Protein AF-0000000084088977 (afdb_homodimer)

Sequence (480 aa):
MPTSSNTQLASKPQADPIKLNRLLQLCSANLPVGGFSFSQGLEYAVEMGWLTSPETAASWININLEESIAQTDLAILQRLYQALSNNNFDAFNTWNQHLIACRESHELLLADLAMGKALVRLLRQLNSIDSQAYEPILASTEISFVSAFAICAYLFELDLLSAQSGYCWTYIDNQVAAATKLIPLGQTQAQNLLFELTENTQLIIEKSNCIADDDVGTSLPHLAMASAWHETQYSRLFRSMPTSSNTQLASKPQADPIKLNRLLQLCSANLPVGGFSFSQGLEYAVEMGWLTSPETAASWININLEESIAQTDLAILQRLYQALSNNNFDAFNTWNQHLIACRESHELLLADLAMGKALVRLLRQLNSIDSQAYEPILASTEISFVSAFAICAYLFELDLLSAQSGYCWTYIDNQVAAATKLIPLGQTQAQNLLFELTENTQLIIEKSNCIADDDVGTSLPHLAMASAWHETQYSRLFRS

Secondary structure (DSSP, 8-state):
----------------HHHHHHHHHHT-TT-TT-SHHHHHHHHHHHHTT---SHHHHHHHHHHHIIIIIIIIIIHHHHHHHHHHHTT-HHHHHHHHHHHHHH--SHHHHHHHHHHHHHHHHHHHT-TT---GGGHHHHT-S---HHHHHHHHHHHTT--HHHHHHHHHHHHHHHHHHHHHHHS---HHHHHHHHHHHHTTHHHHHHHHHT--GGGTT-PPPHHHHHHHHHHHHHHHHHH-/----------------HHHHHHHHHHT-TT-TT-SHHHHHHHHHHHHTT---SHHHHHHHHHHHIIIIIIIIIIHHHHHHHHHHHTT-HHHHHHHHHHHHHH--SHHHHHHHHHHHHHHHHHHHT-TT---GGGHHHHT-S---HHHHHHHHHHHTT--HHHHHHHHHHHHHHHHHHHHHHHS---HHHHHHHHHHHHTTHHHHHHHHHT--GGGTT-PPPHHHHHHHHHHHHHHHHHH-

pLDDT: mean 87.2, std 16.65, range [29.66, 98.88]

Nearest PDB structures (foldseek):
  6jc4-assembly2_C  TM=9.245E-01  e=1.801E-10  Klebsiella pneumoniae
  4hi0-assembly1_C  TM=8.810E-01  e=5.487E-09  Helicobacter pylori 26695
  3o1q-assembly1_A  TM=9.080E-01  e=3.028E-08  Helicobacter pylori
  3cxn-assembly2_C  TM=9.094E-01  e=2.530E-08  unclassified
  8hc1-assembly1_D  TM=8.502E-01  e=5.683E-08  Helicobacter pylori 26695

Structure (mmCIF, N/CA/C/O backbone):
data_AF-0000000084088977-model_v1
#
loop_
_entity.id
_entity.type
_entity.pdbx_description
1 polymer 'Urease accessory protein UreF'
#
loop_
_atom_site.group_PDB
_atom_site.id
_atom_site.type_symbol
_atom_site.label_atom_id
_atom_site.label_alt_id
_atom_site.label_comp_id
_atom_site.label_asym_id
_atom_site.label_entity_id
_atom_site.label_seq_id
_atom_site.pdbx_PDB_ins_code
_atom_site.Cartn_x
_atom_site.Cartn_y
_atom_site.Cartn_z
_atom_site.occupancy
_atom_site.B_iso_or_equiv
_atom_site.auth_seq_id
_atom_site.auth_comp_id
_atom_site.auth_asym_id
_atom_site.auth_atom_id
_atom_site.pdbx_PDB_model_num
ATOM 1 N N . MET A 1 1 ? 8.742 -9.867 52.875 1 29.66 1 MET A N 1
ATOM 2 C CA . MET A 1 1 ? 8.969 -8.906 51.781 1 29.66 1 MET A CA 1
ATOM 3 C C . MET A 1 1 ? 8.414 -9.43 50.469 1 29.66 1 MET A C 1
ATOM 5 O O . MET A 1 1 ? 8.82 -10.492 50 1 29.66 1 MET A O 1
ATOM 9 N N . PRO A 1 2 ? 7.086 -9.18 50.094 1 36.81 2 PRO A N 1
ATOM 10 C CA . PRO A 1 2 ? 6.363 -9.75 48.969 1 36.81 2 PRO A CA 1
ATOM 11 C C . PRO A 1 2 ? 7.02 -9.422 47.625 1 36.81 2 PRO A C 1
ATOM 13 O O . PRO A 1 2 ? 7.551 -8.32 47.438 1 36.81 2 PRO A O 1
ATOM 16 N N . THR A 1 3 ? 7.754 -10.344 47 1 36.19 3 THR A N 1
ATOM 17 C CA . THR A 1 3 ? 8.336 -10.336 45.656 1 36.19 3 THR A CA 1
ATOM 18 C C . THR A 1 3 ? 7.301 -9.93 44.625 1 36.19 3 THR A C 1
ATOM 20 O O . THR A 1 3 ? 6.277 -10.594 44.469 1 36.19 3 THR A O 1
ATOM 23 N N . SER A 1 4 ? 7.012 -8.617 44.5 1 38.03 4 SER A N 1
ATOM 24 C CA . SER A 1 4 ? 6.172 -8.062 43.469 1 38.03 4 SER A CA 1
ATOM 25 C C . SER A 1 4 ? 6.566 -8.609 42.094 1 38.03 4 SER A C 1
ATOM 27 O O . SER A 1 4 ? 7.715 -8.461 41.656 1 38.03 4 SER A O 1
ATOM 29 N N . SER A 1 5 ? 6.066 -9.789 41.781 1 36.12 5 SER A N 1
ATOM 30 C CA . SER A 1 5 ? 6.18 -10.344 40.438 1 36.12 5 SER A CA 1
ATOM 31 C C . SER A 1 5 ? 5.934 -9.281 39.375 1 36.12 5 SER A C 1
ATOM 33 O O . SER A 1 5 ? 4.91 -8.594 39.406 1 36.12 5 SER A O 1
ATOM 35 N N . ASN A 1 6 ? 6.93 -8.508 39 1 34.12 6 ASN A N 1
ATOM 36 C CA . ASN A 1 6 ? 6.969 -7.684 37.781 1 34.12 6 ASN A CA 1
ATOM 37 C C . ASN A 1 6 ? 6.352 -8.406 36.594 1 34.12 6 ASN A C 1
ATOM 39 O O . ASN A 1 6 ? 6.973 -9.305 36.031 1 34.12 6 ASN A O 1
ATOM 43 N N . THR A 1 7 ? 5.078 -8.789 36.75 1 33.47 7 THR A N 1
ATOM 44 C CA . THR A 1 7 ? 4.406 -9.242 35.531 1 33.47 7 THR A CA 1
ATOM 45 C C . THR A 1 7 ? 4.828 -8.406 34.312 1 33.47 7 THR A C 1
ATOM 47 O O . THR A 1 7 ? 4.562 -7.203 34.281 1 33.47 7 THR A O 1
ATOM 50 N N . GLN A 1 8 ? 5.949 -8.656 33.844 1 31.78 8 GLN A N 1
ATOM 51 C CA . GLN A 1 8 ? 6.348 -8.156 32.531 1 31.78 8 GLN A CA 1
ATOM 52 C C . GLN A 1 8 ? 5.164 -8.125 31.578 1 31.78 8 GLN A C 1
ATOM 54 O O . GLN A 1 8 ? 4.59 -9.164 31.25 1 31.78 8 GLN A O 1
ATOM 59 N N . LEU A 1 9 ? 4.25 -7.238 31.797 1 34.16 9 LEU A N 1
ATOM 60 C CA . LEU A 1 9 ? 3.242 -7 30.766 1 34.16 9 LEU A CA 1
ATOM 61 C C . LEU A 1 9 ? 3.787 -7.332 29.375 1 34.16 9 LEU A C 1
ATOM 63 O O . LEU A 1 9 ? 4.809 -6.781 28.969 1 34.16 9 LEU A O 1
ATOM 67 N N . ALA A 1 10 ? 3.809 -8.469 28.984 1 36.62 10 ALA A N 1
ATOM 68 C CA . ALA A 1 10 ? 4.02 -8.945 27.625 1 36.62 10 ALA A CA 1
ATOM 69 C C . ALA A 1 10 ? 3.605 -7.891 26.609 1 36.62 10 ALA A C 1
ATOM 71 O O . ALA A 1 10 ? 2.428 -7.535 26.516 1 36.62 10 ALA A O 1
ATOM 72 N N . SER A 1 11 ? 4.391 -6.789 26.25 1 37.16 11 SER A N 1
ATOM 73 C CA . SER A 1 11 ? 4.168 -5.719 25.281 1 37.16 11 SER A CA 1
ATOM 74 C C . SER A 1 11 ? 3.543 -6.254 24 1 37.16 11 SER A C 1
ATOM 76 O O . SER A 1 11 ? 4.008 -7.25 23.438 1 37.16 11 SER A O 1
ATOM 78 N N . LYS A 1 12 ? 2.35 -6.188 23.75 1 45.03 12 LYS A N 1
ATOM 79 C CA . LYS A 1 12 ? 1.628 -6.473 22.5 1 45.03 12 LYS A CA 1
ATOM 80 C C . LYS A 1 12 ? 2.486 -6.156 21.281 1 45.03 12 LYS A C 1
ATOM 82 O O . LYS A 1 12 ? 3.096 -5.09 21.203 1 45.03 12 LYS A O 1
ATOM 87 N N . PRO A 1 13 ? 2.869 -7.258 20.562 1 51.69 13 PRO A N 1
ATOM 88 C CA . PRO A 1 13 ? 3.732 -7.004 19.406 1 51.69 13 PRO A CA 1
ATOM 89 C C . PRO A 1 13 ? 3.32 -5.762 18.625 1 51.69 13 PRO A C 1
ATOM 91 O O . PRO A 1 13 ? 2.139 -5.586 18.312 1 51.69 13 PRO A O 1
ATOM 94 N N . GLN A 1 14 ? 4.043 -4.641 18.75 1 64 14 GLN A N 1
ATOM 95 C CA . GLN A 1 14 ? 3.82 -3.33 18.141 1 64 14 GLN A CA 1
ATOM 96 C C . GLN A 1 14 ? 4.188 -3.332 16.656 1 64 14 GLN A C 1
ATOM 98 O O . GLN A 1 14 ? 5.121 -4.023 16.25 1 64 14 GLN A O 1
ATOM 103 N N . ALA A 1 15 ? 3.27 -2.854 15.766 1 76.31 15 ALA A N 1
ATOM 104 C CA . ALA A 1 15 ? 3.547 -2.627 14.352 1 76.31 15 ALA A CA 1
ATOM 105 C C . ALA A 1 15 ? 4.957 -2.086 14.148 1 76.31 15 ALA A C 1
ATOM 107 O O . ALA A 1 15 ? 5.484 -1.372 15.008 1 76.31 15 ALA A O 1
ATOM 108 N N . ASP A 1 16 ? 5.711 -2.68 13.219 1 92.62 16 ASP A N 1
ATOM 109 C CA . ASP A 1 16 ? 7.027 -2.199 12.805 1 92.62 16 ASP A CA 1
ATOM 110 C C . ASP A 1 16 ? 6.914 -1.299 11.578 1 92.62 16 ASP A C 1
ATOM 112 O O . ASP A 1 16 ? 6.684 -1.781 10.461 1 92.62 16 ASP A O 1
ATOM 116 N N . PRO A 1 17 ? 7.105 0.035 11.773 1 95.56 17 PRO A N 1
ATOM 117 C CA . PRO A 1 17 ? 6.852 0.991 10.695 1 95.56 17 PRO A CA 1
ATOM 118 C C . PRO A 1 17 ? 7.629 0.665 9.422 1 95.56 17 PRO A C 1
ATOM 120 O O . PRO A 1 17 ? 7.098 0.796 8.312 1 95.56 17 PRO A O 1
ATOM 123 N N . ILE A 1 18 ? 8.875 0.225 9.531 1 95.25 18 ILE A N 1
ATOM 124 C CA . ILE A 1 18 ? 9.672 -0.053 8.344 1 95.25 18 ILE A CA 1
ATOM 125 C C . ILE A 1 18 ? 9.094 -1.25 7.594 1 95.25 18 ILE A C 1
ATOM 127 O O . ILE A 1 18 ? 9.062 -1.265 6.363 1 95.25 18 ILE A O 1
ATOM 131 N N . LYS A 1 19 ? 8.641 -2.242 8.289 1 96.56 19 LYS A N 1
ATOM 132 C CA . LYS A 1 19 ? 8.039 -3.412 7.652 1 96.56 19 LYS A CA 1
ATOM 133 C C . LYS A 1 19 ? 6.715 -3.055 6.984 1 96.56 19 LYS A C 1
ATOM 135 O O . LYS A 1 19 ? 6.391 -3.584 5.922 1 96.56 19 LYS A O 1
ATOM 140 N N . LEU A 1 20 ? 5.945 -2.154 7.633 1 97.69 20 LEU A N 1
ATOM 141 C CA . LEU A 1 20 ? 4.715 -1.672 7.012 1 97.69 20 LEU A CA 1
ATOM 142 C C . LEU A 1 20 ? 5.016 -0.938 5.707 1 97.69 20 LEU A C 1
ATOM 144 O O . LEU A 1 20 ? 4.352 -1.168 4.695 1 97.69 20 LEU A O 1
ATOM 148 N N . ASN A 1 21 ? 6.051 -0.123 5.719 1 98.19 21 ASN A N 1
ATOM 149 C CA . ASN A 1 21 ? 6.398 0.64 4.523 1 98.19 21 ASN A CA 1
ATOM 150 C C . ASN A 1 21 ? 6.965 -0.261 3.43 1 98.19 21 ASN A C 1
ATOM 152 O O . ASN A 1 21 ? 6.742 -0.014 2.242 1 98.19 21 ASN A O 1
ATOM 156 N N . ARG A 1 22 ? 7.68 -1.316 3.861 1 98.25 22 ARG A N 1
ATOM 157 C CA . ARG A 1 22 ? 8.156 -2.285 2.883 1 98.25 22 ARG A CA 1
ATOM 158 C C . ARG A 1 22 ? 6.996 -3.01 2.211 1 98.25 22 ARG A C 1
ATOM 160 O O . ARG A 1 22 ? 7.023 -3.248 1.002 1 98.25 22 ARG A O 1
ATOM 167 N N . LEU A 1 23 ? 5.992 -3.336 2.994 1 98.44 23 LEU A N 1
ATOM 168 C CA . LEU A 1 23 ? 4.797 -3.963 2.443 1 98.44 23 LEU A CA 1
ATOM 169 C C . LEU A 1 23 ? 4.082 -3.018 1.484 1 98.44 23 LEU A C 1
ATOM 171 O O . LEU A 1 23 ? 3.688 -3.42 0.386 1 98.44 23 LEU A O 1
ATOM 175 N N . LEU A 1 24 ? 3.92 -1.758 1.914 1 98.56 24 LEU A N 1
ATOM 176 C CA . LEU A 1 24 ? 3.277 -0.744 1.085 1 98.56 24 LEU A CA 1
ATOM 177 C C . LEU A 1 24 ? 4.02 -0.569 -0.235 1 98.56 24 LEU A C 1
ATOM 179 O O . LEU A 1 24 ? 3.398 -0.425 -1.289 1 98.56 24 LEU A O 1
ATOM 183 N N . GLN A 1 25 ? 5.309 -0.636 -0.193 1 98 25 GLN A N 1
ATOM 184 C CA . GLN A 1 25 ? 6.133 -0.45 -1.383 1 98 25 GLN A CA 1
ATOM 185 C C . GLN A 1 25 ? 6.027 -1.651 -2.318 1 98 25 GLN A C 1
ATOM 187 O O . GLN A 1 25 ? 5.832 -1.489 -3.525 1 98 25 GLN A O 1
ATOM 192 N N . LEU A 1 26 ? 6.113 -2.83 -1.768 1 98.12 26 LEU A N 1
ATOM 193 C CA . LEU A 1 26 ? 6.094 -4.062 -2.549 1 98.12 26 LEU A CA 1
ATOM 194 C C . LEU A 1 26 ? 4.742 -4.25 -3.229 1 98.12 26 LEU A C 1
ATOM 196 O O . LEU A 1 26 ? 4.664 -4.816 -4.32 1 98.12 26 LEU A O 1
ATOM 200 N N . CYS A 1 27 ? 3.67 -3.717 -2.625 1 97.94 27 CYS A N 1
ATOM 201 C CA . CYS A 1 27 ? 2.316 -3.953 -3.113 1 97.94 27 CYS A CA 1
ATOM 202 C C . CYS A 1 27 ? 1.757 -2.709 -3.793 1 97.94 27 CYS A C 1
ATOM 204 O O . CYS A 1 27 ? 0.562 -2.643 -4.086 1 97.94 27 CYS A O 1
ATOM 206 N N . SER A 1 28 ? 2.629 -1.743 -4.023 1 96.62 28 SER A N 1
ATOM 207 C CA . SER A 1 28 ? 2.186 -0.486 -4.617 1 96.62 28 SER A CA 1
ATOM 208 C C . SER A 1 28 ? 1.738 -0.684 -6.062 1 96.62 28 SER A C 1
ATOM 210 O O . SER A 1 28 ? 2.361 -1.438 -6.812 1 96.62 28 SER A O 1
ATOM 212 N N . ALA A 1 29 ? 0.702 0.073 -6.434 1 92.31 29 ALA A N 1
ATOM 213 C CA . ALA A 1 29 ? 0.268 0.076 -7.828 1 92.31 29 ALA A CA 1
ATOM 214 C C . ALA A 1 29 ? 1.342 0.669 -8.734 1 92.31 29 ALA A C 1
ATOM 216 O O . ALA A 1 29 ? 1.332 0.445 -9.945 1 92.31 29 ALA A O 1
ATOM 217 N N . ASN A 1 30 ? 2.312 1.365 -8.156 1 91.56 30 ASN A N 1
ATOM 218 C CA . ASN A 1 30 ? 3.367 2.023 -8.922 1 91.56 30 ASN A CA 1
ATOM 219 C C . ASN A 1 30 ? 4.621 1.158 -9.008 1 91.56 30 ASN A C 1
ATOM 221 O O . ASN A 1 30 ? 5.641 1.585 -9.547 1 91.56 30 ASN A O 1
ATOM 225 N N . LEU A 1 31 ? 4.559 -0.047 -8.383 1 94.88 31 LEU A N 1
ATOM 226 C CA . LEU A 1 31 ? 5.684 -0.959 -8.57 1 94.88 31 LEU A CA 1
ATOM 227 C C . LEU A 1 31 ? 5.926 -1.219 -10.055 1 94.88 31 LEU A C 1
ATOM 229 O O . LEU A 1 31 ? 4.996 -1.536 -10.797 1 94.88 31 LEU A O 1
ATOM 233 N N . PRO A 1 32 ? 7.148 -1.009 -10.523 1 94.31 32 PRO A N 1
ATOM 234 C CA . PRO A 1 32 ? 7.402 -1.019 -11.969 1 94.31 32 PRO A CA 1
ATOM 235 C C . PRO A 1 32 ? 7.496 -2.432 -12.539 1 94.31 32 PRO A C 1
ATOM 237 O O . PRO A 1 32 ? 8.477 -2.768 -13.203 1 94.31 32 PRO A O 1
ATOM 240 N N . VAL A 1 33 ? 6.508 -3.227 -12.367 1 94.19 33 VAL A N 1
ATOM 241 C CA . VAL A 1 33 ? 6.488 -4.594 -12.875 1 94.19 33 VAL A CA 1
ATOM 242 C C . VAL A 1 33 ? 5.297 -4.781 -13.82 1 94.19 33 VAL A C 1
ATOM 244 O O . VAL A 1 33 ? 5.215 -5.785 -14.531 1 94.19 33 VAL A O 1
ATOM 247 N N . GLY A 1 34 ? 4.438 -3.838 -13.797 1 82.5 34 GLY A N 1
ATOM 248 C CA . GLY A 1 34 ? 3.203 -3.971 -14.555 1 82.5 34 GLY A CA 1
ATOM 249 C C . GLY A 1 34 ? 2.154 -4.801 -13.836 1 82.5 34 GLY A C 1
ATOM 250 O O . GLY A 1 34 ? 2.141 -4.867 -12.602 1 82.5 34 GLY A O 1
ATOM 251 N N . GLY A 1 35 ? 1.069 -5.195 -14.359 1 78.25 35 GLY A N 1
ATOM 252 C CA . GLY A 1 35 ? -0.021 -5.996 -13.82 1 78.25 35 GLY A CA 1
ATOM 253 C C . GLY A 1 35 ? -0.689 -6.871 -14.859 1 78.25 35 GLY A C 1
ATOM 254 O O . GLY A 1 35 ? -1.849 -7.258 -14.703 1 78.25 35 GLY A O 1
ATOM 255 N N . PHE A 1 36 ? 0.147 -7.234 -15.828 1 72.62 36 PHE A N 1
ATOM 256 C CA . PHE A 1 36 ? -0.4 -7.871 -17.016 1 72.62 36 PHE A CA 1
ATOM 257 C C . PHE A 1 36 ? -0.875 -9.289 -16.703 1 72.62 36 PHE A C 1
ATOM 259 O O . PHE A 1 36 ? -1.858 -9.758 -17.281 1 72.62 36 PHE A O 1
ATOM 266 N N . SER A 1 37 ? -0.237 -9.914 -15.844 1 74.94 37 SER A N 1
ATOM 267 C CA . SER A 1 37 ? -0.579 -11.305 -15.547 1 74.94 37 SER A CA 1
ATOM 268 C C . SER A 1 37 ? -1.907 -11.391 -14.797 1 74.94 37 SER A C 1
ATOM 270 O O . SER A 1 37 ? -2.527 -12.461 -14.758 1 74.94 37 SER A O 1
ATOM 272 N N . PHE A 1 38 ? -2.379 -10.289 -14.312 1 72.56 38 PHE A N 1
ATOM 273 C CA . PHE A 1 38 ? -3.57 -10.32 -13.469 1 72.56 38 PHE A CA 1
ATOM 274 C C . PHE A 1 38 ? -4.816 -10.016 -14.289 1 72.56 38 PHE A C 1
ATOM 276 O O . PHE A 1 38 ? -5.93 -10.359 -13.891 1 72.56 38 PHE A O 1
ATOM 283 N N . SER A 1 39 ? -4.719 -9.531 -15.453 1 74.44 39 SER A N 1
ATOM 284 C CA . SER A 1 39 ? -5.898 -8.953 -16.078 1 74.44 39 SER A CA 1
ATOM 285 C C . SER A 1 39 ? -6.426 -9.844 -17.203 1 74.44 39 SER A C 1
ATOM 287 O O . SER A 1 39 ? -7.547 -9.656 -17.672 1 74.44 39 SER A O 1
ATOM 289 N N . GLN A 1 40 ? -5.793 -10.875 -17.531 1 67.75 40 GLN A N 1
ATOM 290 C CA . GLN A 1 40 ? -6.156 -11.617 -18.734 1 67.75 40 GLN A CA 1
ATOM 291 C C . GLN A 1 40 ? -7.484 -12.352 -18.547 1 67.75 40 GLN A C 1
ATOM 293 O O . GLN A 1 40 ? -8.359 -12.289 -19.422 1 67.75 40 GLN A O 1
ATOM 298 N N . GLY A 1 41 ? -7.641 -12.984 -17.484 1 72.25 41 GLY A N 1
ATOM 299 C CA . GLY A 1 41 ? -8.898 -13.672 -17.25 1 72.25 41 GLY A CA 1
ATOM 300 C C . GLY A 1 41 ? -10.086 -12.734 -17.172 1 72.25 41 GLY A C 1
ATOM 301 O O . GLY A 1 41 ? -11.164 -13.055 -17.688 1 72.25 41 GLY A O 1
ATOM 302 N N . LEU A 1 42 ? -9.859 -11.562 -16.75 1 79.75 42 LEU A N 1
ATOM 303 C CA . LEU A 1 42 ? -10.938 -10.586 -16.594 1 79.75 42 LEU A CA 1
ATOM 304 C C . LEU A 1 42 ? -11.352 -10.031 -17.953 1 79.75 42 LEU A C 1
ATOM 306 O O . LEU A 1 42 ? -12.547 -9.852 -18.219 1 79.75 42 LEU A O 1
ATOM 310 N N . GLU A 1 43 ? -10.367 -9.859 -18.828 1 81.62 43 GLU A N 1
ATOM 311 C CA . GLU A 1 43 ? -10.648 -9.359 -20.172 1 81.62 43 GLU A CA 1
ATOM 312 C C . GLU A 1 43 ? -11.531 -10.336 -20.953 1 81.62 43 GLU A C 1
ATOM 314 O O . GLU A 1 43 ? -12.484 -9.922 -21.609 1 81.62 43 GLU A O 1
ATOM 319 N N . TYR A 1 44 ? -11.195 -11.547 -20.797 1 79 44 TYR A N 1
ATOM 320 C CA . TYR A 1 44 ? -11.992 -12.578 -21.469 1 79 44 TYR A CA 1
ATOM 321 C C . TYR A 1 44 ? -13.414 -12.586 -20.938 1 79 44 TYR A C 1
ATOM 323 O O . TYR A 1 44 ? -14.375 -12.648 -21.703 1 79 44 TYR A O 1
ATOM 331 N N . ALA A 1 45 ? -13.57 -12.539 -19.594 1 82.62 45 ALA A N 1
ATOM 332 C CA . ALA A 1 45 ? -14.883 -12.555 -18.969 1 82.62 45 ALA A CA 1
ATOM 333 C C . ALA A 1 45 ? -15.719 -11.359 -19.406 1 82.62 45 ALA A C 1
ATOM 335 O O . ALA A 1 45 ? -16.922 -11.477 -19.609 1 82.62 45 ALA A O 1
ATOM 336 N N . VAL A 1 46 ? -15.117 -10.234 -19.578 1 84.12 46 VAL A N 1
ATOM 337 C CA . VAL A 1 46 ? -15.805 -9.031 -20.047 1 84.12 46 VAL A CA 1
ATOM 338 C C . VAL A 1 46 ? -16.219 -9.195 -21.5 1 84.12 46 VAL A C 1
ATOM 340 O O . VAL A 1 46 ? -17.344 -8.852 -21.875 1 84.12 46 VAL A O 1
ATOM 343 N N . GLU A 1 47 ? -15.336 -9.766 -22.312 1 83.88 47 GLU A N 1
ATOM 344 C CA . GLU A 1 47 ? -15.617 -10 -23.719 1 83.88 47 GLU A CA 1
ATOM 345 C C . GLU A 1 47 ? -16.812 -10.938 -23.906 1 83.88 47 GLU A C 1
ATOM 347 O O . GLU A 1 47 ? -17.594 -10.773 -24.828 1 83.88 47 GLU A O 1
ATOM 352 N N . MET A 1 48 ? -16.938 -11.844 -23.031 1 84.12 48 MET A N 1
ATOM 353 C CA . MET A 1 48 ? -18.031 -12.82 -23.094 1 84.12 48 MET A CA 1
ATOM 354 C C . MET A 1 48 ? -19.312 -12.234 -22.531 1 84.12 48 MET A C 1
ATOM 356 O O . MET A 1 48 ? -20.359 -12.875 -22.578 1 84.12 48 MET A O 1
ATOM 360 N N . GLY A 1 49 ? -19.172 -11.016 -21.938 1 84.38 49 GLY A N 1
ATOM 361 C CA . GLY A 1 49 ? -20.344 -10.328 -21.422 1 84.38 49 GLY A CA 1
ATOM 362 C C . GLY A 1 49 ? -20.75 -10.797 -20.047 1 84.38 49 GLY A C 1
ATOM 363 O O . GLY A 1 49 ? -21.859 -10.516 -19.578 1 84.38 49 GLY A O 1
ATOM 364 N N . TRP A 1 50 ? -19.844 -11.438 -19.375 1 83 50 TRP A N 1
ATOM 365 C CA . TRP A 1 50 ? -20.156 -12.008 -18.062 1 83 50 TRP A CA 1
ATOM 366 C C . TRP A 1 50 ? -19.969 -10.969 -16.969 1 83 50 TRP A C 1
ATOM 368 O O . TRP A 1 50 ? -20.641 -11.031 -15.93 1 83 50 TRP A O 1
ATOM 378 N N . LEU A 1 51 ? -19.078 -10.117 -17.156 1 87.06 51 LEU A N 1
ATOM 379 C CA . LEU A 1 51 ? -18.781 -9.062 -16.188 1 87.06 51 LEU A CA 1
ATOM 380 C C . LEU A 1 51 ? -19.375 -7.734 -16.641 1 87.06 51 LEU A C 1
ATOM 382 O O . LEU A 1 51 ? -18.828 -7.086 -17.547 1 87.06 51 LEU A O 1
ATOM 386 N N . THR A 1 52 ? -20.5 -7.328 -15.93 1 87.5 52 THR A N 1
ATOM 387 C CA . THR A 1 52 ? -21.203 -6.145 -16.422 1 87.5 52 THR A CA 1
ATOM 388 C C . THR A 1 52 ? -21.5 -5.172 -15.281 1 87.5 52 THR A C 1
ATOM 390 O O . THR A 1 52 ? -22.016 -4.082 -15.508 1 87.5 52 THR A O 1
ATOM 393 N N . SER A 1 53 ? -21.203 -5.598 -14.102 1 90.62 53 SER A N 1
ATOM 394 C CA . SER A 1 53 ? -21.531 -4.797 -12.922 1 90.62 53 SER A CA 1
ATOM 395 C C . SER A 1 53 ? -20.547 -5.047 -11.789 1 90.62 53 SER A C 1
ATOM 397 O O . SER A 1 53 ? -19.766 -6 -11.836 1 90.62 53 SER A O 1
ATOM 399 N N . PRO A 1 54 ? -20.547 -4.129 -10.742 1 92.06 54 PRO A N 1
ATOM 400 C CA . PRO A 1 54 ? -19.703 -4.395 -9.578 1 92.06 54 PRO A CA 1
ATOM 401 C C . PRO A 1 54 ? -19.969 -5.762 -8.953 1 92.06 54 PRO A C 1
ATOM 403 O O . PRO A 1 54 ? -19.031 -6.43 -8.5 1 92.06 54 PRO A O 1
ATOM 406 N N . GLU A 1 55 ? -21.219 -6.168 -8.992 1 92.38 55 GLU A N 1
ATOM 407 C CA . GLU A 1 55 ? -21.594 -7.43 -8.375 1 92.38 55 GLU A CA 1
ATOM 408 C C . GLU A 1 55 ? -21 -8.617 -9.133 1 92.38 55 GLU A C 1
ATOM 410 O O . GLU A 1 55 ? -20.484 -9.547 -8.516 1 92.38 55 GLU A O 1
ATOM 415 N N . THR A 1 56 ? -21.047 -8.555 -10.484 1 90.88 56 THR A N 1
ATOM 416 C CA . THR A 1 56 ? -20.5 -9.656 -11.266 1 90.88 56 THR A CA 1
ATOM 417 C C . THR A 1 56 ? -18.984 -9.656 -11.219 1 90.88 56 THR A C 1
ATOM 419 O O . THR A 1 56 ? -18.344 -10.711 -11.227 1 90.88 56 THR A O 1
ATOM 422 N N . ALA A 1 57 ? -18.391 -8.461 -11.109 1 91.44 57 ALA A N 1
ATOM 423 C CA . ALA A 1 57 ? -16.953 -8.367 -10.961 1 91.44 57 ALA A CA 1
ATOM 424 C C . ALA A 1 57 ? -16.484 -8.961 -9.633 1 91.44 57 ALA A C 1
ATOM 426 O O . ALA A 1 57 ? -15.531 -9.742 -9.586 1 91.44 57 ALA A O 1
ATOM 427 N N . ALA A 1 58 ? -17.234 -8.609 -8.586 1 93.94 58 ALA A N 1
ATOM 428 C CA . ALA A 1 58 ? -16.906 -9.141 -7.266 1 93.94 58 ALA A CA 1
ATOM 429 C C . ALA A 1 58 ? -16.984 -10.664 -7.246 1 93.94 58 ALA A C 1
ATOM 431 O O . ALA A 1 58 ? -16.109 -11.336 -6.707 1 93.94 58 ALA A O 1
ATOM 432 N N . SER A 1 59 ? -18.016 -11.172 -7.82 1 91.94 59 SER A N 1
ATOM 433 C CA . SER A 1 59 ? -18.234 -12.617 -7.863 1 91.94 59 SER A CA 1
ATOM 434 C C . SER A 1 59 ? -17.109 -13.32 -8.625 1 91.94 59 SER A C 1
ATOM 436 O O . SER A 1 59 ? -16.594 -14.344 -8.172 1 91.94 59 SER A O 1
ATOM 438 N N . TRP A 1 60 ? -16.75 -12.75 -9.742 1 89.31 60 TRP A N 1
ATOM 439 C CA . TRP A 1 60 ? -15.695 -13.312 -10.578 1 89.31 60 TRP A CA 1
ATOM 440 C C . TRP A 1 60 ? -14.359 -13.297 -9.844 1 89.31 60 TRP A C 1
ATOM 442 O O . TRP A 1 60 ? -13.656 -14.305 -9.812 1 89.31 60 TRP A O 1
ATOM 452 N N . ILE A 1 61 ? -14.016 -12.203 -9.258 1 91.88 61 ILE A N 1
ATOM 453 C CA . ILE A 1 61 ? -12.719 -12.047 -8.602 1 91.88 61 ILE A CA 1
ATOM 454 C C . ILE A 1 61 ? -12.656 -12.953 -7.371 1 91.88 61 ILE A C 1
ATOM 456 O O . ILE A 1 61 ? -11.625 -13.57 -7.098 1 91.88 61 ILE A O 1
ATOM 460 N N . ASN A 1 62 ? -13.789 -13.086 -6.727 1 92.31 62 ASN A N 1
ATOM 461 C CA . ASN A 1 62 ? -13.844 -13.938 -5.543 1 92.31 62 ASN A CA 1
ATOM 462 C C . ASN A 1 62 ? -13.625 -15.398 -5.898 1 92.31 62 ASN A C 1
ATOM 464 O O . ASN A 1 62 ? -12.93 -16.125 -5.176 1 92.31 62 ASN A O 1
ATOM 468 N N . ILE A 1 63 ? -14.203 -15.82 -6.93 1 88.56 63 ILE A N 1
ATOM 469 C CA . ILE A 1 63 ? -14.055 -17.219 -7.316 1 88.56 63 ILE A CA 1
ATOM 470 C C . ILE A 1 63 ? -12.609 -17.484 -7.742 1 88.56 63 ILE A C 1
ATOM 472 O O . ILE A 1 63 ? -12.062 -18.547 -7.469 1 88.56 63 ILE A O 1
ATOM 476 N N . ASN A 1 64 ? -12.031 -16.547 -8.422 1 89.25 64 ASN A N 1
ATOM 477 C CA . ASN A 1 64 ? -10.633 -16.688 -8.805 1 89.25 64 ASN A CA 1
ATOM 478 C C . ASN A 1 64 ? -9.719 -16.719 -7.578 1 89.25 64 ASN A C 1
ATOM 480 O O . ASN A 1 64 ? -8.758 -17.484 -7.535 1 89.25 64 ASN A O 1
ATOM 484 N N . LEU A 1 65 ? -10.008 -15.867 -6.594 1 92.31 65 LEU A N 1
ATOM 485 C CA . LEU A 1 65 ? -9.25 -15.852 -5.348 1 92.31 65 LEU A CA 1
ATOM 486 C C . LEU A 1 65 ? -9.32 -17.203 -4.656 1 92.31 65 LEU A C 1
ATOM 488 O O . LEU A 1 65 ? -8.297 -17.75 -4.227 1 92.31 65 LEU A O 1
ATOM 492 N N . GLU A 1 66 ? -10.453 -17.797 -4.652 1 90.62 66 GLU A N 1
ATOM 493 C CA . GLU A 1 66 ? -10.688 -19.016 -3.904 1 90.62 66 GLU A CA 1
ATOM 494 C C . GLU A 1 66 ? -10.172 -20.234 -4.664 1 90.62 66 GLU A C 1
ATOM 496 O O . GLU A 1 66 ? -9.57 -21.141 -4.074 1 90.62 66 GLU A O 1
ATOM 501 N N . GLU A 1 67 ? -10.367 -20.203 -5.969 1 87.69 67 GLU A N 1
ATOM 502 C CA . GLU A 1 67 ? -10.172 -21.438 -6.723 1 87.69 67 GLU A CA 1
ATOM 503 C C . GLU A 1 67 ? -8.82 -21.438 -7.434 1 87.69 67 GLU A C 1
ATOM 505 O O . GLU A 1 67 ? -8.328 -22.5 -7.84 1 87.69 67 GLU A O 1
ATOM 510 N N . SER A 1 68 ? -8.289 -20.328 -7.656 1 88.94 68 SER A N 1
ATOM 511 C CA . SER A 1 68 ? -7.012 -20.266 -8.367 1 88.94 68 SER A CA 1
ATOM 512 C C . SER A 1 68 ? -5.906 -19.719 -7.469 1 88.94 68 SER A C 1
ATOM 514 O O . SER A 1 68 ? -4.98 -20.438 -7.098 1 88.94 68 SER A O 1
ATOM 516 N N . ILE A 1 69 ? -6.09 -18.547 -6.941 1 92.75 69 ILE A N 1
ATOM 517 C CA . ILE A 1 69 ? -5.039 -17.875 -6.18 1 92.75 69 ILE A CA 1
ATOM 518 C C . ILE A 1 69 ? -4.746 -18.656 -4.902 1 92.75 69 ILE A C 1
ATOM 520 O O . ILE A 1 69 ? -3.584 -18.922 -4.582 1 92.75 69 ILE A O 1
ATOM 524 N N . ALA A 1 70 ? -5.797 -19.062 -4.18 1 94.56 70 ALA A N 1
ATOM 525 C CA . ALA A 1 70 ? -5.617 -19.812 -2.938 1 94.56 70 ALA A CA 1
ATOM 526 C C . ALA A 1 70 ? -4.969 -21.172 -3.203 1 94.56 70 ALA A C 1
ATOM 528 O O . ALA A 1 70 ? -4.043 -21.578 -2.494 1 94.56 70 ALA A O 1
ATOM 529 N N . GLN A 1 71 ? -5.344 -21.859 -4.27 1 93.56 71 GLN A N 1
ATOM 530 C CA . GLN A 1 71 ? -4.988 -23.25 -4.527 1 93.56 71 GLN A CA 1
ATOM 531 C C . GLN A 1 71 ? -3.59 -23.359 -5.133 1 93.56 71 GLN A C 1
ATOM 533 O O . GLN A 1 71 ? -2.959 -24.406 -5.07 1 93.56 71 GLN A O 1
ATOM 538 N N . THR A 1 72 ? -3.168 -22.266 -5.734 1 94.56 72 THR A N 1
ATOM 539 C CA . THR A 1 72 ? -1.896 -22.359 -6.445 1 94.56 72 THR A CA 1
ATOM 540 C C . THR A 1 72 ? -0.918 -21.297 -5.93 1 94.56 72 THR A C 1
ATOM 542 O O . THR A 1 72 ? 0.007 -21.625 -5.18 1 94.56 72 THR A O 1
ATOM 545 N N . ASP A 1 73 ? -1.196 -20 -6.172 1 96.31 73 ASP A N 1
ATOM 546 C CA . ASP A 1 73 ? -0.229 -18.938 -5.918 1 96.31 73 ASP A CA 1
ATOM 547 C C . ASP A 1 73 ? 0.076 -18.812 -4.426 1 96.31 73 ASP A C 1
ATOM 549 O O . ASP A 1 73 ? 1.24 -18.844 -4.02 1 96.31 73 ASP A O 1
ATOM 553 N N . LEU A 1 74 ? -0.944 -18.734 -3.623 1 97.69 74 LEU A N 1
ATOM 554 C CA . LEU A 1 74 ? -0.745 -18.547 -2.189 1 97.69 74 LEU A CA 1
ATOM 555 C C . LEU A 1 74 ? -0.212 -19.812 -1.542 1 97.69 74 LEU A C 1
ATOM 557 O O . LEU A 1 74 ? 0.632 -19.75 -0.646 1 97.69 74 LEU A O 1
ATOM 561 N N . ALA A 1 75 ? -0.741 -20.953 -1.938 1 97.75 75 ALA A N 1
ATOM 562 C CA . ALA A 1 75 ? -0.255 -22.219 -1.402 1 97.75 75 ALA A CA 1
ATOM 563 C C . ALA A 1 75 ? 1.236 -22.406 -1.676 1 97.75 75 ALA A C 1
ATOM 565 O O . ALA A 1 75 ? 1.992 -22.812 -0.791 1 97.75 75 ALA A O 1
ATOM 566 N N . ILE A 1 76 ? 1.645 -22.047 -2.869 1 98.38 76 ILE A N 1
ATOM 567 C CA . ILE A 1 76 ? 3.047 -22.203 -3.236 1 98.38 76 ILE A CA 1
ATOM 568 C C . ILE A 1 76 ? 3.881 -21.109 -2.58 1 98.38 76 ILE A C 1
ATOM 570 O O . ILE A 1 76 ? 5.02 -21.344 -2.17 1 98.38 76 ILE A O 1
ATOM 574 N N . LEU A 1 77 ? 3.32 -19.891 -2.424 1 98.75 77 LEU A N 1
ATOM 575 C CA . LEU A 1 77 ? 4.02 -18.812 -1.732 1 98.75 77 LEU A CA 1
ATOM 576 C C . LEU A 1 77 ? 4.465 -19.25 -0.343 1 98.75 77 LEU A C 1
ATOM 578 O O . LEU A 1 77 ? 5.582 -18.953 0.079 1 98.75 77 LEU A O 1
ATOM 582 N N . GLN A 1 78 ? 3.621 -19.969 0.361 1 98.62 78 GLN A N 1
ATOM 583 C CA . GLN A 1 78 ? 3.979 -20.516 1.669 1 98.62 78 GLN A CA 1
ATOM 584 C C . GLN A 1 78 ? 5.184 -21.438 1.57 1 98.62 78 GLN A C 1
ATOM 586 O O . GLN A 1 78 ? 6.086 -21.391 2.41 1 98.62 78 GLN A O 1
ATOM 591 N N . ARG A 1 79 ? 5.234 -22.25 0.626 1 98.69 79 ARG A N 1
ATOM 592 C CA . ARG A 1 79 ? 6.301 -23.234 0.441 1 98.69 79 ARG A CA 1
ATOM 593 C C . ARG A 1 79 ? 7.594 -22.562 0.003 1 98.69 79 ARG A C 1
ATOM 595 O O . ARG A 1 79 ? 8.688 -22.969 0.404 1 98.69 79 ARG A O 1
ATOM 602 N N . LEU A 1 80 ? 7.422 -21.547 -0.854 1 98.81 80 LEU A N 1
ATOM 603 C CA . LEU A 1 80 ? 8.586 -20.766 -1.238 1 98.81 80 LEU A CA 1
ATOM 604 C C . LEU A 1 80 ? 9.234 -20.109 -0.018 1 98.81 80 LEU A C 1
ATOM 606 O O . LEU A 1 80 ? 10.453 -20.125 0.121 1 98.81 80 LEU A O 1
ATOM 610 N N . TYR A 1 81 ? 8.422 -19.562 0.878 1 98.56 81 TYR A N 1
ATOM 611 C CA . TYR A 1 81 ? 8.922 -18.953 2.104 1 98.56 81 TYR A CA 1
ATOM 612 C C . TYR A 1 81 ? 9.641 -19.969 2.973 1 98.56 81 TYR A C 1
ATOM 614 O O . TYR A 1 81 ? 10.695 -19.688 3.541 1 98.56 81 TYR A O 1
ATOM 622 N N . GLN A 1 82 ? 9.039 -21.141 3.076 1 98.19 82 GLN A N 1
ATOM 623 C CA . GLN A 1 82 ? 9.672 -22.219 3.83 1 98.19 82 GLN A CA 1
ATOM 624 C C . GLN A 1 82 ? 11.031 -22.578 3.234 1 98.19 82 GLN A C 1
ATOM 626 O O . GLN A 1 82 ? 12 -22.766 3.967 1 98.19 82 GLN A O 1
ATOM 631 N N . ALA A 1 83 ? 11.062 -22.672 1.961 1 98.69 83 ALA A N 1
ATOM 632 C CA . ALA A 1 83 ? 12.32 -22.984 1.276 1 98.69 83 ALA A CA 1
ATOM 633 C C . ALA A 1 83 ? 13.367 -21.922 1.552 1 98.69 83 ALA A C 1
ATOM 635 O O . ALA A 1 83 ? 14.531 -22.234 1.817 1 98.69 83 ALA A O 1
ATOM 636 N N . LEU A 1 84 ? 12.992 -20.672 1.487 1 98.5 84 LEU A N 1
ATOM 637 C CA . LEU A 1 84 ? 13.906 -19.562 1.743 1 98.5 84 LEU A CA 1
ATOM 638 C C . LEU A 1 84 ? 14.398 -19.578 3.188 1 98.5 84 LEU A C 1
ATOM 640 O O . LEU A 1 84 ? 15.586 -19.406 3.447 1 98.5 84 LEU A O 1
ATOM 644 N N . SER A 1 85 ? 13.508 -19.828 4.129 1 97.75 85 SER A N 1
ATOM 645 C CA . SER A 1 85 ? 13.836 -19.844 5.551 1 97.75 85 SER A CA 1
ATOM 646 C C . SER A 1 85 ? 14.82 -20.953 5.879 1 97.75 85 SER A C 1
ATOM 648 O O . SER A 1 85 ? 15.633 -20.828 6.797 1 97.75 85 SER A O 1
ATOM 650 N N . ASN A 1 86 ? 14.781 -22.016 5.09 1 97.81 86 ASN A N 1
ATOM 651 C CA . ASN A 1 86 ? 15.641 -23.172 5.312 1 97.81 86 ASN A CA 1
ATOM 652 C C . ASN A 1 86 ? 16.828 -23.172 4.363 1 97.81 86 ASN A C 1
ATOM 654 O O . ASN A 1 86 ? 17.562 -24.156 4.281 1 97.81 86 ASN A O 1
ATOM 658 N N . ASN A 1 87 ? 17 -22.125 3.6 1 97 87 ASN A N 1
ATOM 659 C CA . ASN A 1 87 ? 18.047 -22.016 2.604 1 97 87 ASN A CA 1
ATOM 660 C C . ASN A 1 87 ? 18.078 -23.203 1.661 1 97 87 ASN A C 1
ATOM 662 O O . ASN A 1 87 ? 19.141 -23.734 1.335 1 97 87 ASN A O 1
ATOM 666 N N . ASN A 1 88 ? 16.891 -23.719 1.392 1 98.31 88 ASN A N 1
ATOM 667 C CA . ASN A 1 88 ? 16.734 -24.844 0.471 1 98.31 88 ASN A CA 1
ATOM 668 C C . ASN A 1 88 ? 16.375 -24.375 -0.935 1 98.31 88 ASN A C 1
ATOM 670 O O . ASN A 1 88 ? 15.219 -24.438 -1.346 1 98.31 88 ASN A O 1
ATOM 674 N N . PHE A 1 89 ? 17.344 -24.016 -1.731 1 97.81 89 PHE A N 1
ATOM 675 C CA . PHE A 1 89 ? 17.156 -23.422 -3.047 1 97.81 89 PHE A CA 1
ATOM 676 C C . PHE A 1 89 ? 16.609 -24.438 -4.039 1 97.81 89 PHE A C 1
ATOM 678 O O . PHE A 1 89 ? 15.867 -24.078 -4.961 1 97.81 89 PHE A O 1
ATOM 685 N N . ASP A 1 90 ? 16.906 -25.719 -3.814 1 97.88 90 ASP A N 1
ATOM 686 C CA . ASP A 1 90 ? 16.344 -26.75 -4.672 1 97.88 90 ASP A CA 1
ATOM 687 C C . ASP A 1 90 ? 14.82 -26.828 -4.523 1 97.88 90 ASP A C 1
ATOM 689 O O . ASP A 1 90 ? 14.102 -26.922 -5.52 1 97.88 90 ASP A O 1
ATOM 693 N N . ALA A 1 91 ? 14.406 -26.766 -3.256 1 98.25 91 ALA A N 1
ATOM 694 C CA . ALA A 1 91 ? 12.969 -26.766 -3.006 1 98.25 91 ALA A CA 1
ATOM 695 C C . ALA A 1 91 ? 12.312 -25.516 -3.607 1 98.25 91 ALA A C 1
ATOM 697 O O . ALA A 1 91 ? 11.227 -25.609 -4.184 1 98.25 91 ALA A O 1
ATOM 698 N N . PHE A 1 92 ? 12.969 -24.375 -3.475 1 98.5 92 PHE A N 1
ATOM 699 C CA . PHE A 1 92 ? 12.461 -23.141 -4.066 1 98.5 92 PHE A CA 1
ATOM 700 C C . PHE A 1 92 ? 12.273 -23.297 -5.57 1 98.5 92 PHE A C 1
ATOM 702 O O . PHE A 1 92 ? 11.219 -22.984 -6.105 1 98.5 92 PHE A O 1
ATOM 709 N N . ASN A 1 93 ? 13.266 -23.875 -6.219 1 98 93 ASN A N 1
ATOM 710 C CA . ASN A 1 93 ? 13.219 -24.062 -7.664 1 98 93 ASN A CA 1
ATOM 711 C C . ASN A 1 93 ? 12.117 -25.031 -8.07 1 98 93 ASN A C 1
ATOM 713 O O . ASN A 1 93 ? 11.461 -24.844 -9.102 1 98 93 ASN A O 1
ATOM 717 N N . THR A 1 94 ? 11.961 -26.047 -7.312 1 97.69 94 THR A N 1
ATOM 718 C CA . THR A 1 94 ? 10.906 -27.016 -7.59 1 97.69 94 THR A CA 1
ATOM 719 C C . THR A 1 94 ? 9.531 -26.359 -7.562 1 97.69 94 THR A C 1
ATOM 721 O O . THR A 1 94 ? 8.727 -26.562 -8.469 1 97.69 94 THR A O 1
ATOM 724 N N . TRP A 1 95 ? 9.273 -25.531 -6.578 1 97.94 95 TRP A N 1
ATOM 725 C CA . TRP A 1 95 ? 7.984 -24.875 -6.457 1 97.94 95 TRP A CA 1
ATOM 726 C C . TRP A 1 95 ? 7.828 -23.797 -7.523 1 97.94 95 TRP A C 1
ATOM 728 O O . TRP A 1 95 ? 6.727 -23.562 -8.031 1 97.94 95 TRP A O 1
ATOM 738 N N . ASN A 1 96 ? 8.914 -23.094 -7.871 1 98.12 96 ASN A N 1
ATOM 739 C CA . ASN A 1 96 ? 8.883 -22.156 -8.984 1 98.12 96 ASN A CA 1
ATOM 740 C C . ASN A 1 96 ? 8.477 -22.844 -10.289 1 98.12 96 ASN A C 1
ATOM 742 O O . ASN A 1 96 ? 7.621 -22.344 -11.016 1 98.12 96 ASN A O 1
ATOM 746 N N . GLN A 1 97 ? 9.062 -23.984 -10.5 1 97.06 97 GLN A N 1
ATOM 747 C CA . GLN A 1 97 ? 8.734 -24.734 -11.711 1 97.06 97 GLN A CA 1
ATOM 748 C C . GLN A 1 97 ? 7.285 -25.203 -11.68 1 97.06 97 GLN A C 1
ATOM 750 O O . GLN A 1 97 ? 6.617 -25.25 -12.711 1 97.06 97 GLN A O 1
ATOM 755 N N . HIS A 1 98 ? 6.836 -25.562 -10.508 1 96.44 98 HIS A N 1
ATOM 756 C CA . HIS A 1 98 ? 5.441 -25.969 -10.367 1 96.44 98 HIS A CA 1
ATOM 757 C C . HIS A 1 98 ? 4.492 -24.828 -10.695 1 96.44 98 HIS A C 1
ATOM 759 O O . HIS A 1 98 ? 3.482 -25.031 -11.375 1 96.44 98 HIS A O 1
ATOM 765 N N . LEU A 1 99 ? 4.789 -23.578 -10.25 1 95.56 99 LEU A N 1
ATOM 766 C CA . LEU A 1 99 ? 4.012 -22.391 -10.57 1 95.56 99 LEU A CA 1
ATOM 767 C C . LEU A 1 99 ? 3.92 -22.188 -12.078 1 95.56 99 LEU A C 1
ATOM 769 O O . LEU A 1 99 ? 2.834 -21.969 -12.617 1 95.56 99 LEU A O 1
ATOM 773 N N . ILE A 1 100 ? 5.027 -22.297 -12.68 1 94.88 100 ILE A N 1
ATOM 774 C CA . ILE A 1 100 ? 5.141 -22.078 -14.117 1 94.88 100 ILE A CA 1
ATOM 775 C C . ILE A 1 100 ? 4.293 -23.094 -14.859 1 94.88 100 ILE A C 1
ATOM 777 O O . ILE A 1 100 ? 3.557 -22.75 -15.789 1 94.88 100 ILE A O 1
ATOM 781 N N . ALA A 1 101 ? 4.312 -24.312 -14.406 1 93.25 101 ALA A N 1
ATOM 782 C CA . ALA A 1 101 ? 3.572 -25.422 -15.023 1 93.25 101 ALA A CA 1
ATOM 783 C C . ALA A 1 101 ? 2.068 -25.234 -14.852 1 93.25 101 ALA A C 1
ATOM 785 O O . ALA A 1 101 ? 1.275 -25.75 -15.641 1 93.25 101 ALA A O 1
ATOM 786 N N . CYS A 1 102 ? 1.685 -24.469 -13.836 1 91.25 102 CYS A N 1
ATOM 787 C CA . CYS A 1 102 ? 0.273 -24.297 -13.516 1 91.25 102 CYS A CA 1
ATOM 788 C C . CYS A 1 102 ? -0.352 -23.203 -14.367 1 91.25 102 CYS A C 1
ATOM 790 O O . CYS A 1 102 ? -1.573 -23.047 -14.383 1 91.25 102 CYS A O 1
ATOM 792 N N . ARG A 1 103 ? 0.459 -22.422 -15.055 1 89.38 103 ARG A N 1
ATOM 793 C CA . ARG A 1 103 ? -0.112 -21.375 -15.906 1 89.38 103 ARG A CA 1
ATOM 794 C C . ARG A 1 103 ? -0.787 -21.984 -17.125 1 89.38 103 ARG A C 1
ATOM 796 O O . ARG A 1 103 ? -0.138 -22.656 -17.938 1 89.38 103 ARG A O 1
ATOM 803 N N . GLU A 1 104 ? -1.998 -21.688 -17.328 1 82.69 104 GLU A N 1
ATOM 804 C CA . GLU A 1 104 ? -2.896 -22.453 -18.188 1 82.69 104 GLU A CA 1
ATOM 805 C C . GLU A 1 104 ? -2.73 -22.047 -19.656 1 82.69 104 GLU A C 1
ATOM 807 O O . GLU A 1 104 ? -3.154 -22.766 -20.562 1 82.69 104 GLU A O 1
ATOM 812 N N . SER A 1 105 ? -2.301 -20.859 -19.938 1 82.69 105 SER A N 1
ATOM 813 C CA . SER A 1 105 ? -2.111 -20.406 -21.312 1 82.69 105 SER A CA 1
ATOM 814 C C . SER A 1 105 ? -0.718 -19.828 -21.516 1 82.69 105 SER A C 1
ATOM 816 O O . SER A 1 105 ? -0.069 -19.406 -20.547 1 82.69 105 SER A O 1
ATOM 818 N N . HIS A 1 106 ? -0.353 -19.859 -22.734 1 86.69 106 HIS A N 1
ATOM 819 C CA . HIS A 1 106 ? 0.938 -19.281 -23.094 1 86.69 106 HIS A CA 1
ATOM 820 C C . HIS A 1 106 ? 0.99 -17.797 -22.781 1 86.69 106 HIS A C 1
ATOM 822 O O . HIS A 1 106 ? 2.025 -17.281 -22.344 1 86.69 106 HIS A O 1
ATOM 828 N N . GLU A 1 107 ? -0.102 -17.156 -22.953 1 85.62 107 GLU A N 1
ATOM 829 C CA . GLU A 1 107 ? -0.186 -15.734 -22.672 1 85.62 107 GLU A CA 1
ATOM 830 C C . GLU A 1 107 ? -0.012 -15.453 -21.188 1 85.62 107 GLU A C 1
ATOM 832 O O . GLU A 1 107 ? 0.713 -14.531 -20.797 1 85.62 107 GLU A O 1
ATOM 837 N N . LEU A 1 108 ? -0.637 -16.234 -20.359 1 86.62 108 LEU A N 1
ATOM 838 C CA . LEU A 1 108 ? -0.52 -16.078 -18.906 1 86.62 108 LEU A CA 1
ATOM 839 C C . LEU A 1 108 ? 0.897 -16.391 -18.453 1 86.62 108 LEU A C 1
ATOM 841 O O . LEU A 1 108 ? 1.431 -15.719 -17.562 1 86.62 108 LEU A O 1
ATOM 845 N N . LEU A 1 109 ? 1.446 -17.438 -19.062 1 91.31 109 LEU A N 1
ATOM 846 C CA . LEU A 1 109 ? 2.818 -17.828 -18.734 1 91.31 109 LEU A CA 1
ATOM 847 C C . LEU A 1 109 ? 3.787 -16.688 -19.062 1 91.31 109 LEU A C 1
ATOM 849 O O . LEU A 1 109 ? 4.59 -16.297 -18.219 1 91.31 109 LEU A O 1
ATOM 853 N N . LEU A 1 110 ? 3.652 -16.156 -20.25 1 92.12 110 LEU A N 1
ATOM 854 C CA . LEU A 1 110 ? 4.547 -15.078 -20.688 1 92.12 110 LEU A CA 1
ATOM 855 C C . LEU A 1 110 ? 4.395 -13.852 -19.812 1 92.12 110 LEU A C 1
ATOM 857 O O . LEU A 1 110 ? 5.387 -13.219 -19.438 1 92.12 110 LEU A O 1
ATOM 861 N N . ALA A 1 111 ? 3.182 -13.508 -19.469 1 91.56 111 ALA A N 1
ATOM 862 C CA . ALA A 1 111 ? 2.916 -12.359 -18.609 1 91.56 111 ALA A CA 1
ATOM 863 C C . ALA A 1 111 ? 3.498 -12.57 -17.219 1 91.56 111 ALA A C 1
ATOM 865 O O . ALA A 1 111 ? 4.094 -11.656 -16.641 1 91.56 111 ALA A O 1
ATOM 866 N N . ASP A 1 112 ? 3.324 -13.734 -16.688 1 93.94 112 ASP A N 1
ATOM 867 C CA . ASP A 1 112 ? 3.832 -14.086 -15.359 1 93.94 112 ASP A CA 1
ATOM 868 C C . ASP A 1 112 ? 5.355 -14.008 -15.312 1 93.94 112 ASP A C 1
ATOM 870 O O . ASP A 1 112 ? 5.93 -13.398 -14.406 1 93.94 112 ASP A O 1
ATOM 874 N N . LEU A 1 113 ? 5.992 -14.578 -16.328 1 96.38 113 LEU A N 1
ATOM 875 C CA . LEU A 1 113 ? 7.449 -14.586 -16.391 1 96.38 113 LEU A CA 1
ATOM 876 C C . LEU A 1 113 ? 7.992 -13.18 -16.609 1 96.38 113 LEU A C 1
ATOM 878 O O . LEU A 1 113 ? 9.031 -12.82 -16.062 1 96.38 113 LEU A O 1
ATOM 882 N N . ALA A 1 114 ? 7.281 -12.383 -17.438 1 95.5 114 ALA A N 1
ATOM 883 C CA . ALA A 1 114 ? 7.699 -11 -17.672 1 95.5 114 ALA A CA 1
ATOM 884 C C . ALA A 1 114 ? 7.672 -10.195 -16.375 1 95.5 114 ALA A C 1
ATOM 886 O O . ALA A 1 114 ? 8.609 -9.453 -16.078 1 95.5 114 ALA A O 1
ATOM 887 N N . MET A 1 115 ? 6.664 -10.359 -15.594 1 96.25 115 MET A N 1
ATOM 888 C CA . MET A 1 115 ? 6.539 -9.648 -14.328 1 96.25 115 MET A CA 1
ATOM 889 C C . MET A 1 115 ? 7.578 -10.141 -13.328 1 96.25 115 MET A C 1
ATOM 891 O O . MET A 1 115 ? 8.164 -9.344 -12.586 1 96.25 115 MET A O 1
ATOM 895 N N . GLY A 1 116 ? 7.766 -11.469 -13.289 1 97.44 116 GLY A N 1
ATOM 896 C CA . GLY A 1 116 ? 8.797 -12.016 -12.422 1 97.44 116 GLY A CA 1
ATOM 897 C C . GLY A 1 116 ? 10.18 -11.469 -12.727 1 97.44 116 GLY A C 1
ATOM 898 O O . GLY A 1 116 ? 10.898 -11.039 -11.82 1 97.44 116 GLY A O 1
ATOM 899 N N . LYS A 1 117 ? 10.492 -11.438 -14.016 1 96.38 117 LYS A N 1
ATOM 900 C CA . LYS A 1 117 ? 11.789 -10.93 -14.461 1 96.38 117 LYS A CA 1
ATOM 901 C C . LYS A 1 117 ? 11.945 -9.453 -14.117 1 96.38 117 LYS A C 1
ATOM 903 O O . LYS A 1 117 ? 13.023 -9.023 -13.695 1 96.38 117 LYS A O 1
ATOM 908 N N . ALA A 1 118 ? 10.906 -8.672 -14.305 1 96.56 118 ALA A N 1
ATOM 909 C CA . ALA A 1 118 ? 10.938 -7.25 -13.984 1 96.56 118 ALA A CA 1
ATOM 910 C C . ALA A 1 118 ? 11.18 -7.031 -12.492 1 96.56 118 ALA A C 1
ATOM 912 O O . ALA A 1 118 ? 11.953 -6.152 -12.102 1 96.56 118 ALA A O 1
ATOM 913 N N . LEU A 1 119 ? 10.555 -7.805 -11.633 1 97.38 119 LEU A N 1
ATOM 914 C CA . LEU A 1 119 ? 10.711 -7.656 -10.195 1 97.38 119 LEU A CA 1
ATOM 915 C C . LEU A 1 119 ? 12.117 -8.055 -9.75 1 97.38 119 LEU A C 1
ATOM 917 O O . LEU A 1 119 ? 12.711 -7.406 -8.891 1 97.38 119 LEU A O 1
ATOM 921 N N . VAL A 1 120 ? 12.672 -9.102 -10.344 1 97.31 120 VAL A N 1
ATOM 922 C CA . VAL A 1 120 ? 14.031 -9.531 -10.039 1 97.31 120 VAL A CA 1
ATOM 923 C C . VAL A 1 120 ? 15.023 -8.445 -10.461 1 97.31 120 VAL A C 1
ATOM 925 O O . VAL A 1 120 ? 15.977 -8.148 -9.742 1 97.31 120 VAL A O 1
ATOM 928 N N . ARG A 1 121 ? 14.773 -7.883 -11.641 1 96.19 121 ARG A N 1
ATOM 929 C CA . ARG A 1 121 ? 15.625 -6.793 -12.102 1 96.19 121 ARG A CA 1
ATOM 930 C C . ARG A 1 121 ? 15.609 -5.629 -11.117 1 96.19 121 ARG A C 1
ATOM 932 O O . ARG A 1 121 ? 16.656 -5.078 -10.781 1 96.19 121 ARG A O 1
ATOM 939 N N . LEU A 1 122 ? 14.477 -5.27 -10.68 1 96.69 122 LEU A N 1
ATOM 940 C CA . LEU A 1 122 ? 14.352 -4.211 -9.688 1 96.69 122 LEU A CA 1
ATOM 941 C C . LEU A 1 122 ? 15.094 -4.582 -8.406 1 96.69 122 LEU A C 1
ATOM 943 O O . LEU A 1 122 ? 15.859 -3.777 -7.871 1 96.69 122 LEU A O 1
ATOM 947 N N . LEU A 1 123 ? 14.891 -5.793 -7.934 1 97.19 123 LEU A N 1
ATOM 948 C CA . LEU A 1 123 ? 15.508 -6.266 -6.699 1 97.19 123 LEU A CA 1
ATOM 949 C C . LEU A 1 123 ? 17.031 -6.141 -6.766 1 97.19 123 LEU A C 1
ATOM 951 O O . LEU A 1 123 ? 17.656 -5.672 -5.816 1 97.19 123 LEU A O 1
ATOM 955 N N . ARG A 1 124 ? 17.547 -6.461 -7.867 1 96.19 124 ARG A N 1
ATOM 956 C CA . ARG A 1 124 ? 19 -6.438 -8.055 1 96.19 124 ARG A CA 1
ATOM 957 C C . ARG A 1 124 ? 19.531 -5.008 -8.031 1 96.19 124 ARG A C 1
ATOM 959 O O . ARG A 1 124 ? 20.703 -4.781 -7.754 1 96.19 124 ARG A O 1
ATOM 966 N N . GLN A 1 125 ? 18.672 -4.098 -8.266 1 95.75 125 GLN A N 1
ATOM 967 C CA . GLN A 1 125 ? 19.094 -2.707 -8.391 1 95.75 125 GLN A CA 1
ATOM 968 C C . GLN A 1 125 ? 18.781 -1.92 -7.117 1 95.75 125 GLN A C 1
ATOM 970 O O . GLN A 1 125 ? 19.047 -0.717 -7.047 1 95.75 125 GLN A O 1
ATOM 975 N N . LEU A 1 126 ? 18.234 -2.553 -6.105 1 95.81 126 LEU A N 1
ATOM 976 C CA . LEU A 1 126 ? 17.984 -1.885 -4.832 1 95.81 126 LEU A CA 1
ATOM 977 C C . LEU A 1 126 ? 19.266 -1.778 -4.008 1 95.81 126 LEU A C 1
ATOM 979 O O . LEU A 1 126 ? 19.906 -2.791 -3.713 1 95.81 126 LEU A O 1
ATOM 983 N N . ASN A 1 127 ? 19.578 -0.592 -3.58 1 94.5 127 ASN A N 1
ATOM 984 C CA . ASN A 1 127 ? 20.812 -0.335 -2.846 1 94.5 127 ASN A CA 1
ATOM 985 C C . ASN A 1 127 ? 20.734 -0.883 -1.423 1 94.5 127 ASN A C 1
ATOM 987 O O . ASN A 1 127 ? 21.766 -1.286 -0.858 1 94.5 127 ASN A O 1
ATOM 991 N N . SER A 1 128 ? 19.609 -0.928 -0.872 1 93.56 128 SER A N 1
ATOM 992 C CA . SER A 1 128 ? 19.438 -1.226 0.546 1 93.56 128 SER A CA 1
ATOM 993 C C . SER A 1 128 ? 19.234 -2.719 0.779 1 93.56 128 SER A C 1
ATOM 995 O O . SER A 1 128 ? 19.109 -3.164 1.922 1 93.56 128 SER A O 1
ATOM 997 N N . ILE A 1 129 ? 19.141 -3.506 -0.289 1 95.19 129 ILE A N 1
ATOM 998 C CA . ILE A 1 129 ? 18.875 -4.934 -0.175 1 95.19 129 ILE A CA 1
ATOM 999 C C . ILE A 1 129 ? 20.016 -5.734 -0.783 1 95.19 129 ILE A C 1
ATOM 1001 O O . ILE A 1 129 ? 20.391 -5.523 -1.941 1 95.19 129 ILE A O 1
ATOM 1005 N N . ASP A 1 130 ? 20.578 -6.594 -0.05 1 95.06 130 ASP A N 1
ATOM 1006 C CA . ASP A 1 130 ? 21.609 -7.5 -0.559 1 95.06 130 ASP A CA 1
ATOM 1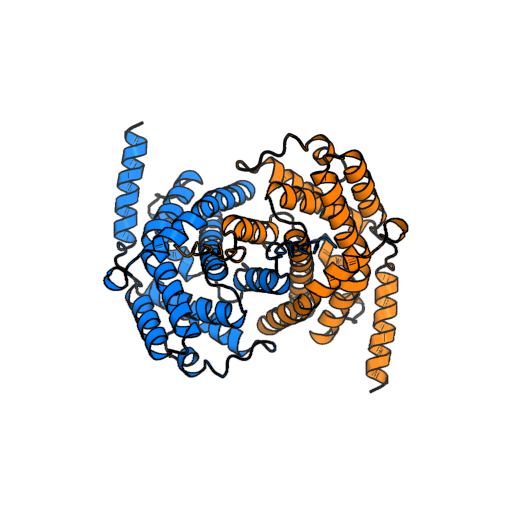007 C C . ASP A 1 130 ? 20.984 -8.82 -1.021 1 95.06 130 ASP A C 1
ATOM 1009 O O . ASP A 1 130 ? 20.688 -9.688 -0.201 1 95.06 130 ASP A O 1
ATOM 1013 N N . SER A 1 131 ? 20.875 -8.977 -2.295 1 95.88 131 SER A N 1
ATOM 1014 C CA . SER A 1 131 ? 20.234 -10.164 -2.857 1 95.88 131 SER A CA 1
ATOM 1015 C C . SER A 1 131 ? 21.266 -11.148 -3.389 1 95.88 131 SER A C 1
ATOM 1017 O O . SER A 1 131 ? 20.922 -12.156 -4.004 1 95.88 131 SER A O 1
ATOM 1019 N N . GLN A 1 132 ? 22.562 -10.984 -3.16 1 94.94 132 GLN A N 1
ATOM 1020 C CA . GLN A 1 132 ? 23.641 -11.766 -3.752 1 94.94 132 GLN A CA 1
ATOM 1021 C C . GLN A 1 132 ? 23.547 -13.227 -3.314 1 94.94 132 GLN A C 1
ATOM 1023 O O . GLN A 1 132 ? 23.781 -14.133 -4.117 1 94.94 132 GLN A O 1
ATOM 1028 N N . ALA A 1 133 ? 23.25 -13.461 -2.078 1 95.12 133 ALA A N 1
ATOM 1029 C CA . ALA A 1 133 ? 23.188 -14.812 -1.536 1 95.12 133 ALA A CA 1
ATOM 1030 C C . ALA A 1 133 ? 22.094 -15.633 -2.211 1 95.12 133 ALA A C 1
ATOM 1032 O O . ALA A 1 133 ? 22.078 -16.859 -2.125 1 95.12 133 ALA A O 1
ATOM 1033 N N . TYR A 1 134 ? 21.219 -14.969 -2.893 1 96.75 134 TYR A N 1
ATOM 1034 C CA . TYR A 1 134 ? 20.062 -15.648 -3.48 1 96.75 134 TYR A CA 1
ATOM 1035 C C . TYR A 1 134 ? 20.188 -15.719 -4.996 1 96.75 134 TYR A C 1
ATOM 1037 O O . TYR A 1 134 ? 19.234 -16.062 -5.691 1 96.75 134 TYR A O 1
ATOM 1045 N N . GLU A 1 135 ? 21.359 -15.422 -5.523 1 94.75 135 GLU A N 1
ATOM 1046 C CA . GLU A 1 135 ? 21.609 -15.422 -6.961 1 94.75 135 GLU A CA 1
ATOM 1047 C C . GLU A 1 135 ? 21.344 -16.797 -7.57 1 94.75 135 GLU A C 1
ATOM 1049 O O . GLU A 1 135 ? 20.875 -16.891 -8.711 1 94.75 135 GLU A O 1
ATOM 1054 N N . PRO A 1 136 ? 21.578 -17.891 -6.902 1 94 136 PRO A N 1
ATOM 1055 C CA . PRO A 1 136 ? 21.281 -19.203 -7.469 1 94 136 PRO A CA 1
ATOM 1056 C C . PRO A 1 136 ? 19.812 -19.359 -7.875 1 94 136 PRO A C 1
ATOM 1058 O O . PRO A 1 136 ? 19.516 -20.125 -8.797 1 94 136 PRO A O 1
ATOM 1061 N N . ILE A 1 137 ? 18.922 -18.656 -7.188 1 94.44 137 ILE A N 1
ATOM 1062 C CA . ILE A 1 137 ? 17.516 -18.781 -7.559 1 94.44 137 ILE A CA 1
ATOM 1063 C C . ILE A 1 137 ? 17.094 -17.578 -8.414 1 94.44 137 ILE A C 1
ATOM 1065 O O . ILE A 1 137 ? 16.219 -17.703 -9.266 1 94.44 137 ILE A O 1
ATOM 1069 N N . LEU A 1 138 ? 17.766 -16.469 -8.336 1 94.44 138 LEU A N 1
ATOM 1070 C CA . LEU A 1 138 ? 17.438 -15.266 -9.086 1 94.44 138 LEU A CA 1
ATOM 1071 C C . LEU A 1 138 ? 17.938 -15.359 -10.523 1 94.44 138 LEU A C 1
ATOM 1073 O O . LEU A 1 138 ? 17.391 -14.711 -11.414 1 94.44 138 LEU A O 1
ATOM 1077 N N . ALA A 1 139 ? 18.938 -16.203 -10.742 1 90.06 139 ALA A N 1
ATOM 1078 C CA . ALA A 1 139 ? 19.562 -16.312 -12.055 1 90.06 139 ALA A CA 1
ATOM 1079 C C . ALA A 1 139 ? 18.766 -17.281 -12.953 1 90.06 139 ALA A C 1
ATOM 1081 O O . ALA A 1 139 ? 19.078 -17.422 -14.133 1 90.06 139 ALA A O 1
ATOM 1082 N N . SER A 1 140 ? 17.797 -17.891 -12.367 1 86.88 140 SER A N 1
ATOM 1083 C CA . SER A 1 140 ? 16.969 -18.781 -13.172 1 86.88 140 SER A CA 1
ATOM 1084 C C . SER A 1 140 ? 16.422 -18.078 -14.398 1 86.88 140 SER A C 1
ATOM 1086 O O . SER A 1 140 ? 16.047 -16.891 -14.328 1 86.88 140 SER A O 1
ATOM 1088 N N . THR A 1 141 ? 16.344 -18.734 -15.508 1 86.25 141 THR A N 1
ATOM 1089 C CA . THR A 1 141 ? 15.875 -18.172 -16.766 1 86.25 141 THR A CA 1
ATOM 1090 C C . THR A 1 141 ? 14.383 -17.859 -16.703 1 86.25 141 THR A C 1
ATOM 1092 O O . THR A 1 141 ? 13.906 -16.938 -17.375 1 86.25 141 THR A O 1
ATOM 1095 N N . GLU A 1 142 ? 13.719 -18.656 -15.938 1 96.44 142 GLU A N 1
ATOM 1096 C CA . GLU A 1 142 ? 12.281 -18.453 -15.781 1 96.44 142 GLU A CA 1
ATOM 1097 C C . GLU A 1 142 ? 11.898 -18.359 -14.305 1 96.44 142 GLU A C 1
ATOM 1099 O O . GLU A 1 142 ? 12.133 -19.281 -13.531 1 96.44 142 GLU A O 1
ATOM 1104 N N . ILE A 1 143 ? 11.398 -17.234 -13.914 1 97.75 143 ILE A N 1
ATOM 1105 C CA . ILE A 1 143 ? 10.93 -17.047 -12.547 1 97.75 143 ILE A CA 1
ATOM 1106 C C . ILE A 1 143 ? 9.523 -16.453 -12.562 1 97.75 143 ILE A C 1
ATOM 1108 O O . ILE A 1 143 ? 9.281 -15.43 -13.227 1 97.75 143 ILE A O 1
ATOM 1112 N N . SER A 1 144 ? 8.609 -17.141 -11.898 1 97.38 144 SER A N 1
ATOM 1113 C CA . SER A 1 144 ? 7.238 -16.641 -11.797 1 97.38 144 SER A CA 1
ATOM 1114 C C . SER A 1 144 ? 7.168 -15.383 -10.938 1 97.38 144 SER A C 1
ATOM 1116 O O . SER A 1 144 ? 8.008 -15.18 -10.062 1 97.38 144 SER A O 1
ATOM 1118 N N . PHE A 1 145 ? 6.219 -14.586 -11.172 1 97.5 145 PHE A N 1
ATOM 1119 C CA . PHE A 1 145 ? 6.016 -13.391 -10.359 1 97.5 145 PHE A CA 1
ATOM 1120 C C . PHE A 1 145 ? 5.832 -13.75 -8.891 1 97.5 145 PHE A C 1
ATOM 1122 O O . PHE A 1 145 ? 6.336 -13.055 -8.008 1 97.5 145 PHE A O 1
ATOM 1129 N N . VAL A 1 146 ? 5.125 -14.836 -8.586 1 98 146 VAL A N 1
ATOM 1130 C CA . VAL A 1 146 ? 4.898 -15.273 -7.211 1 98 146 VAL A CA 1
ATOM 1131 C C . VAL A 1 146 ? 6.234 -15.57 -6.535 1 98 146 VAL A C 1
ATOM 1133 O O . VAL A 1 146 ? 6.453 -15.172 -5.387 1 98 146 VAL A O 1
ATOM 1136 N N . SER A 1 147 ? 7.09 -16.25 -7.246 1 98.69 147 SER A N 1
ATOM 1137 C CA . SER A 1 147 ? 8.406 -16.594 -6.715 1 98.69 147 SER A CA 1
ATOM 1138 C C . SER A 1 147 ? 9.242 -15.336 -6.484 1 98.69 147 SER A C 1
ATOM 1140 O O . SER A 1 147 ? 9.891 -15.203 -5.441 1 98.69 147 SER A O 1
ATOM 1142 N N . ALA A 1 148 ? 9.242 -14.438 -7.473 1 98.31 148 ALA A N 1
ATOM 1143 C CA . ALA A 1 148 ? 9.969 -13.172 -7.316 1 98.31 148 ALA A CA 1
ATOM 1144 C C . ALA A 1 148 ? 9.406 -12.359 -6.152 1 98.31 148 ALA A C 1
ATOM 1146 O O . ALA A 1 148 ? 10.164 -11.781 -5.375 1 98.31 148 ALA A O 1
ATOM 1147 N N . PHE A 1 149 ? 8.086 -12.328 -6.047 1 98.56 149 PHE A N 1
ATOM 1148 C CA . PHE A 1 149 ? 7.41 -11.648 -4.949 1 98.56 149 PHE A CA 1
ATOM 1149 C C . PHE A 1 149 ? 7.828 -12.234 -3.607 1 98.56 149 PHE A C 1
ATOM 1151 O O . PHE A 1 149 ? 8.102 -11.492 -2.66 1 98.56 149 PHE A O 1
ATOM 1158 N N . ALA A 1 150 ? 7.906 -13.539 -3.531 1 98.88 150 ALA A N 1
ATOM 1159 C CA . ALA A 1 150 ? 8.289 -14.234 -2.303 1 98.88 150 ALA A CA 1
ATOM 1160 C C . ALA A 1 150 ? 9.695 -13.844 -1.868 1 98.88 150 ALA A C 1
ATOM 1162 O O . ALA A 1 150 ? 9.938 -13.555 -0.692 1 98.88 150 ALA A O 1
ATOM 1163 N N . ILE A 1 151 ? 10.625 -13.828 -2.805 1 98.44 151 ILE A N 1
ATOM 1164 C CA . ILE A 1 151 ? 12 -13.5 -2.467 1 98.44 151 ILE A CA 1
ATOM 1165 C C . ILE A 1 151 ? 12.086 -12.047 -2 1 98.44 151 ILE A C 1
ATOM 1167 O O . ILE A 1 151 ? 12.773 -11.742 -1.023 1 98.44 151 ILE A O 1
ATOM 1171 N N . CYS A 1 152 ? 11.391 -11.133 -2.676 1 98.5 152 CYS A N 1
ATOM 1172 C CA . CYS A 1 152 ? 11.383 -9.734 -2.279 1 98.5 152 CYS A CA 1
ATOM 1173 C C . CYS A 1 152 ? 10.82 -9.57 -0.873 1 98.5 152 CYS A C 1
ATOM 1175 O O . CYS A 1 152 ? 11.445 -8.93 -0.02 1 98.5 152 CYS A O 1
ATOM 1177 N N . ALA A 1 153 ? 9.688 -10.172 -0.662 1 98.69 153 ALA A N 1
ATOM 1178 C CA . ALA A 1 153 ? 9.055 -10.07 0.65 1 98.69 153 ALA A CA 1
ATOM 1179 C C . ALA A 1 153 ? 9.961 -10.625 1.743 1 98.69 153 ALA A C 1
ATOM 1181 O O . ALA A 1 153 ? 10.062 -10.047 2.826 1 98.69 153 ALA A O 1
ATOM 1182 N N . TYR A 1 154 ? 10.602 -11.742 1.469 1 98.56 154 TYR A N 1
ATOM 1183 C CA . TYR A 1 154 ? 11.516 -12.375 2.416 1 98.56 154 TYR A CA 1
ATOM 1184 C C . TYR A 1 154 ? 12.695 -11.469 2.729 1 98.56 154 TYR A C 1
ATOM 1186 O O . TYR A 1 154 ? 13.047 -11.273 3.895 1 98.56 154 TYR A O 1
ATOM 1194 N N . LEU A 1 155 ? 13.281 -10.883 1.706 1 98.06 155 LEU A N 1
ATOM 1195 C CA . LEU A 1 155 ? 14.445 -10.023 1.879 1 98.06 155 LEU A CA 1
ATOM 1196 C C . LEU A 1 155 ? 14.055 -8.703 2.537 1 98.06 155 LEU A C 1
ATOM 1198 O O . LEU A 1 155 ? 14.875 -8.062 3.193 1 98.06 155 LEU A O 1
ATOM 1202 N N . PHE A 1 156 ? 12.781 -8.281 2.348 1 97.56 156 PHE A N 1
ATOM 1203 C CA . PHE A 1 156 ? 12.25 -7.102 3.018 1 97.56 156 PHE A CA 1
ATOM 1204 C C . PHE A 1 156 ? 11.922 -7.406 4.473 1 97.56 156 PHE A C 1
ATOM 1206 O O . PHE A 1 156 ? 11.453 -6.531 5.207 1 97.56 156 PHE A O 1
ATOM 1213 N N . GLU A 1 157 ? 12.086 -8.633 4.871 1 97.12 157 GLU A N 1
ATOM 1214 C CA . GLU A 1 157 ? 11.906 -9.133 6.234 1 97.12 157 GLU A CA 1
ATOM 1215 C C . GLU A 1 157 ? 10.438 -9.094 6.645 1 97.12 157 GLU A C 1
ATOM 1217 O O . GLU A 1 157 ? 10.125 -8.82 7.805 1 97.12 157 GLU A O 1
ATOM 1222 N N . LEU A 1 158 ? 9.594 -9.312 5.723 1 97.5 158 LEU A N 1
ATOM 1223 C CA . LEU A 1 158 ? 8.18 -9.484 6.027 1 97.5 158 LEU A CA 1
ATOM 1224 C C . LEU A 1 158 ? 7.891 -10.906 6.492 1 97.5 158 LEU A C 1
ATOM 1226 O O . LEU A 1 158 ? 8.523 -11.859 6.031 1 97.5 158 LEU A O 1
ATOM 1230 N N . ASP A 1 159 ? 6.941 -11.055 7.438 1 97.25 159 ASP A N 1
ATOM 1231 C CA . ASP A 1 159 ? 6.539 -12.406 7.812 1 97.25 159 ASP A CA 1
ATOM 1232 C C . ASP A 1 159 ? 5.641 -13.031 6.746 1 97.25 159 ASP A C 1
ATOM 1234 O O . ASP A 1 159 ? 5.168 -12.336 5.844 1 97.25 159 ASP A O 1
ATOM 1238 N N . LEU A 1 160 ? 5.457 -14.305 6.793 1 97.94 160 LEU A N 1
ATOM 1239 C CA . LEU A 1 160 ? 4.711 -15.047 5.785 1 97.94 160 LEU A CA 1
ATOM 1240 C C . LEU A 1 160 ? 3.301 -14.492 5.629 1 97.94 160 LEU A C 1
ATOM 1242 O O . LEU A 1 160 ? 2.836 -14.273 4.508 1 97.94 160 LEU A O 1
ATOM 1246 N N . LEU A 1 161 ? 2.627 -14.234 6.691 1 97.56 161 LEU A N 1
ATOM 1247 C CA . LEU A 1 161 ? 1.245 -13.773 6.641 1 97.56 161 LEU A CA 1
ATOM 1248 C C . LEU A 1 161 ? 1.156 -12.406 5.961 1 97.56 161 LEU A C 1
ATOM 1250 O O . LEU A 1 161 ? 0.252 -12.172 5.16 1 97.56 161 LEU A O 1
ATOM 1254 N N . SER A 1 162 ? 2.107 -11.492 6.289 1 97.81 162 SER A N 1
ATOM 1255 C CA . SER A 1 162 ? 2.16 -10.188 5.629 1 97.81 162 SER A CA 1
ATOM 1256 C C . SER A 1 162 ? 2.389 -10.336 4.129 1 97.81 162 SER A C 1
ATOM 1258 O O . SER A 1 162 ? 1.771 -9.633 3.33 1 97.81 162 SER A O 1
ATOM 1260 N N . ALA A 1 163 ? 3.246 -11.266 3.781 1 98.5 163 ALA A N 1
ATOM 1261 C CA . ALA A 1 163 ? 3.529 -11.516 2.369 1 98.5 163 ALA A CA 1
ATOM 1262 C C . ALA A 1 163 ? 2.299 -12.062 1.649 1 98.5 163 ALA A C 1
ATOM 1264 O O . ALA A 1 163 ? 1.957 -11.602 0.557 1 98.5 163 ALA A O 1
ATOM 1265 N N . GLN A 1 164 ? 1.606 -12.977 2.285 1 98.62 164 GLN A N 1
ATOM 1266 C CA . GLN A 1 164 ? 0.412 -13.57 1.689 1 98.62 164 GLN A CA 1
ATOM 1267 C C . GLN A 1 164 ? -0.708 -12.539 1.565 1 98.62 164 GLN A C 1
ATOM 1269 O O . GLN A 1 164 ? -1.375 -12.461 0.532 1 98.62 164 GLN A O 1
ATOM 1274 N N . SER A 1 165 ? -0.881 -11.758 2.594 1 98.31 165 SER A N 1
ATOM 1275 C CA . SER A 1 165 ? -1.885 -10.695 2.57 1 98.31 165 SER A CA 1
ATOM 1276 C C . SER A 1 165 ? -1.577 -9.664 1.488 1 98.31 165 SER A C 1
ATOM 1278 O O . SER A 1 165 ? -2.479 -9.219 0.777 1 98.31 165 SER A O 1
ATOM 1280 N N . GLY A 1 166 ? -0.309 -9.305 1.404 1 98.44 166 GLY A N 1
ATOM 1281 C CA . GLY A 1 166 ? 0.118 -8.375 0.375 1 98.44 166 GLY A CA 1
ATOM 1282 C C . GLY A 1 166 ? -0.092 -8.898 -1.032 1 98.44 166 GLY A C 1
ATOM 1283 O O . GLY A 1 166 ? -0.509 -8.156 -1.924 1 98.44 166 GLY A O 1
ATOM 1284 N N . TYR A 1 167 ? 0.193 -10.156 -1.229 1 98.31 167 TYR A N 1
ATOM 1285 C CA . TYR A 1 167 ? -0.017 -10.742 -2.547 1 98.31 167 TYR A CA 1
ATOM 1286 C C . TYR A 1 167 ? -1.495 -10.742 -2.916 1 98.31 167 TYR A C 1
ATOM 1288 O O . TYR A 1 167 ? -1.858 -10.43 -4.051 1 98.31 167 TYR A O 1
ATOM 1296 N N . CYS A 1 168 ? -2.352 -11.094 -1.937 1 97.5 168 CYS A N 1
ATOM 1297 C CA . CYS A 1 168 ? -3.791 -11.016 -2.16 1 97.5 168 CYS A CA 1
ATOM 1298 C C . CYS A 1 168 ? -4.203 -9.602 -2.568 1 97.5 168 CYS A C 1
ATOM 1300 O O . CYS A 1 168 ? -4.953 -9.43 -3.531 1 97.5 168 CYS A O 1
ATOM 1302 N N . TRP A 1 169 ? -3.684 -8.656 -1.864 1 97.69 169 TRP A N 1
ATOM 1303 C CA . TRP A 1 169 ? -3.973 -7.266 -2.193 1 97.69 169 TRP A CA 1
ATOM 1304 C C . TRP A 1 169 ? -3.531 -6.941 -3.615 1 97.69 169 TRP A C 1
ATOM 1306 O O . TRP A 1 169 ? -4.281 -6.332 -4.383 1 97.69 169 TRP A O 1
ATOM 1316 N N . THR A 1 170 ? -2.309 -7.32 -3.938 1 97.06 170 THR A N 1
ATOM 1317 C CA . THR A 1 170 ? -1.76 -7.031 -5.258 1 97.06 170 THR A CA 1
ATOM 1318 C C . THR A 1 170 ? -2.656 -7.598 -6.352 1 97.06 170 THR A C 1
ATOM 1320 O O . THR A 1 170 ? -2.949 -6.914 -7.336 1 97.06 170 THR A O 1
ATOM 1323 N N . TYR A 1 171 ? -3.092 -8.812 -6.152 1 95.62 171 TYR A N 1
ATOM 1324 C CA . TYR A 1 171 ? -4.008 -9.43 -7.105 1 95.62 171 TYR A CA 1
ATOM 1325 C C . TYR A 1 171 ? -5.32 -8.664 -7.18 1 95.62 171 TYR A C 1
ATOM 1327 O O . TYR A 1 171 ? -5.773 -8.297 -8.266 1 95.62 171 TYR A O 1
ATOM 1335 N N . ILE A 1 172 ? -5.953 -8.359 -6.027 1 96.12 172 ILE A N 1
ATOM 1336 C CA . ILE A 1 172 ? -7.258 -7.719 -5.941 1 96.12 172 ILE A CA 1
ATOM 1337 C C . ILE A 1 172 ? -7.184 -6.32 -6.555 1 96.12 172 ILE A C 1
ATOM 1339 O O . ILE A 1 172 ? -8.031 -5.945 -7.367 1 96.12 172 ILE A O 1
ATOM 1343 N N . ASP A 1 173 ? -6.203 -5.59 -6.152 1 96.25 173 ASP A N 1
ATOM 1344 C CA . ASP A 1 173 ? -6.031 -4.223 -6.637 1 96.25 173 ASP A CA 1
ATOM 1345 C C . ASP A 1 173 ? -5.91 -4.191 -8.156 1 96.25 173 ASP A C 1
ATOM 1347 O O . ASP A 1 173 ? -6.52 -3.346 -8.82 1 96.25 173 ASP A O 1
A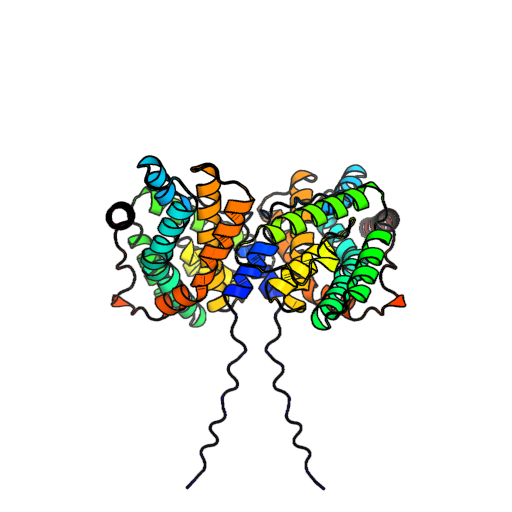TOM 1351 N N . ASN A 1 174 ? -5.168 -5.133 -8.719 1 94.38 174 ASN A N 1
ATOM 1352 C CA . ASN A 1 174 ? -4.996 -5.199 -10.164 1 94.38 174 ASN A CA 1
ATOM 1353 C C . ASN A 1 174 ? -6.297 -5.586 -10.867 1 94.38 174 ASN A C 1
ATOM 1355 O O . ASN A 1 174 ? -6.633 -5.031 -11.914 1 94.38 174 ASN A O 1
ATOM 1359 N N . GLN A 1 175 ? -7.008 -6.535 -10.289 1 93.38 175 GLN A N 1
ATOM 1360 C CA . GLN A 1 175 ? -8.281 -6.953 -10.867 1 93.38 175 GLN A CA 1
ATOM 1361 C C . GLN A 1 175 ? -9.289 -5.805 -10.859 1 93.38 175 GLN A C 1
ATOM 1363 O O . GLN A 1 175 ? -9.992 -5.582 -11.852 1 93.38 175 GLN A O 1
ATOM 1368 N N . VAL A 1 176 ? -9.359 -5.078 -9.766 1 94.56 176 VAL A N 1
ATOM 1369 C CA . VAL A 1 176 ? -10.305 -3.979 -9.633 1 94.56 176 VAL A CA 1
ATOM 1370 C C . VAL A 1 176 ? -9.922 -2.852 -10.594 1 94.56 176 VAL A C 1
ATOM 1372 O O . VAL A 1 176 ? -10.789 -2.246 -11.227 1 94.56 176 VAL A O 1
ATOM 1375 N N . ALA A 1 177 ? -8.633 -2.568 -10.695 1 93.06 177 ALA A N 1
ATOM 1376 C CA . ALA A 1 177 ? -8.172 -1.571 -11.656 1 93.06 177 ALA A CA 1
ATOM 1377 C C . ALA A 1 177 ? -8.578 -1.949 -13.078 1 93.06 177 ALA A C 1
ATOM 1379 O O . ALA A 1 177 ? -9.055 -1.106 -13.836 1 93.06 177 ALA A O 1
ATOM 1380 N N . ALA A 1 178 ? -8.422 -3.213 -13.422 1 90.56 178 ALA A N 1
ATOM 1381 C CA . ALA A 1 178 ? -8.812 -3.688 -14.75 1 90.56 178 ALA A CA 1
ATOM 1382 C C . ALA A 1 178 ? -10.32 -3.578 -14.953 1 90.56 178 ALA A C 1
ATOM 1384 O O . ALA A 1 178 ? -10.781 -3.154 -16.016 1 90.56 178 ALA A O 1
ATOM 1385 N N . ALA A 1 179 ? -11.047 -3.969 -13.938 1 90.81 179 ALA A N 1
ATOM 1386 C CA . ALA A 1 179 ? -12.508 -3.895 -14.008 1 90.81 179 ALA A CA 1
ATOM 1387 C C . ALA A 1 179 ? -12.977 -2.455 -14.203 1 90.81 179 ALA A C 1
ATOM 1389 O O . ALA A 1 179 ? -13.938 -2.203 -14.93 1 90.81 179 ALA A O 1
ATOM 1390 N N . THR A 1 180 ? -12.328 -1.508 -13.555 1 92.62 180 THR A N 1
ATOM 1391 C CA . THR A 1 180 ? -12.688 -0.098 -13.672 1 92.62 180 THR A CA 1
ATOM 1392 C C . THR A 1 180 ? -12.531 0.383 -15.109 1 92.62 180 THR A C 1
ATOM 1394 O O . THR A 1 180 ? -13.289 1.241 -15.562 1 92.62 180 THR A O 1
ATOM 1397 N N . LYS A 1 181 ? -11.656 -0.193 -15.844 1 90.31 181 LYS A N 1
ATOM 1398 C CA . LYS A 1 181 ? -11.414 0.19 -17.234 1 90.31 181 LYS A CA 1
ATOM 1399 C C . LYS A 1 181 ? -12.359 -0.551 -18.172 1 90.31 181 LYS A C 1
ATOM 1401 O O . LYS A 1 181 ? -12.859 0.03 -19.141 1 90.31 181 LYS A O 1
ATOM 1406 N N . LEU A 1 182 ? -12.703 -1.767 -17.859 1 88.94 182 LEU A N 1
ATOM 1407 C CA . LEU A 1 182 ? -13.398 -2.645 -18.781 1 88.94 182 LEU A CA 1
ATOM 1408 C C . LEU A 1 182 ? -14.906 -2.547 -18.594 1 88.94 182 LEU A C 1
ATOM 1410 O O . LEU A 1 182 ? -15.672 -2.742 -19.547 1 88.94 182 LEU A O 1
ATOM 1414 N N . ILE A 1 183 ? -15.562 -2.383 -17.391 1 87.25 183 ILE A N 1
ATOM 1415 C CA . ILE A 1 183 ? -16.984 -2.297 -17.031 1 87.25 183 ILE A CA 1
ATOM 1416 C C . ILE A 1 183 ? -17.312 -0.869 -16.625 1 87.25 183 ILE A C 1
ATOM 1418 O O . ILE A 1 183 ? -18.469 -0.562 -16.328 1 87.25 183 ILE A O 1
ATOM 1422 N N . PRO A 1 184 ? -16.578 0.05 -16.953 1 85.81 184 PRO A N 1
ATOM 1423 C CA . PRO A 1 184 ? -16.375 1.41 -16.453 1 85.81 184 PRO A CA 1
ATOM 1424 C C . PRO A 1 184 ? -17 1.628 -15.078 1 85.81 184 PRO A C 1
ATOM 1426 O O . PRO A 1 184 ? -18.078 2.205 -14.977 1 85.81 184 PRO A O 1
ATOM 1429 N N . LEU A 1 185 ? -16.453 1.233 -14.031 1 91.5 185 LEU A N 1
ATOM 1430 C CA . LEU A 1 185 ? -16.828 1.481 -12.648 1 91.5 185 LEU A CA 1
ATOM 1431 C C . LEU A 1 185 ? -16.406 2.881 -12.211 1 91.5 185 LEU A C 1
ATOM 1433 O O . LEU A 1 185 ? -15.336 3.357 -12.594 1 91.5 185 LEU A O 1
ATOM 1437 N N . GLY A 1 186 ? -17.312 3.486 -11.391 1 93.31 186 GLY A N 1
ATOM 1438 C CA . GLY A 1 186 ? -16.922 4.734 -10.758 1 93.31 186 GLY A CA 1
ATOM 1439 C C . GLY A 1 186 ? -15.883 4.543 -9.664 1 93.31 186 GLY A C 1
ATOM 1440 O O . GLY A 1 186 ? -15.656 3.42 -9.203 1 93.31 186 GLY A O 1
ATOM 1441 N N . GLN A 1 187 ? -15.289 5.582 -9.25 1 92.62 187 GLN A N 1
ATOM 1442 C CA . GLN A 1 187 ? -14.227 5.555 -8.258 1 92.62 187 GLN A CA 1
ATOM 1443 C C . GLN A 1 187 ? -14.734 5 -6.926 1 92.62 187 GLN A C 1
ATOM 1445 O O . GLN A 1 187 ? -14.047 4.203 -6.281 1 92.62 187 GLN A O 1
ATOM 1450 N N . THR A 1 188 ? -15.867 5.414 -6.551 1 94.62 188 THR A N 1
ATOM 1451 C CA . THR A 1 188 ? -16.438 4.934 -5.301 1 94.62 188 THR A CA 1
ATOM 1452 C C . THR A 1 188 ? -16.766 3.445 -5.387 1 94.62 188 THR A C 1
ATOM 1454 O O . THR A 1 188 ? -16.547 2.699 -4.434 1 94.62 188 THR A O 1
ATOM 1457 N N . GLN A 1 189 ? -17.25 3.039 -6.492 1 95.88 189 GLN A N 1
ATOM 1458 C CA . GLN A 1 189 ? -17.547 1.627 -6.711 1 95.88 189 GLN A CA 1
ATOM 1459 C C . GLN A 1 189 ? -16.281 0.779 -6.621 1 95.88 189 GLN A C 1
ATOM 1461 O O . GLN A 1 189 ? -16.297 -0.298 -6.023 1 95.88 189 GLN A O 1
ATOM 1466 N N . ALA A 1 190 ? -15.227 1.266 -7.18 1 96.25 190 ALA A N 1
ATOM 1467 C CA . ALA A 1 190 ? -13.945 0.565 -7.137 1 96.25 190 ALA A CA 1
ATOM 1468 C C . ALA A 1 190 ? -13.461 0.402 -5.699 1 96.25 190 ALA A C 1
ATOM 1470 O O . ALA A 1 190 ? -13.008 -0.677 -5.309 1 96.25 190 ALA A O 1
ATOM 1471 N N . GLN A 1 191 ? -13.594 1.476 -4.902 1 97.06 191 GLN A N 1
ATOM 1472 C CA . GLN A 1 191 ? -13.172 1.426 -3.508 1 97.06 191 GLN A CA 1
ATOM 1473 C C . GLN A 1 191 ? -14.016 0.438 -2.711 1 97.06 191 GLN A C 1
ATOM 1475 O O . GLN A 1 191 ? -13.484 -0.327 -1.9 1 97.06 191 GLN A O 1
ATOM 1480 N N . ASN A 1 192 ? -15.297 0.45 -2.928 1 97.75 192 ASN A N 1
ATOM 1481 C CA . ASN A 1 192 ? -16.188 -0.49 -2.244 1 97.75 192 ASN A CA 1
ATOM 1482 C C . ASN A 1 192 ? -15.875 -1.933 -2.635 1 97.75 192 ASN A C 1
ATOM 1484 O O . ASN A 1 192 ? -15.961 -2.838 -1.804 1 97.75 192 ASN A O 1
ATOM 1488 N N . LEU A 1 193 ? -15.555 -2.1 -3.906 1 96.75 193 LEU A N 1
ATOM 1489 C CA . LEU A 1 193 ? -15.156 -3.426 -4.367 1 96.75 193 LEU A CA 1
ATOM 1490 C C . LEU A 1 193 ? -13.891 -3.896 -3.656 1 96.75 193 LEU A C 1
ATOM 1492 O O . LEU A 1 193 ? -13.805 -5.055 -3.24 1 96.75 193 LEU A O 1
ATOM 1496 N N . LEU A 1 194 ? -12.906 -3.01 -3.506 1 97.62 194 LEU A N 1
ATOM 1497 C CA . LEU A 1 194 ? -11.68 -3.334 -2.777 1 97.62 194 LEU A CA 1
ATOM 1498 C C . LEU A 1 194 ? -12 -3.738 -1.341 1 97.62 194 LEU A C 1
ATOM 1500 O O . LEU A 1 194 ? -11.484 -4.746 -0.849 1 97.62 194 LEU A O 1
ATOM 1504 N N . PHE A 1 195 ? -12.844 -2.994 -0.681 1 97.19 195 PHE A N 1
ATOM 1505 C CA . PHE A 1 195 ? -13.242 -3.293 0.688 1 97.19 195 PHE A CA 1
ATOM 1506 C C . PHE A 1 195 ? -13.891 -4.672 0.775 1 97.19 195 PHE A C 1
ATOM 1508 O O . PHE A 1 195 ? -13.531 -5.477 1.634 1 97.19 195 PHE A O 1
ATOM 1515 N N . GLU A 1 196 ? -14.75 -4.938 -0.128 1 97 196 GLU A N 1
ATOM 1516 C CA . GLU A 1 196 ? -15.508 -6.188 -0.121 1 97 196 GLU A CA 1
ATOM 1517 C C . GLU A 1 196 ? -14.586 -7.383 -0.363 1 97 196 GLU A C 1
ATOM 1519 O O . GLU A 1 196 ? -14.633 -8.359 0.384 1 97 196 GLU A O 1
ATOM 1524 N N . LEU A 1 197 ? -13.797 -7.301 -1.331 1 96.94 197 LEU A N 1
ATOM 1525 C CA . LEU A 1 197 ? -12.977 -8.422 -1.764 1 96.94 197 LEU A CA 1
ATOM 1526 C C . LEU A 1 197 ? -11.906 -8.742 -0.727 1 96.94 197 LEU A C 1
ATOM 1528 O O . LEU A 1 197 ? -11.508 -9.906 -0.571 1 96.94 197 LEU A O 1
ATOM 1532 N N . THR A 1 198 ? -11.414 -7.73 -0.009 1 97.38 198 THR A N 1
ATOM 1533 C CA . THR A 1 198 ? -10.336 -7.957 0.946 1 97.38 198 THR A CA 1
ATOM 1534 C C . THR A 1 198 ? -10.875 -8.516 2.256 1 97.38 198 THR A C 1
ATOM 1536 O O . THR A 1 198 ? -10.117 -9.023 3.084 1 97.38 198 THR A O 1
ATOM 1539 N N . GLU A 1 199 ? -12.18 -8.5 2.473 1 95.06 199 GLU A N 1
ATOM 1540 C CA . GLU A 1 199 ? -12.797 -9.023 3.688 1 95.06 199 GLU A CA 1
ATOM 1541 C C . GLU A 1 199 ? -12.531 -10.516 3.844 1 95.06 199 GLU A C 1
ATOM 1543 O O . GLU A 1 199 ? -12.461 -11.023 4.965 1 95.06 199 GLU A O 1
ATOM 1548 N N . ASN A 1 200 ? -12.266 -11.219 2.779 1 92.31 200 ASN A N 1
ATOM 1549 C CA . ASN A 1 200 ? -12.102 -12.664 2.838 1 92.31 200 ASN A CA 1
ATOM 1550 C C . ASN A 1 200 ? -10.633 -13.07 2.754 1 92.31 200 ASN A C 1
ATOM 1552 O O . ASN A 1 200 ? -10.32 -14.258 2.68 1 92.31 200 ASN A O 1
ATOM 1556 N N . THR A 1 201 ? -9.781 -12.125 2.793 1 96.88 201 THR A N 1
ATOM 1557 C CA . THR A 1 201 ? -8.359 -12.398 2.592 1 96.88 201 THR A CA 1
ATOM 1558 C C . THR A 1 201 ? -7.844 -13.375 3.645 1 96.88 201 THR A C 1
ATOM 1560 O O . THR A 1 201 ? -7.133 -14.328 3.316 1 96.88 201 THR A O 1
ATOM 1563 N N . GLN A 1 202 ? -8.25 -13.188 4.898 1 96.12 202 GLN A N 1
ATOM 1564 C CA . GLN A 1 202 ? -7.793 -14.07 5.965 1 96.12 202 GLN A CA 1
ATOM 1565 C C . GLN A 1 202 ? -8.227 -15.516 5.707 1 96.12 202 GLN A C 1
ATOM 1567 O O . GLN A 1 202 ? -7.422 -16.438 5.844 1 96.12 202 GLN A O 1
ATOM 1572 N N . LEU A 1 203 ? -9.461 -15.695 5.371 1 96.31 203 LEU A N 1
ATOM 1573 C CA . LEU A 1 203 ? -9.992 -17.031 5.109 1 96.31 203 LEU A CA 1
ATOM 1574 C C . LEU A 1 203 ? -9.289 -17.672 3.92 1 96.31 203 LEU A C 1
ATOM 1576 O O . LEU A 1 203 ? -8.992 -18.859 3.941 1 96.31 203 LEU A O 1
ATOM 1580 N N . ILE A 1 204 ? -9.039 -16.906 2.883 1 96.69 204 ILE A N 1
ATOM 1581 C CA . ILE A 1 204 ? -8.375 -17.375 1.675 1 96.69 204 ILE A CA 1
ATOM 1582 C C . ILE A 1 204 ? -6.965 -17.859 2.014 1 96.69 204 ILE A C 1
ATOM 1584 O O . ILE A 1 204 ? -6.535 -18.906 1.545 1 96.69 204 ILE A O 1
ATOM 1588 N N . ILE A 1 205 ? -6.27 -17.078 2.828 1 98 205 ILE A N 1
ATOM 1589 C CA . ILE A 1 205 ? -4.914 -17.422 3.236 1 98 205 ILE A CA 1
ATOM 1590 C C . ILE A 1 205 ? -4.934 -18.703 4.07 1 98 205 ILE A C 1
ATOM 1592 O O . ILE A 1 205 ? -4.125 -19.609 3.854 1 98 205 ILE A O 1
ATOM 1596 N N . GLU A 1 206 ? -5.875 -18.812 5.012 1 97.25 206 GLU A N 1
ATOM 1597 C CA . GLU A 1 206 ? -5.992 -20 5.859 1 97.25 206 GLU A CA 1
ATOM 1598 C C . GLU A 1 206 ? -6.262 -21.25 5.023 1 97.25 206 GLU A C 1
ATOM 1600 O O . GLU A 1 206 ? -5.656 -22.297 5.25 1 97.25 206 GLU A O 1
ATOM 1605 N N . LYS A 1 207 ? -7.109 -21.125 4.094 1 95.38 207 LYS A N 1
ATOM 1606 C CA . LYS A 1 207 ? -7.402 -22.219 3.182 1 95.38 207 LYS A CA 1
ATOM 1607 C C . LYS A 1 207 ? -6.152 -22.641 2.41 1 95.38 207 LYS A C 1
ATOM 1609 O O . LYS A 1 207 ? -5.871 -23.844 2.277 1 95.38 207 LYS A O 1
ATOM 1614 N N . SER A 1 208 ? -5.492 -21.672 1.86 1 97.12 208 SER A N 1
ATOM 1615 C CA . SER A 1 208 ? -4.301 -21.953 1.062 1 97.12 208 SER A CA 1
ATOM 1616 C C . SER A 1 208 ? -3.242 -22.672 1.883 1 97.12 208 SER A C 1
ATOM 1618 O O . SER A 1 208 ? -2.545 -23.547 1.368 1 97.12 208 SER A O 1
ATOM 1620 N N . ASN A 1 209 ? -3.104 -22.297 3.176 1 97.31 209 ASN A N 1
ATOM 1621 C CA . ASN A 1 209 ? -2.062 -22.844 4.043 1 97.31 209 ASN A CA 1
ATOM 1622 C C . ASN A 1 209 ? -2.367 -24.281 4.453 1 97.31 209 ASN A C 1
ATOM 1624 O O . ASN A 1 209 ? -1.488 -24.984 4.945 1 97.31 209 ASN A O 1
ATOM 1628 N N . CYS A 1 210 ? -3.574 -24.719 4.184 1 96.62 210 CYS A N 1
ATOM 1629 C CA . CYS A 1 210 ? -3.988 -26.047 4.586 1 96.62 210 CYS A CA 1
ATOM 1630 C C . CYS A 1 210 ? -3.9 -27.031 3.418 1 96.62 210 CYS A C 1
ATOM 1632 O O . CYS A 1 210 ? -4.117 -28.234 3.586 1 96.62 210 CYS A O 1
ATOM 1634 N N . ILE A 1 211 ? -3.547 -26.594 2.322 1 95.88 211 ILE A N 1
ATOM 1635 C CA . ILE A 1 211 ? -3.477 -27.453 1.14 1 95.88 211 ILE A CA 1
ATOM 1636 C C . ILE A 1 211 ? -2.227 -28.312 1.206 1 95.88 211 ILE A C 1
ATOM 1638 O O . ILE A 1 211 ? -1.125 -27.828 1.448 1 95.88 211 ILE A O 1
ATOM 1642 N N . ALA A 1 212 ? -2.393 -29.578 0.962 1 95.44 212 ALA A N 1
ATOM 1643 C CA . ALA A 1 212 ? -1.271 -30.516 0.957 1 95.44 212 ALA A CA 1
ATOM 1644 C C . ALA A 1 212 ? -0.444 -30.375 -0.317 1 95.44 212 ALA A C 1
ATOM 1646 O O . ALA A 1 212 ? -0.968 -29.984 -1.365 1 95.44 212 ALA A O 1
ATOM 1647 N N . ASP A 1 213 ? 0.808 -30.734 -0.237 1 93.69 213 ASP A N 1
ATOM 1648 C CA . ASP A 1 213 ? 1.731 -30.562 -1.356 1 93.69 213 ASP A CA 1
ATOM 1649 C C . ASP A 1 213 ? 1.19 -31.234 -2.615 1 93.69 213 ASP A C 1
ATOM 1651 O O . ASP A 1 213 ? 1.239 -30.672 -3.705 1 93.69 213 ASP A O 1
ATOM 1655 N N . ASP A 1 214 ? 0.584 -32.406 -2.451 1 92.44 214 ASP A N 1
ATOM 1656 C CA . ASP A 1 214 ? 0.13 -33.188 -3.586 1 92.44 214 ASP A CA 1
ATOM 1657 C C . ASP A 1 214 ? -1.114 -32.594 -4.223 1 92.44 214 ASP A C 1
ATOM 1659 O O . ASP A 1 214 ? -1.483 -32.938 -5.344 1 92.44 214 ASP A O 1
ATOM 1663 N N . ASP A 1 215 ? -1.673 -31.609 -3.547 1 92.12 215 ASP A N 1
ATOM 1664 C CA . ASP A 1 215 ? -2.93 -31.047 -4.023 1 92.12 215 ASP A CA 1
ATOM 1665 C C . ASP A 1 215 ? -2.721 -29.641 -4.586 1 92.12 215 ASP A C 1
ATOM 1667 O O . ASP A 1 215 ? -3.66 -29.016 -5.094 1 92.12 215 ASP A O 1
ATOM 1671 N N . VAL A 1 216 ? -1.53 -29.156 -4.527 1 91.69 216 VAL A N 1
ATOM 1672 C CA . VAL A 1 216 ? -1.249 -27.812 -4.996 1 91.69 216 VAL A CA 1
ATOM 1673 C C . VAL A 1 216 ? -1.358 -27.75 -6.516 1 91.69 216 VAL A C 1
ATOM 1675 O O . VAL A 1 216 ? -0.83 -28.625 -7.215 1 91.69 216 VAL A O 1
ATOM 1678 N N . GLY A 1 217 ? -2.061 -26.781 -7.047 1 83 217 GLY A N 1
ATOM 1679 C CA . GLY A 1 217 ? -2.162 -26.562 -8.477 1 83 217 GLY A CA 1
ATOM 1680 C C . GLY A 1 217 ? -3.369 -27.25 -9.102 1 83 217 GLY A C 1
ATOM 1681 O O . GLY A 1 217 ? -3.525 -27.25 -10.32 1 83 217 GLY A O 1
ATOM 1682 N N . THR A 1 218 ? -4.141 -27.938 -8.328 1 71.25 218 THR A N 1
ATOM 1683 C CA . THR A 1 218 ? -5.312 -28.641 -8.844 1 71.25 218 THR A CA 1
ATOM 1684 C C . THR A 1 218 ? -6.441 -27.656 -9.133 1 71.25 218 THR A C 1
ATOM 1686 O O . THR A 1 218 ? -7.621 -27.984 -8.969 1 71.25 218 THR A O 1
ATOM 1689 N N . SER A 1 219 ? -6.039 -26.438 -9.609 1 67 219 SER A N 1
ATOM 1690 C CA . SER A 1 219 ? -7.059 -25.453 -9.922 1 67 219 SER A CA 1
ATOM 1691 C C . SER A 1 219 ? -7.711 -25.734 -11.273 1 67 219 SER A C 1
ATOM 1693 O O . SER A 1 219 ? -7.137 -26.438 -12.109 1 67 219 SER A O 1
ATOM 1695 N N . LEU A 1 220 ? -9.047 -25.422 -11.406 1 62.59 220 LEU A N 1
ATOM 1696 C CA . LEU A 1 220 ? -9.719 -25.531 -12.695 1 62.59 220 LEU A CA 1
ATOM 1697 C C . LEU A 1 220 ? -9.148 -24.547 -13.703 1 62.59 220 LEU A C 1
ATOM 1699 O O . LEU A 1 220 ? -8.797 -23.422 -13.336 1 62.59 220 LEU A O 1
ATOM 1703 N N . PRO A 1 221 ? -9.016 -25.062 -14.898 1 63.97 221 PRO A N 1
ATOM 1704 C CA . PRO A 1 221 ? -8.695 -24.094 -15.938 1 63.97 221 PRO A CA 1
ATOM 1705 C C . PRO A 1 221 ? -9.656 -22.906 -15.953 1 63.97 221 PRO A C 1
ATOM 1707 O O . PRO A 1 221 ? -10.852 -23.062 -15.688 1 63.97 221 PRO A O 1
ATOM 1710 N N . HIS A 1 222 ? -9.133 -21.75 -16.047 1 63.25 222 HIS A N 1
ATOM 1711 C CA . HIS A 1 222 ? -9.898 -20.516 -15.969 1 63.25 222 HIS A CA 1
ATOM 1712 C C . HIS A 1 222 ? -11.164 -20.594 -16.812 1 63.25 222 HIS A C 1
ATOM 1714 O O . HIS A 1 222 ? -12.234 -20.156 -16.375 1 63.25 222 HIS A O 1
ATOM 1720 N N . LEU A 1 223 ? -10.922 -21.188 -17.969 1 59.41 223 LEU A N 1
ATOM 1721 C CA . LEU A 1 223 ? -12.086 -21.281 -18.844 1 59.41 223 LEU A CA 1
ATOM 1722 C C . LEU A 1 223 ? -13.172 -22.141 -18.219 1 59.41 223 LEU A C 1
ATOM 1724 O O . LEU A 1 223 ? -14.359 -21.828 -18.312 1 59.41 223 LEU A O 1
ATOM 1728 N N . ALA A 1 224 ? -12.672 -23.203 -17.703 1 65.12 224 ALA A N 1
ATOM 1729 C CA . ALA A 1 224 ? -13.641 -24.078 -17.062 1 65.12 224 ALA A CA 1
ATOM 1730 C C . ALA A 1 224 ? -14.273 -23.422 -15.844 1 65.12 224 ALA A C 1
ATOM 1732 O O . ALA A 1 224 ? -15.484 -23.547 -15.617 1 65.12 224 ALA A O 1
ATOM 1733 N N . MET A 1 225 ? -13.555 -22.672 -15.188 1 69.19 225 MET A N 1
ATOM 1734 C CA . MET A 1 225 ? -14.055 -21.938 -14.031 1 69.19 225 MET A CA 1
ATOM 1735 C C . MET A 1 225 ? -15.047 -20.859 -14.461 1 69.19 225 MET A C 1
ATOM 1737 O O . MET A 1 225 ? -16.094 -20.688 -13.828 1 69.19 225 MET A O 1
ATOM 1741 N N . ALA A 1 226 ? -14.672 -20.219 -15.469 1 67.94 226 ALA A N 1
ATOM 1742 C CA . ALA A 1 226 ? -15.539 -19.172 -16 1 67.94 226 ALA A CA 1
ATOM 1743 C C . ALA A 1 226 ? -16.891 -19.75 -16.422 1 67.94 226 ALA A C 1
ATOM 1745 O O . ALA A 1 226 ? -17.938 -19.156 -16.141 1 67.94 226 ALA A O 1
ATOM 1746 N N . SER A 1 227 ? -16.75 -20.859 -17.078 1 65 227 SER A N 1
ATOM 1747 C CA . SER A 1 227 ? -17.984 -21.5 -17.531 1 65 227 SER A CA 1
ATOM 1748 C C . SER A 1 227 ? -18.828 -21.969 -16.344 1 65 227 SER A C 1
ATOM 1750 O O . SER A 1 227 ? -20.047 -21.766 -16.328 1 65 227 SER A O 1
ATOM 1752 N N . ALA A 1 228 ? -18.156 -22.469 -15.414 1 68.19 228 ALA A N 1
ATOM 1753 C CA . ALA A 1 228 ? -18.844 -22.953 -14.219 1 68.19 228 ALA A CA 1
ATOM 1754 C C . ALA A 1 228 ? -19.469 -21.781 -13.445 1 68.19 228 ALA A C 1
ATOM 1756 O O . ALA A 1 228 ? -20.609 -21.875 -12.977 1 68.19 228 ALA A O 1
ATOM 1757 N N . TRP A 1 229 ? -18.828 -20.797 -13.305 1 69.12 229 TRP A N 1
ATOM 1758 C CA . TRP A 1 229 ? -19.297 -19.594 -12.633 1 69.12 229 TRP A CA 1
ATOM 1759 C C . TRP A 1 229 ? -20.516 -19.016 -13.344 1 69.12 229 TRP A C 1
ATOM 1761 O O . TRP A 1 229 ? -21.516 -18.672 -12.703 1 69.12 229 TRP A O 1
ATOM 1771 N N . HIS A 1 230 ? -20.422 -18.922 -14.609 1 70.31 230 HIS A N 1
ATOM 17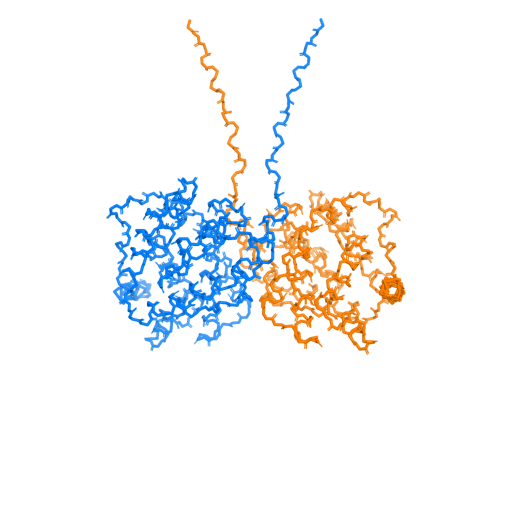72 C CA . HIS A 1 230 ? -21.516 -18.375 -15.406 1 70.31 230 HIS A CA 1
ATOM 1773 C C . HIS A 1 230 ? -22.797 -19.188 -15.234 1 70.31 230 HIS A C 1
ATOM 1775 O O . HIS A 1 230 ? -23.875 -18.609 -15.07 1 70.31 230 HIS A O 1
ATOM 1781 N N . GLU A 1 231 ? -22.594 -20.422 -15.266 1 69.31 231 GLU A N 1
ATOM 1782 C CA . GLU A 1 231 ? -23.734 -21.312 -15.109 1 69.31 231 GLU A CA 1
ATOM 1783 C C . GLU A 1 231 ? -24.375 -21.141 -13.734 1 69.31 231 GLU A C 1
ATOM 1785 O O . GLU A 1 231 ? -25.609 -21.172 -13.617 1 69.31 231 GLU A O 1
ATOM 1790 N N . THR A 1 232 ? -23.484 -20.891 -12.812 1 67.19 232 THR A N 1
ATOM 1791 C CA . THR A 1 232 ? -23.969 -20.734 -11.453 1 67.19 232 THR A CA 1
ATOM 1792 C C . THR A 1 232 ? -24.641 -19.375 -11.266 1 67.19 232 THR A C 1
ATOM 1794 O O . THR A 1 232 ? -25.672 -19.266 -10.602 1 67.19 232 THR A O 1
ATOM 1797 N N . GLN A 1 233 ? -24.016 -18.391 -11.742 1 65.38 233 GLN A N 1
ATOM 1798 C CA . GLN A 1 233 ? -24.594 -17.047 -11.633 1 65.38 233 GLN A CA 1
ATOM 1799 C C . GLN A 1 233 ? -25.906 -16.969 -12.383 1 65.38 233 GLN A C 1
ATOM 1801 O O . GLN A 1 233 ? -26.859 -16.328 -11.914 1 65.38 233 GLN A O 1
ATOM 1806 N N . TYR A 1 234 ? -25.875 -17.562 -13.562 1 56.31 234 TYR A N 1
ATOM 1807 C CA . TYR A 1 234 ? -27.109 -17.625 -14.344 1 56.31 234 TYR A CA 1
ATOM 1808 C C . TYR A 1 234 ? -28.203 -18.375 -13.586 1 56.31 234 TYR A C 1
ATOM 1810 O O . TYR A 1 234 ? -29.359 -17.969 -13.586 1 56.31 234 TYR A O 1
ATOM 1818 N N . SER A 1 235 ? -27.734 -19.375 -12.984 1 55.47 235 SER A N 1
ATOM 1819 C CA . SER A 1 235 ? -28.719 -20.125 -12.227 1 55.47 235 SER A CA 1
ATOM 1820 C C . SER A 1 235 ? -29.266 -19.312 -11.055 1 55.47 235 SER A C 1
ATOM 1822 O O . SER A 1 235 ? -30.438 -19.422 -10.703 1 55.47 235 SER A O 1
ATOM 1824 N N . ARG A 1 236 ? -28.422 -18.562 -10.508 1 54.38 236 ARG A N 1
ATOM 1825 C CA . ARG A 1 236 ? -28.875 -17.719 -9.406 1 54.38 236 ARG A CA 1
ATOM 1826 C C . ARG A 1 236 ? -29.781 -16.609 -9.914 1 54.38 236 ARG A C 1
ATOM 1828 O O . ARG A 1 236 ? -30.734 -16.219 -9.234 1 54.38 236 ARG A O 1
ATOM 1835 N N . LEU A 1 237 ? -29.438 -16.016 -10.961 1 48.47 237 LEU A N 1
ATOM 1836 C CA . LEU A 1 237 ? -30.266 -14.969 -11.555 1 48.47 237 LEU A CA 1
ATOM 1837 C C . LEU A 1 237 ? -31.594 -15.547 -12.047 1 48.47 237 LEU A C 1
ATOM 1839 O O . LEU A 1 237 ? -32.625 -14.898 -11.945 1 48.47 237 LEU A O 1
ATOM 1843 N N . PHE A 1 238 ? -31.641 -16.719 -12.602 1 46.72 238 PHE A N 1
ATOM 1844 C CA . PHE A 1 238 ? -32.875 -17.297 -13.102 1 46.72 238 PHE A CA 1
ATOM 1845 C C . PHE A 1 238 ? -33.625 -18.031 -11.992 1 46.72 238 PHE A C 1
ATOM 1847 O O . PHE A 1 238 ? -34.75 -18.469 -12.18 1 46.72 238 PHE A O 1
ATOM 1854 N N . ARG A 1 239 ? -32.906 -18.266 -10.992 1 42.84 239 ARG A N 1
ATOM 1855 C CA . ARG A 1 239 ? -33.688 -18.828 -9.883 1 42.84 239 ARG A CA 1
ATOM 1856 C C . ARG A 1 239 ? -34.375 -17.719 -9.078 1 42.84 239 ARG A C 1
ATOM 1858 O O . ARG A 1 239 ? -35.156 -18 -8.172 1 42.84 239 ARG A O 1
ATOM 1865 N N . SER A 1 240 ? -33.938 -16.516 -9.125 1 37.72 240 SER A N 1
ATOM 1866 C CA . SER A 1 240 ? -34.781 -15.539 -8.461 1 37.72 240 SER A CA 1
ATOM 1867 C C . SER A 1 240 ? -36 -15.195 -9.305 1 37.72 240 SER A C 1
ATOM 1869 O O . SER A 1 240 ? -35.938 -15.242 -10.531 1 37.72 240 SER A O 1
ATOM 1871 N N . MET B 1 1 ? 2.402 -35.188 41.312 1 29.73 1 MET B N 1
ATOM 1872 C CA . MET B 1 1 ? 1.805 -34.906 40 1 29.73 1 MET B CA 1
ATOM 1873 C C . MET B 1 1 ? 2.215 -33.531 39.469 1 29.73 1 MET B C 1
ATOM 1875 O O . MET B 1 1 ? 1.919 -32.531 40.125 1 29.73 1 MET B O 1
ATOM 1879 N N . PRO B 1 2 ? 3.393 -33.375 38.812 1 36.75 2 PRO B N 1
ATOM 1880 C CA . PRO B 1 2 ? 3.99 -32.094 38.375 1 36.75 2 PRO B CA 1
ATOM 1881 C C . PRO B 1 2 ? 3.08 -31.297 37.469 1 36.75 2 PRO B C 1
ATOM 1883 O O . PRO B 1 2 ? 2.355 -31.875 36.656 1 36.75 2 PRO B O 1
ATOM 1886 N N . THR B 1 3 ? 2.375 -30.266 37.969 1 36.56 3 THR B N 1
ATOM 1887 C CA . THR B 1 3 ? 1.575 -29.281 37.25 1 36.56 3 THR B CA 1
ATOM 1888 C C . THR B 1 3 ? 2.357 -28.688 36.094 1 36.56 3 THR B C 1
ATOM 1890 O O . THR B 1 3 ? 3.434 -28.109 36.281 1 36.56 3 THR B O 1
ATOM 1893 N N . SER B 1 4 ? 2.408 -29.422 34.969 1 38.09 4 SER B N 1
ATOM 1894 C CA . SER B 1 4 ? 2.957 -28.906 33.719 1 38.09 4 SER B CA 1
ATOM 1895 C C . SER B 1 4 ? 2.449 -27.516 33.406 1 38.09 4 SER B C 1
ATOM 1897 O O . SER B 1 4 ? 1.24 -27.281 33.344 1 38.09 4 SER B O 1
ATOM 1899 N N . SER B 1 5 ? 3.086 -26.516 34 1 36.62 5 SER B N 1
ATOM 1900 C CA . SER B 1 5 ? 2.857 -25.125 33.656 1 36.62 5 SER B CA 1
ATOM 1901 C C . SER B 1 5 ? 2.74 -24.938 32.125 1 36.62 5 SER B C 1
ATOM 1903 O O . SER B 1 5 ? 3.635 -25.344 31.391 1 36.62 5 SER B O 1
ATOM 1905 N N . ASN B 1 6 ? 1.581 -25.203 31.562 1 34.12 6 ASN B N 1
ATOM 1906 C CA . ASN B 1 6 ? 1.204 -24.766 30.219 1 34.12 6 ASN B CA 1
ATOM 1907 C C . ASN B 1 6 ? 1.688 -23.359 29.938 1 34.12 6 ASN B C 1
ATOM 1909 O O . ASN B 1 6 ? 1.09 -22.375 30.406 1 34.12 6 ASN B O 1
ATOM 1913 N N . THR B 1 7 ? 3.002 -23.156 30.078 1 33.78 7 THR B N 1
ATOM 1914 C CA . THR B 1 7 ? 3.488 -21.875 29.578 1 33.78 7 THR B CA 1
ATOM 1915 C C . THR B 1 7 ? 2.777 -21.516 28.281 1 33.78 7 THR B C 1
ATOM 1917 O O . THR B 1 7 ? 2.904 -22.219 27.266 1 33.78 7 THR B O 1
ATOM 1920 N N . GLN B 1 8 ? 1.629 -21.062 28.406 1 31.95 8 GLN B N 1
ATOM 1921 C CA . GLN B 1 8 ? 0.957 -20.391 27.281 1 31.95 8 GLN B CA 1
ATOM 1922 C C . GLN B 1 8 ? 1.947 -19.594 26.438 1 31.95 8 GLN B C 1
ATOM 1924 O O . GLN B 1 8 ? 2.559 -18.641 26.922 1 31.95 8 GLN B O 1
ATOM 1929 N N . LEU B 1 9 ? 2.766 -20.281 25.734 1 34.22 9 LEU B N 1
ATOM 1930 C CA . LEU B 1 9 ? 3.537 -19.562 24.719 1 34.22 9 LEU B CA 1
ATOM 1931 C C . LEU B 1 9 ? 2.785 -18.328 24.219 1 34.22 9 LEU B C 1
ATOM 1933 O O . LEU B 1 9 ? 1.654 -18.438 23.75 1 34.22 9 LEU B O 1
ATOM 1937 N N . ALA B 1 10 ? 2.807 -17.312 24.875 1 36.75 10 ALA B N 1
ATOM 1938 C CA . ALA B 1 10 ? 2.393 -15.984 24.438 1 36.75 10 ALA B CA 1
ATOM 1939 C C . ALA B 1 10 ? 2.52 -15.844 22.922 1 36.75 10 ALA B C 1
ATOM 1941 O O . ALA B 1 10 ? 3.625 -15.891 22.375 1 36.75 10 ALA B O 1
ATOM 1942 N N . SER B 1 11 ? 1.583 -16.344 22 1 37.16 11 SER B N 1
ATOM 1943 C CA . SER B 1 11 ? 1.532 -16.266 20.547 1 37.16 11 SER B CA 1
ATOM 1944 C C . SER B 1 11 ? 1.955 -14.883 20.062 1 37.16 11 SER B C 1
ATOM 1946 O O . SER B 1 11 ? 1.488 -13.867 20.578 1 37.16 11 SER B O 1
ATOM 1948 N N . LYS B 1 12 ? 3.068 -14.641 19.625 1 45.16 12 LYS B N 1
ATOM 1949 C CA . LYS B 1 12 ? 3.572 -13.445 18.953 1 45.16 12 LYS B CA 1
ATOM 1950 C C . LYS B 1 12 ? 2.477 -12.773 18.141 1 45.16 12 LYS B C 1
ATOM 1952 O O . LYS B 1 12 ? 1.76 -13.438 17.391 1 45.16 12 LYS B O 1
ATOM 1957 N N . PRO B 1 13 ? 2.078 -11.555 18.625 1 51.69 13 PRO B N 1
ATOM 1958 C CA . PRO B 1 13 ? 0.997 -10.891 17.891 1 51.69 13 PRO B CA 1
ATOM 1959 C C . PRO B 1 13 ? 1.131 -11.047 16.375 1 51.69 13 PRO B C 1
ATOM 1961 O O . PRO B 1 13 ? 2.213 -10.828 15.82 1 51.69 13 PRO B O 1
ATOM 1964 N N . GLN B 1 14 ? 0.325 -11.898 15.734 1 63.91 14 GLN B N 1
ATOM 1965 C CA . GLN B 1 14 ? 0.302 -12.258 14.312 1 63.91 14 GLN B CA 1
ATOM 1966 C C . GLN B 1 14 ? -0.335 -11.148 13.477 1 63.91 14 GLN B C 1
ATOM 1968 O O . GLN B 1 14 ? -1.259 -10.477 13.938 1 63.91 14 GLN B O 1
ATOM 1973 N N . ALA B 1 15 ? 0.354 -10.695 12.398 1 76.44 15 ALA B N 1
ATOM 1974 C CA . ALA B 1 15 ? -0.208 -9.773 11.406 1 76.44 15 ALA B CA 1
ATOM 1975 C C . ALA B 1 15 ? -1.678 -10.086 11.141 1 76.44 15 ALA B C 1
ATOM 1977 O O . ALA B 1 15 ? -2.1 -11.242 11.234 1 76.44 15 ALA B O 1
ATOM 1978 N N . ASP B 1 16 ? -2.541 -9.062 11.172 1 92.69 16 ASP B N 1
ATOM 1979 C CA . ASP B 1 16 ? -3.949 -9.164 10.797 1 92.69 16 ASP B CA 1
ATOM 1980 C C . ASP B 1 16 ? -4.16 -8.781 9.336 1 92.69 16 ASP B C 1
ATOM 1982 O O . ASP B 1 16 ? -4.102 -7.605 8.977 1 92.69 16 ASP B O 1
ATOM 1986 N N . PRO B 1 17 ? -4.434 -9.812 8.469 1 95.62 17 PRO B N 1
ATOM 1987 C CA . PRO B 1 17 ? -4.48 -9.57 7.027 1 95.62 17 PRO B CA 1
ATOM 1988 C C . PRO B 1 17 ? -5.457 -8.461 6.645 1 95.62 17 PRO B C 1
ATOM 1990 O O . PRO B 1 17 ? -5.164 -7.648 5.762 1 95.62 17 PRO B O 1
ATOM 1993 N N . ILE B 1 18 ? -6.602 -8.367 7.285 1 95.31 18 ILE B N 1
ATOM 1994 C CA . ILE B 1 18 ? -7.59 -7.352 6.926 1 95.31 18 ILE B CA 1
ATOM 1995 C C . ILE B 1 18 ? -7.051 -5.965 7.273 1 95.31 18 ILE B C 1
ATOM 1997 O O . ILE B 1 18 ? -7.254 -5.008 6.52 1 95.31 18 ILE B O 1
ATOM 2001 N N . LYS B 1 19 ? -6.391 -5.82 8.375 1 96.56 19 LYS B N 1
ATOM 2002 C CA . LYS B 1 19 ? -5.82 -4.535 8.766 1 96.56 19 LYS B CA 1
ATOM 2003 C C . LYS B 1 19 ? -4.688 -4.129 7.832 1 96.56 19 LYS B C 1
ATOM 2005 O O . LYS B 1 19 ? -4.523 -2.945 7.523 1 96.56 19 LYS B O 1
ATOM 2010 N N . LEU B 1 20 ? -3.893 -5.137 7.387 1 97.69 20 LEU B N 1
ATOM 2011 C CA . LEU B 1 20 ? -2.854 -4.855 6.402 1 97.69 20 LEU B CA 1
ATOM 2012 C C . LEU B 1 20 ? -3.461 -4.352 5.098 1 97.69 20 LEU B C 1
ATOM 2014 O O . LEU B 1 20 ? -2.982 -3.371 4.527 1 97.69 20 LEU B O 1
ATOM 2018 N N . ASN B 1 21 ? -4.547 -4.969 4.68 1 98.25 21 ASN B N 1
ATOM 2019 C CA . ASN B 1 21 ? -5.188 -4.57 3.432 1 98.25 21 ASN B CA 1
ATOM 2020 C C . ASN B 1 21 ? -5.863 -3.209 3.557 1 98.25 21 ASN B C 1
ATOM 2022 O O . ASN B 1 21 ? -5.902 -2.438 2.596 1 98.25 21 ASN B O 1
ATOM 2026 N N . ARG B 1 22 ? -6.391 -2.924 4.766 1 98.25 22 ARG B N 1
ATOM 2027 C CA . ARG B 1 22 ? -6.957 -1.602 5.004 1 98.25 22 ARG B CA 1
ATOM 2028 C C . ARG B 1 22 ? -5.883 -0.521 4.926 1 98.25 22 ARG B C 1
ATOM 2030 O O . ARG B 1 22 ? -6.117 0.556 4.375 1 98.25 22 ARG B O 1
ATOM 2037 N N . LEU B 1 23 ? -4.723 -0.832 5.461 1 98.44 23 LEU B N 1
ATOM 2038 C CA . LEU B 1 23 ? -3.6 0.099 5.375 1 98.44 23 LEU B CA 1
ATOM 2039 C C . LEU B 1 23 ? -3.168 0.297 3.926 1 98.44 23 LEU B C 1
ATOM 2041 O O . LEU B 1 23 ? -2.955 1.43 3.486 1 98.44 23 LEU B O 1
ATOM 2045 N N . LEU B 1 24 ? -3.047 -0.821 3.191 1 98.56 24 LEU B N 1
ATOM 2046 C CA . LEU B 1 24 ? -2.67 -0.771 1.783 1 98.56 24 LEU B CA 1
ATOM 2047 C C . LEU B 1 24 ? -3.664 0.063 0.983 1 98.56 24 LEU B C 1
ATOM 2049 O O . LEU B 1 24 ? -3.268 0.836 0.108 1 98.56 24 LEU B O 1
ATOM 2053 N N . GLN B 1 25 ? -4.906 -0.04 1.302 1 98 25 GLN B N 1
ATOM 2054 C CA . GLN B 1 25 ? -5.953 0.68 0.588 1 98 25 GLN B CA 1
ATOM 2055 C C . GLN B 1 25 ? -5.918 2.17 0.916 1 98 25 GLN B C 1
ATOM 2057 O O . GLN B 1 25 ? -5.977 3.01 0.015 1 98 25 GLN B O 1
ATOM 2062 N N . LEU B 1 26 ? -5.801 2.49 2.176 1 98.12 26 LEU B N 1
ATOM 2063 C CA . LEU B 1 26 ? -5.812 3.875 2.639 1 98.12 26 LEU B CA 1
ATOM 2064 C C . LEU B 1 26 ? -4.605 4.637 2.105 1 98.12 26 LEU B C 1
ATOM 2066 O O . LEU B 1 26 ? -4.688 5.84 1.854 1 98.12 26 LEU B O 1
ATOM 2070 N N . CYS B 1 27 ? -3.494 3.934 1.868 1 97.94 27 CYS B N 1
ATOM 2071 C CA . CYS B 1 27 ? -2.242 4.582 1.491 1 97.94 27 CYS B CA 1
ATOM 2072 C C . CYS B 1 27 ? -1.938 4.359 0.015 1 97.94 27 CYS B C 1
ATOM 2074 O O . CYS B 1 27 ? -0.833 4.652 -0.445 1 97.94 27 CYS B O 1
ATOM 2076 N N . SER B 1 28 ? -2.918 3.846 -0.706 1 96.69 28 SER B N 1
ATOM 2077 C CA . SER B 1 28 ? -2.711 3.543 -2.117 1 96.69 28 SER B CA 1
ATOM 2078 C C . SER B 1 28 ? -2.531 4.816 -2.938 1 96.69 28 SER B C 1
ATOM 2080 O O . SER B 1 28 ? -3.217 5.812 -2.703 1 96.69 28 SER B O 1
ATOM 2082 N N . ALA B 1 29 ? -1.66 4.715 -3.939 1 92.38 29 ALA B N 1
ATOM 2083 C CA . ALA B 1 29 ? -1.501 5.824 -4.879 1 92.38 29 ALA B CA 1
ATOM 2084 C C . ALA B 1 29 ? -2.775 6.043 -5.688 1 92.38 29 ALA B C 1
ATOM 2086 O O . ALA B 1 29 ? -2.979 7.117 -6.258 1 92.38 29 ALA B O 1
ATOM 2087 N N . ASN B 1 30 ? -3.676 5.066 -5.688 1 91.75 30 ASN B N 1
ATOM 2088 C CA . ASN B 1 30 ? -4.91 5.137 -6.457 1 91.75 30 ASN B CA 1
ATOM 2089 C C . ASN B 1 30 ? -6.078 5.633 -5.609 1 91.75 30 ASN B C 1
ATOM 2091 O O . ASN B 1 30 ? -7.215 5.688 -6.078 1 91.75 30 ASN B O 1
ATOM 2095 N N . LEU B 1 31 ? -5.793 5.926 -4.312 1 95.06 31 LEU B N 1
ATOM 2096 C CA . LEU B 1 31 ? -6.848 6.543 -3.516 1 95.06 31 LEU B CA 1
ATOM 2097 C C . LEU B 1 31 ? -7.348 7.82 -4.18 1 95.06 31 LEU B C 1
ATOM 2099 O O . LEU B 1 31 ? -6.551 8.68 -4.562 1 95.06 31 LEU B O 1
ATOM 2103 N N . PRO B 1 32 ? -8.648 7.949 -4.398 1 94.38 32 PRO B N 1
ATOM 2104 C CA . PRO B 1 32 ? -9.172 9.039 -5.227 1 94.38 32 PRO B CA 1
ATOM 2105 C C . PRO B 1 32 ? -9.25 10.367 -4.477 1 94.38 32 PRO B C 1
ATOM 2107 O O . PRO B 1 32 ? -10.305 11 -4.441 1 94.38 32 PRO B O 1
ATOM 2110 N N . VAL B 1 33 ? -8.172 10.82 -3.943 1 94.25 33 VAL B N 1
ATOM 2111 C CA . VAL B 1 33 ? -8.125 12.086 -3.211 1 94.25 33 VAL B CA 1
ATOM 2112 C C . VAL B 1 33 ? -7.125 13.031 -3.867 1 94.25 33 VAL B C 1
ATOM 2114 O O . VAL B 1 33 ? -7.09 14.219 -3.553 1 94.25 33 VAL B O 1
ATOM 2117 N N . GLY B 1 34 ? -6.367 12.492 -4.746 1 82.5 34 GLY B N 1
ATOM 2118 C CA . GLY B 1 34 ? -5.289 13.266 -5.344 1 82.5 34 GLY B CA 1
ATOM 2119 C C . GLY B 1 34 ? -4.055 13.352 -4.465 1 82.5 34 GLY B C 1
ATOM 2120 O O . GLY B 1 34 ? -3.805 12.453 -3.656 1 82.5 34 GLY B O 1
ATOM 2121 N N . GLY B 1 35 ? -3.066 14.094 -4.684 1 78.31 35 GLY B N 1
ATOM 2122 C CA . GLY B 1 35 ? -1.826 14.289 -3.953 1 78.31 35 GLY B CA 1
ATOM 2123 C C . GLY B 1 35 ? -1.291 15.703 -4.055 1 78.31 35 GLY B C 1
ATOM 2124 O O . GLY B 1 35 ? -0.094 15.938 -3.875 1 78.31 35 GLY B O 1
ATOM 2125 N N . PHE B 1 36 ? -2.244 16.609 -4.215 1 72.69 36 PHE B N 1
ATOM 2126 C CA . PHE B 1 36 ? -1.875 17.969 -4.566 1 72.69 36 PHE B CA 1
ATOM 2127 C C . PHE B 1 36 ? -1.227 18.688 -3.385 1 72.69 36 PHE B C 1
ATOM 2129 O O . PHE B 1 36 ? -0.333 19.516 -3.566 1 72.69 36 PHE B O 1
ATOM 2136 N N . SER B 1 37 ? -1.63 18.359 -2.246 1 75 37 SER B N 1
ATOM 2137 C CA . SER B 1 37 ? -1.115 19.047 -1.064 1 75 37 SER B CA 1
ATOM 2138 C C . SER B 1 37 ? 0.333 18.672 -0.787 1 75 37 SER B C 1
ATOM 2140 O O . SER B 1 37 ? 1.043 19.375 -0.066 1 75 37 SER B O 1
ATOM 2142 N N . PHE B 1 38 ? 0.788 17.625 -1.422 1 72.69 38 PHE B N 1
ATOM 2143 C CA . PHE B 1 38 ? 2.115 17.109 -1.11 1 72.69 38 PHE B CA 1
ATOM 2144 C C . PHE B 1 38 ? 3.15 17.656 -2.086 1 72.69 38 PHE B C 1
ATOM 2146 O O . PHE B 1 38 ? 4.344 17.688 -1.78 1 72.69 38 PHE B O 1
ATOM 2153 N N . SER B 1 39 ? 2.783 18.219 -3.146 1 74.81 39 SER B N 1
ATOM 2154 C CA . SER B 1 39 ? 3.764 18.438 -4.207 1 74.81 39 SER B CA 1
ATOM 2155 C C . SER B 1 39 ? 4.148 19.906 -4.312 1 74.81 39 SER B C 1
ATOM 2157 O O . SER B 1 39 ? 5.137 20.25 -4.961 1 74.81 39 SER B O 1
ATOM 2159 N N . GLN B 1 40 ? 3.561 20.766 -3.609 1 68.25 40 GLN B N 1
ATOM 2160 C CA . GLN B 1 40 ? 3.754 22.203 -3.854 1 68.25 40 GLN B CA 1
ATOM 2161 C C . GLN B 1 40 ? 5.156 22.641 -3.438 1 68.25 40 GLN B C 1
ATOM 2163 O O . GLN B 1 40 ? 5.836 23.344 -4.188 1 68.25 40 GLN B O 1
ATOM 2168 N N . GLY B 1 41 ? 5.574 22.25 -2.334 1 72.5 41 GLY B N 1
ATOM 2169 C CA . GLY B 1 41 ? 6.914 22.609 -1.901 1 72.5 41 GLY B CA 1
ATOM 2170 C C . GLY B 1 41 ? 8 22.062 -2.809 1 72.5 41 GLY B C 1
ATOM 2171 O O . GLY B 1 41 ? 8.984 22.75 -3.088 1 72.5 41 GLY B O 1
ATOM 2172 N N . LEU B 1 42 ? 7.746 20.969 -3.379 1 80.06 42 LEU B N 1
ATOM 2173 C CA . LEU B 1 42 ? 8.734 20.328 -4.242 1 80.06 42 LEU B CA 1
ATOM 2174 C C . LEU B 1 42 ? 8.82 21.047 -5.586 1 80.06 42 LEU B C 1
ATOM 2176 O O . LEU B 1 42 ? 9.922 21.234 -6.117 1 80.06 42 LEU B O 1
ATOM 2180 N N . GLU B 1 43 ? 7.676 21.516 -6.07 1 81.94 43 GLU B N 1
ATOM 2181 C CA . GLU B 1 43 ? 7.645 22.25 -7.332 1 81.94 43 GLU B CA 1
ATOM 2182 C C . GLU B 1 43 ? 8.445 23.547 -7.238 1 81.94 43 GLU B C 1
ATOM 2184 O O . GLU B 1 43 ? 9.211 23.875 -8.148 1 81.94 43 GLU B O 1
ATOM 2189 N N . TYR B 1 44 ? 8.258 24.188 -6.152 1 79.31 44 TYR B N 1
ATOM 2190 C CA . TYR B 1 44 ? 9 25.438 -5.93 1 79.31 44 TYR B CA 1
ATOM 2191 C C . TYR B 1 44 ? 10.5 25.156 -5.871 1 79.31 44 TYR B C 1
ATOM 2193 O O . TYR B 1 44 ? 11.289 25.875 -6.488 1 79.31 44 TYR B O 1
ATOM 2201 N N . ALA B 1 45 ? 10.891 24.109 -5.113 1 82.81 45 ALA B N 1
ATOM 2202 C CA . ALA B 1 45 ? 12.305 23.766 -4.965 1 82.81 45 ALA B CA 1
ATOM 2203 C C . ALA B 1 45 ? 12.922 23.406 -6.309 1 82.81 45 ALA B C 1
ATOM 2205 O O . ALA B 1 45 ? 14.078 23.75 -6.582 1 82.81 45 ALA B O 1
ATOM 2206 N N . VAL B 1 46 ? 12.203 22.781 -7.164 1 84.38 46 VAL B N 1
ATOM 2207 C CA . VAL B 1 46 ? 12.672 22.422 -8.5 1 84.38 46 VAL B CA 1
ATOM 2208 C C . VAL B 1 46 ? 12.812 23.688 -9.352 1 84.38 46 VAL B C 1
ATOM 2210 O O . VAL B 1 46 ? 13.805 23.844 -10.062 1 84.38 46 VAL B O 1
ATOM 2213 N N . GLU B 1 47 ? 11.852 24.578 -9.258 1 84 47 GLU B N 1
ATOM 2214 C CA . GLU B 1 47 ? 11.875 25.828 -10.008 1 84 47 GLU B CA 1
ATOM 2215 C C . GLU B 1 47 ? 13.094 26.672 -9.625 1 84 47 GLU B C 1
ATOM 2217 O O . GLU B 1 47 ? 13.672 27.359 -10.477 1 84 47 GLU B O 1
ATOM 2222 N N . MET B 1 48 ? 13.469 26.594 -8.406 1 84.25 48 MET B N 1
ATOM 2223 C CA . MET B 1 48 ? 14.602 27.359 -7.902 1 84.25 48 MET B CA 1
ATOM 2224 C C . MET B 1 48 ? 15.922 26.688 -8.266 1 84.25 48 MET B C 1
ATOM 2226 O O . MET B 1 48 ? 17 27.219 -7.992 1 84.25 48 MET B O 1
ATOM 2230 N N . GLY B 1 49 ? 15.789 25.438 -8.812 1 84.69 49 GLY B N 1
ATOM 2231 C CA . GLY B 1 49 ? 16.984 24.719 -9.242 1 84.69 49 GLY B CA 1
ATOM 2232 C C . GLY B 1 49 ? 17.672 23.984 -8.109 1 84.69 49 GLY B C 1
ATOM 2233 O O . GLY B 1 49 ? 18.812 23.547 -8.258 1 84.69 49 GLY B O 1
ATOM 2234 N N . TRP B 1 50 ? 16.984 23.797 -7.035 1 83.25 50 TRP B N 1
ATOM 2235 C CA . TRP B 1 50 ? 17.578 23.188 -5.855 1 83.25 50 TRP B CA 1
ATOM 2236 C C . TRP B 1 50 ? 17.531 21.672 -5.938 1 83.25 50 TRP B C 1
ATOM 2238 O O . TRP B 1 50 ? 18.375 20.984 -5.383 1 83.25 50 TRP B O 1
ATOM 2248 N N . LEU B 1 51 ? 16.531 21.188 -6.52 1 87.25 51 LEU B N 1
ATOM 2249 C CA . LEU B 1 51 ? 16.344 19.75 -6.668 1 87.25 51 LEU B CA 1
ATOM 2250 C C . LEU B 1 51 ? 16.703 19.297 -8.078 1 87.25 51 LEU B C 1
ATOM 2252 O O . LEU B 1 51 ? 15.938 19.516 -9.023 1 87.25 51 LEU B O 1
ATOM 2256 N N . THR B 1 52 ? 17.906 18.609 -8.18 1 87.62 52 THR B N 1
ATOM 2257 C CA . THR B 1 52 ? 18.391 18.297 -9.516 1 87.62 52 THR B CA 1
ATOM 2258 C C . THR B 1 52 ? 18.812 16.828 -9.609 1 87.62 52 THR B C 1
ATOM 2260 O O . THR B 1 52 ? 19.172 16.344 -10.688 1 87.62 52 THR B O 1
ATOM 2263 N N . SER B 1 53 ? 18.781 16.172 -8.508 1 90.69 53 SER B N 1
ATOM 2264 C CA . SER B 1 53 ? 19.266 14.797 -8.461 1 90.69 53 SER B CA 1
ATOM 2265 C C . SER B 1 53 ? 18.531 14 -7.383 1 90.69 53 SER B C 1
ATOM 2267 O O . SER B 1 53 ? 17.844 14.578 -6.531 1 90.69 53 SER B O 1
ATOM 2269 N N . PRO B 1 54 ? 18.656 12.609 -7.438 1 92.12 54 PRO B N 1
ATOM 2270 C CA . PRO B 1 54 ? 18.078 11.805 -6.359 1 92.12 54 PRO B CA 1
ATOM 2271 C C . PRO B 1 54 ? 18.578 12.219 -4.977 1 92.12 54 PRO B C 1
ATOM 2273 O O . PRO B 1 54 ? 17.812 12.211 -4.008 1 92.12 54 PRO B O 1
ATOM 2276 N N . GLU B 1 55 ? 19.812 12.633 -4.93 1 92.44 55 GLU B N 1
ATOM 2277 C CA . GLU B 1 55 ? 20.438 13.008 -3.66 1 92.44 55 GLU B CA 1
ATOM 2278 C C . GLU B 1 55 ? 19.812 14.281 -3.1 1 92.44 55 GLU B C 1
ATOM 2280 O O . GLU B 1 55 ? 19.5 14.359 -1.908 1 92.44 55 GLU B O 1
ATOM 2285 N N . THR B 1 56 ? 19.594 15.289 -3.99 1 90.94 56 THR B N 1
ATOM 2286 C CA . THR B 1 56 ? 19 16.531 -3.527 1 90.94 56 THR B CA 1
ATOM 2287 C C . THR B 1 56 ? 17.531 16.359 -3.209 1 90.94 56 THR B C 1
ATOM 2289 O O . THR B 1 56 ? 17 16.984 -2.285 1 90.94 56 THR B O 1
ATOM 2292 N N . ALA B 1 57 ? 16.875 15.453 -3.939 1 91.5 57 ALA B N 1
ATOM 2293 C CA . ALA B 1 57 ? 15.469 15.148 -3.645 1 91.5 57 ALA B CA 1
ATOM 2294 C C . ALA B 1 57 ? 15.336 14.469 -2.283 1 91.5 57 ALA B C 1
ATOM 2296 O O . ALA B 1 57 ? 14.484 14.852 -1.479 1 91.5 57 ALA B O 1
ATOM 2297 N N . ALA B 1 58 ? 16.219 13.516 -2.049 1 93.94 58 ALA B N 1
ATOM 2298 C CA . ALA B 1 58 ? 16.203 12.812 -0.77 1 93.94 58 ALA B CA 1
ATOM 2299 C C . ALA B 1 58 ? 16.438 13.781 0.391 1 93.94 58 ALA B C 1
ATOM 2301 O O . ALA B 1 58 ? 15.734 13.711 1.407 1 93.94 58 ALA B O 1
ATOM 2302 N N . SER B 1 59 ? 17.375 14.641 0.235 1 91.94 59 SER B N 1
ATOM 2303 C CA . SER B 1 59 ? 17.703 15.617 1.272 1 91.94 59 SER B CA 1
ATOM 2304 C C . SER B 1 59 ? 16.531 16.547 1.557 1 91.94 59 SER B C 1
ATOM 2306 O O . SER B 1 59 ? 16.203 16.797 2.717 1 91.94 59 SER B O 1
ATOM 2308 N N . TRP B 1 60 ? 15.914 17 0.498 1 89.38 60 TRP B N 1
ATOM 2309 C CA . TRP B 1 60 ? 14.766 17.891 0.618 1 89.38 60 TRP B CA 1
ATOM 2310 C C . TRP B 1 60 ? 13.602 17.203 1.316 1 89.38 60 TRP B C 1
ATOM 2312 O O . TRP B 1 60 ? 13.016 17.75 2.25 1 89.38 60 TRP B O 1
ATOM 2322 N N . ILE B 1 61 ? 13.281 16.016 0.907 1 91.88 61 ILE B N 1
ATOM 2323 C CA . ILE B 1 61 ? 12.133 15.297 1.443 1 91.88 61 ILE B CA 1
ATOM 2324 C C . ILE B 1 61 ? 12.391 14.93 2.902 1 91.88 61 ILE B C 1
ATOM 2326 O O . ILE B 1 61 ? 11.492 15.016 3.74 1 91.88 61 ILE B O 1
ATOM 2330 N N . ASN B 1 62 ? 13.625 14.625 3.176 1 92.31 62 ASN B N 1
ATOM 2331 C CA . ASN B 1 62 ? 13.984 14.266 4.543 1 92.31 62 ASN B CA 1
ATOM 2332 C C . ASN B 1 62 ? 13.828 15.453 5.492 1 92.31 62 ASN B C 1
ATOM 2334 O O . ASN B 1 62 ? 13.352 15.289 6.617 1 92.31 62 ASN B O 1
ATOM 2338 N N . ILE B 1 63 ? 14.234 16.562 5.066 1 88.5 63 ILE B N 1
ATOM 2339 C CA . ILE B 1 63 ? 14.133 17.734 5.93 1 88.5 63 ILE B CA 1
ATOM 2340 C C . ILE B 1 63 ? 12.664 18.094 6.145 1 88.5 63 ILE B C 1
ATOM 2342 O O . ILE B 1 63 ? 12.281 18.516 7.238 1 88.5 63 ILE B O 1
ATOM 2346 N N . ASN B 1 64 ? 11.891 17.953 5.117 1 89.06 64 ASN B N 1
ATOM 2347 C CA . ASN B 1 64 ? 10.461 18.203 5.266 1 89.06 64 ASN B CA 1
ATOM 2348 C C . ASN B 1 64 ? 9.812 17.203 6.215 1 89.06 64 ASN B C 1
ATOM 2350 O O . ASN B 1 64 ? 8.945 17.578 7.016 1 89.06 64 ASN B O 1
ATOM 2354 N N . LEU B 1 65 ? 10.211 15.945 6.117 1 92.31 65 LEU B N 1
ATOM 2355 C CA . LEU B 1 65 ? 9.703 14.914 7.016 1 92.31 65 LEU B CA 1
ATOM 2356 C C . LEU B 1 65 ? 10.031 15.25 8.469 1 92.31 65 LEU B C 1
ATOM 2358 O O . LEU B 1 65 ? 9.164 15.164 9.336 1 92.31 65 LEU B O 1
ATOM 2362 N N . GLU B 1 66 ? 11.188 15.719 8.695 1 90.56 66 GLU B N 1
ATOM 2363 C CA . GLU B 1 66 ? 11.672 15.945 10.055 1 90.56 66 GLU B CA 1
ATOM 2364 C C . GLU B 1 66 ? 11.125 17.25 10.617 1 90.56 66 GLU B C 1
ATOM 2366 O O . GLU B 1 66 ? 10.734 17.312 11.781 1 90.56 66 GLU B O 1
ATOM 2371 N N . GLU B 1 67 ? 11.062 18.25 9.758 1 87.69 67 GLU B N 1
ATOM 2372 C CA . GLU B 1 67 ? 10.836 19.609 10.281 1 87.69 67 GLU B CA 1
ATOM 2373 C C . GLU B 1 67 ? 9.383 20.031 10.102 1 87.69 67 GLU B C 1
ATOM 2375 O O . GLU B 1 67 ? 8.922 20.969 10.758 1 87.69 67 GLU B O 1
ATOM 2380 N N . SER B 1 68 ? 8.719 19.438 9.211 1 88.94 68 SER B N 1
ATOM 2381 C CA . SER B 1 68 ? 7.332 19.828 8.984 1 88.94 68 SER B CA 1
ATOM 2382 C C . SER B 1 68 ? 6.375 18.688 9.32 1 88.94 68 SER B C 1
ATOM 2384 O O . SER B 1 68 ? 5.609 18.781 10.281 1 88.94 68 SER B O 1
ATOM 2386 N N . ILE B 1 69 ? 6.551 17.562 8.719 1 92.75 69 ILE B N 1
ATOM 2387 C CA . ILE B 1 69 ? 5.617 16.453 8.867 1 92.75 69 ILE B CA 1
ATOM 2388 C C . ILE B 1 69 ? 5.645 15.945 10.312 1 92.75 69 ILE B C 1
ATOM 2390 O O . ILE B 1 69 ? 4.594 15.75 10.93 1 92.75 69 ILE B O 1
ATOM 2394 N N . ALA B 1 70 ? 6.852 15.742 10.859 1 94.5 70 ALA B N 1
ATOM 2395 C CA . ALA B 1 70 ? 6.98 15.258 12.227 1 94.5 70 ALA B CA 1
ATOM 2396 C C . ALA B 1 70 ? 6.418 16.266 13.227 1 94.5 70 ALA B C 1
ATOM 2398 O O . ALA B 1 70 ? 5.684 15.891 14.148 1 94.5 70 ALA B O 1
ATOM 2399 N N . GLN B 1 71 ? 6.641 17.562 13.031 1 93.56 71 GLN B N 1
ATOM 2400 C CA . GLN B 1 71 ? 6.367 18.609 14.008 1 93.56 71 GLN B CA 1
ATOM 2401 C C . GLN B 1 71 ? 4.895 19.016 13.984 1 93.56 71 GLN B C 1
ATOM 2403 O O . GLN B 1 71 ? 4.387 19.578 14.953 1 93.56 71 GLN B O 1
ATOM 2408 N N . THR B 1 72 ? 4.27 18.734 12.859 1 94.56 72 THR B N 1
ATOM 2409 C CA . THR B 1 72 ? 2.9 19.219 12.734 1 94.56 72 THR B CA 1
ATOM 2410 C C . THR B 1 72 ? 1.947 18.062 12.43 1 94.56 72 THR B C 1
ATOM 2412 O O . THR B 1 72 ? 1.215 17.609 13.312 1 94.56 72 THR B O 1
ATOM 2415 N N . ASP B 1 73 ? 2.057 17.453 11.242 1 96.25 73 ASP B N 1
ATOM 2416 C CA . ASP B 1 73 ? 1.062 16.484 10.766 1 96.25 73 ASP B CA 1
ATOM 2417 C C . ASP B 1 73 ? 1.036 15.242 11.648 1 96.25 73 ASP B C 1
ATOM 2419 O O . ASP B 1 73 ? -0.023 14.844 12.141 1 96.25 73 ASP B O 1
ATOM 2423 N N . LEU B 1 74 ? 2.176 14.664 11.875 1 97.62 74 LEU B N 1
ATOM 2424 C CA . LEU B 1 74 ? 2.236 13.43 12.648 1 97.62 74 LEU B CA 1
ATOM 2425 C C . LEU B 1 74 ? 1.955 13.695 14.117 1 97.62 74 LEU B C 1
ATOM 2427 O O . LEU B 1 74 ? 1.294 12.891 14.781 1 97.62 74 LEU B O 1
ATOM 2431 N N . ALA B 1 75 ? 2.51 14.773 14.648 1 97.75 75 ALA B N 1
ATOM 2432 C CA . ALA B 1 75 ? 2.252 15.125 16.047 1 97.75 75 ALA B CA 1
ATOM 2433 C C . ALA B 1 75 ? 0.758 15.312 16.297 1 97.75 75 ALA B C 1
ATOM 2435 O O . ALA B 1 75 ? 0.225 14.828 17.297 1 97.75 75 ALA B O 1
ATOM 2436 N N . ILE B 1 76 ? 0.098 15.961 15.367 1 98.31 76 ILE B N 1
ATOM 2437 C CA . ILE B 1 76 ? -1.328 16.219 15.531 1 98.31 76 ILE B CA 1
ATOM 2438 C C . ILE B 1 76 ? -2.117 14.945 15.258 1 98.31 76 ILE B C 1
ATOM 2440 O O . ILE B 1 76 ? -3.135 14.68 15.898 1 98.31 76 ILE B O 1
ATOM 2444 N N . LEU B 1 77 ? -1.661 14.094 14.312 1 98.75 77 LEU B N 1
ATOM 2445 C CA . LEU B 1 77 ? -2.309 12.812 14.047 1 98.75 77 LEU B CA 1
ATOM 2446 C C . LEU B 1 77 ? -2.438 11.992 15.32 1 98.75 77 LEU B C 1
ATOM 2448 O O . LEU B 1 77 ? -3.479 11.383 15.562 1 98.75 77 LEU B O 1
ATOM 2452 N N . GLN B 1 78 ? -1.403 11.984 16.141 1 98.62 78 GLN B N 1
ATOM 2453 C CA . GLN B 1 78 ? -1.452 11.297 17.422 1 98.62 78 GLN B CA 1
ATOM 2454 C C . GLN B 1 78 ? -2.564 11.852 18.312 1 98.62 78 GLN B C 1
ATOM 2456 O O . GLN B 1 78 ? -3.287 11.094 18.953 1 98.62 78 GLN B O 1
ATOM 2461 N N . ARG B 1 79 ? -2.725 13.094 18.359 1 98.69 79 ARG B N 1
ATOM 2462 C CA . ARG B 1 79 ? -3.713 13.766 19.203 1 98.69 79 ARG B CA 1
ATOM 2463 C C . ARG B 1 79 ? -5.125 13.555 18.672 1 98.69 79 ARG B C 1
ATOM 2465 O O . ARG B 1 79 ? -6.074 13.414 19.438 1 98.69 79 ARG B O 1
ATOM 2472 N N . LEU B 1 80 ? -5.211 13.578 17.328 1 98.81 80 LEU B N 1
ATOM 2473 C CA . LEU B 1 80 ? -6.496 13.266 16.719 1 98.81 80 LEU B CA 1
ATOM 2474 C C . LEU B 1 80 ? -6.949 11.859 17.094 1 98.81 80 LEU B C 1
ATOM 2476 O O . LEU B 1 80 ? -8.117 11.648 17.422 1 98.81 80 LEU B O 1
ATOM 2480 N N . TYR B 1 81 ? -6.039 10.898 17.078 1 98.56 81 TYR B N 1
ATOM 2481 C CA . TYR B 1 81 ? -6.348 9.523 17.453 1 98.56 81 TYR B CA 1
ATOM 2482 C C . TYR B 1 81 ? -6.797 9.445 18.906 1 98.56 81 TYR B C 1
ATOM 2484 O O .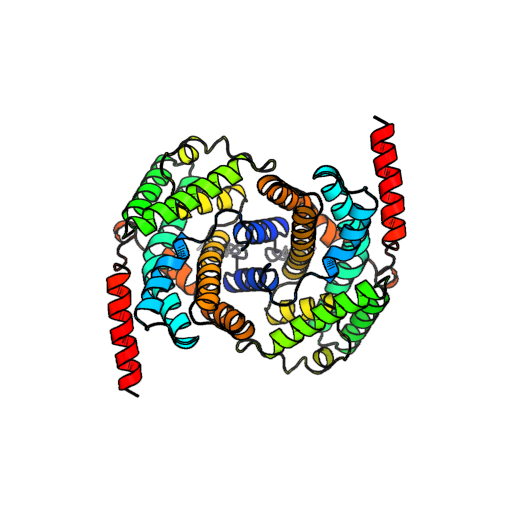 TYR B 1 81 ? -7.746 8.727 19.234 1 98.56 81 TYR B O 1
ATOM 2492 N N . GLN B 1 82 ? -6.074 10.164 19.75 1 98.25 82 GLN B N 1
ATOM 2493 C CA . GLN B 1 82 ? -6.457 10.219 21.156 1 98.25 82 GLN B CA 1
ATOM 2494 C C . GLN B 1 82 ? -7.867 10.781 21.328 1 98.25 82 GLN B C 1
ATOM 2496 O O . GLN B 1 82 ? -8.656 10.25 22.094 1 98.25 82 GLN B O 1
ATOM 2501 N N . ALA B 1 83 ? -8.133 11.812 20.625 1 98.69 83 ALA B N 1
ATOM 2502 C CA . ALA B 1 83 ? -9.461 12.422 20.672 1 98.69 83 ALA B CA 1
ATOM 2503 C C . ALA B 1 83 ? -10.531 11.43 20.234 1 98.69 83 ALA B C 1
ATOM 2505 O O . ALA B 1 83 ? -11.586 11.328 20.859 1 98.69 83 ALA B O 1
ATOM 2506 N N . LEU B 1 84 ? -10.281 10.711 19.156 1 98.5 84 LEU B N 1
ATOM 2507 C CA . LEU B 1 84 ? -11.227 9.727 18.641 1 98.5 84 LEU B CA 1
ATOM 2508 C C . LEU B 1 84 ? -11.43 8.586 19.641 1 98.5 84 LEU B C 1
ATOM 2510 O O . LEU B 1 84 ? -12.555 8.172 19.891 1 98.5 84 LEU B O 1
ATOM 2514 N N . SER B 1 85 ? -10.359 8.109 20.234 1 97.75 85 SER B N 1
ATOM 2515 C CA . SER B 1 85 ? -10.406 7 21.172 1 97.75 85 SER B CA 1
ATOM 2516 C C . SER B 1 85 ? -11.211 7.367 22.422 1 97.75 85 SER B C 1
ATOM 2518 O O . SER B 1 85 ? -11.836 6.508 23.047 1 97.75 85 SER B O 1
ATOM 2520 N N . ASN B 1 86 ? -11.227 8.648 22.75 1 97.81 86 ASN B N 1
ATOM 2521 C CA . ASN B 1 86 ? -11.922 9.141 23.922 1 97.81 86 ASN B CA 1
ATOM 2522 C C . ASN B 1 86 ? -13.273 9.758 23.562 1 97.81 86 ASN B C 1
ATOM 2524 O O . ASN B 1 86 ? -13.922 10.383 24.406 1 97.81 86 ASN B O 1
ATOM 2528 N N . ASN B 1 87 ? -13.664 9.664 22.344 1 97 87 ASN B N 1
ATOM 2529 C CA . ASN B 1 87 ? -14.898 10.258 21.828 1 97 87 ASN B CA 1
ATOM 2530 C C . ASN B 1 87 ? -14.984 11.742 22.172 1 97 87 ASN B C 1
ATOM 2532 O O . ASN B 1 87 ? -16.047 12.227 22.578 1 97 87 ASN B O 1
ATOM 2536 N N . ASN B 1 88 ? -13.836 12.375 22.188 1 98.31 88 ASN B N 1
ATOM 2537 C CA . ASN B 1 88 ? -13.75 13.812 22.453 1 98.31 88 ASN B CA 1
ATOM 2538 C C . ASN B 1 88 ? -13.719 14.617 21.156 1 98.31 88 ASN B C 1
ATOM 2540 O O . ASN B 1 88 ? -12.656 15.086 20.734 1 98.31 88 ASN B O 1
ATOM 2544 N N . PHE B 1 89 ? -14.844 14.922 20.562 1 97.81 89 PHE B N 1
ATOM 2545 C CA . PHE B 1 89 ? -14.969 15.562 19.266 1 97.81 89 PHE B CA 1
ATOM 2546 C C . PHE B 1 89 ? -14.531 17.016 19.344 1 97.81 89 PHE B C 1
ATOM 2548 O O . PHE B 1 89 ? -14.023 17.562 18.359 1 97.81 89 PHE B O 1
ATOM 2555 N N . ASP B 1 90 ? -14.648 17.641 20.516 1 97.88 90 ASP B N 1
ATOM 2556 C CA . ASP B 1 90 ? -14.172 19 20.672 1 97.88 90 ASP B CA 1
ATOM 2557 C C . ASP B 1 90 ? -12.656 19.078 20.531 1 97.88 90 ASP B C 1
ATOM 2559 O O . ASP B 1 90 ? -12.133 19.969 19.859 1 97.88 90 ASP B O 1
ATOM 2563 N N . ALA B 1 91 ? -12.016 18.109 21.203 1 98.25 91 ALA B N 1
ATOM 2564 C CA . ALA B 1 91 ? -10.562 18.047 21.062 1 98.25 91 ALA B CA 1
ATOM 2565 C C . ALA B 1 91 ? -10.148 17.766 19.625 1 98.25 91 ALA B C 1
ATOM 2567 O O . ALA B 1 91 ? -9.188 18.359 19.125 1 98.25 91 ALA B O 1
ATOM 2568 N N . PHE B 1 92 ? -10.867 16.891 18.953 1 98.5 92 PHE B N 1
ATOM 2569 C CA . PHE B 1 92 ? -10.602 16.609 17.547 1 98.5 92 PHE B CA 1
ATOM 2570 C C . PHE B 1 92 ? -10.695 17.875 16.703 1 98.5 92 PHE B C 1
ATOM 2572 O O . PHE B 1 92 ? -9.789 18.172 15.922 1 98.5 92 PHE B O 1
ATOM 2579 N N . ASN B 1 93 ? -11.734 18.641 16.938 1 98 93 ASN B N 1
ATOM 2580 C CA . ASN B 1 93 ? -11.953 19.875 16.172 1 98 93 ASN B CA 1
ATOM 2581 C C . ASN B 1 93 ? -10.859 20.906 16.469 1 98 93 ASN B C 1
ATOM 2583 O O . ASN B 1 93 ? -10.438 21.625 15.562 1 98 93 ASN B O 1
ATOM 2587 N N . THR B 1 94 ? -10.469 20.969 17.672 1 97.69 94 THR B N 1
ATOM 2588 C CA . THR B 1 94 ? -9.414 21.906 18.062 1 97.69 94 THR B CA 1
ATOM 2589 C C . THR B 1 94 ? -8.125 21.594 17.312 1 97.69 94 THR B C 1
ATOM 2591 O O . THR B 1 94 ? -7.484 22.484 16.75 1 97.69 94 THR B O 1
ATOM 2594 N N . TRP B 1 95 ? -7.75 20.328 17.234 1 97.94 95 TRP B N 1
ATOM 2595 C CA . TRP B 1 95 ? -6.523 19.938 16.547 1 97.94 95 TRP B CA 1
ATOM 2596 C C . TRP B 1 95 ? -6.672 20.078 15.039 1 97.94 95 TRP B C 1
ATOM 2598 O O . TRP B 1 95 ? -5.711 20.422 14.344 1 97.94 95 TRP B O 1
ATOM 2608 N N . ASN B 1 96 ? -7.863 19.812 14.492 1 98.12 96 ASN B N 1
ATOM 2609 C CA . ASN B 1 96 ? -8.133 20.062 13.086 1 98.12 96 ASN B CA 1
ATOM 2610 C C . ASN B 1 96 ? -7.922 21.531 12.734 1 98.12 96 ASN B C 1
ATOM 2612 O O . ASN B 1 96 ? -7.27 21.859 11.734 1 98.12 96 ASN B O 1
ATOM 2616 N N . GLN B 1 97 ? -8.438 22.375 13.594 1 97 97 GLN B N 1
ATOM 2617 C CA . GLN B 1 97 ? -8.281 23.797 13.367 1 97 97 GLN B CA 1
ATOM 2618 C C . GLN B 1 97 ? -6.812 24.219 13.477 1 97 97 GLN B C 1
ATOM 2620 O O . GLN B 1 97 ? -6.355 25.094 12.742 1 97 97 GLN B O 1
ATOM 2625 N N . HIS B 1 98 ? -6.121 23.578 14.367 1 96.44 98 HIS B N 1
ATOM 2626 C CA . HIS B 1 98 ? -4.695 23.859 14.508 1 96.44 98 HIS B CA 1
ATOM 2627 C C . HIS B 1 98 ? -3.934 23.469 13.25 1 96.44 98 HIS B C 1
ATOM 2629 O O . HIS B 1 98 ? -3.057 24.203 12.789 1 96.44 98 HIS B O 1
ATOM 2635 N N . LEU B 1 99 ? -4.25 22.312 12.617 1 95.44 99 LEU B N 1
ATOM 2636 C CA . LEU B 1 99 ? -3.66 21.875 11.359 1 95.44 99 LEU B CA 1
ATOM 2637 C C . LEU B 1 99 ? -3.879 22.922 10.266 1 95.44 99 LEU B C 1
ATOM 2639 O O . LEU B 1 99 ? -2.939 23.281 9.555 1 95.44 99 LEU B O 1
ATOM 2643 N N . ILE B 1 100 ? -5.066 23.328 10.188 1 94.81 100 ILE B N 1
ATOM 2644 C CA . ILE B 1 100 ? -5.469 24.281 9.156 1 94.81 100 ILE B CA 1
ATOM 2645 C C . ILE B 1 100 ? -4.691 25.594 9.32 1 94.81 100 ILE B C 1
ATOM 2647 O O . ILE B 1 100 ? -4.184 26.141 8.344 1 94.81 100 ILE B O 1
ATOM 2651 N N . ALA B 1 101 ? -4.504 26.016 10.539 1 93.12 101 ALA B N 1
ATOM 2652 C CA . ALA B 1 101 ? -3.799 27.25 10.859 1 93.12 101 ALA B CA 1
ATOM 2653 C C . ALA B 1 101 ? -2.312 27.125 10.539 1 93.12 101 ALA B C 1
ATOM 2655 O O . ALA B 1 101 ? -1.642 28.141 10.297 1 93.12 101 ALA B O 1
ATOM 2656 N N . CYS B 1 102 ? -1.812 25.906 10.508 1 91.12 102 CYS B N 1
ATOM 2657 C CA . CYS B 1 102 ? -0.387 25.688 10.305 1 91.12 102 CYS B CA 1
ATOM 2658 C C . CYS B 1 102 ? -0.041 25.703 8.82 1 91.12 102 CYS B C 1
ATOM 2660 O O . CYS B 1 102 ? 1.135 25.719 8.453 1 91.12 102 CYS B O 1
ATOM 2662 N N . ARG B 1 103 ? -1.045 25.641 7.945 1 89.25 103 ARG B N 1
ATOM 2663 C CA . ARG B 1 103 ? -0.747 25.688 6.516 1 89.25 103 ARG B CA 1
ATOM 2664 C C . ARG B 1 103 ? -0.267 27.078 6.098 1 89.25 103 ARG B C 1
ATOM 2666 O O . ARG B 1 103 ? -0.99 28.062 6.254 1 89.25 103 ARG B O 1
ATOM 2673 N N . GLU B 1 104 ? 0.851 27.156 5.527 1 82.5 104 GLU B N 1
ATOM 2674 C CA . GLU B 1 104 ? 1.635 28.375 5.402 1 82.5 104 GLU B CA 1
ATOM 2675 C C . GLU B 1 104 ? 1.154 29.219 4.227 1 82.5 104 GLU B C 1
ATOM 2677 O O . GLU B 1 104 ? 1.463 30.406 4.141 1 82.5 104 GLU B O 1
ATOM 2682 N N . SER B 1 105 ? 0.575 28.641 3.232 1 82.62 105 SER B N 1
ATOM 2683 C CA . SER B 1 105 ? 0.084 29.391 2.082 1 82.62 105 SER B CA 1
ATOM 2684 C C . SER B 1 105 ? -1.37 29.047 1.777 1 82.62 105 SER B C 1
ATOM 2686 O O . SER B 1 105 ? -1.855 27.984 2.164 1 82.62 105 SER B O 1
ATOM 2688 N N . HIS B 1 106 ? -1.961 29.969 1.121 1 86.56 106 HIS B N 1
ATOM 2689 C CA . HIS B 1 106 ? -3.344 29.766 0.707 1 86.56 106 HIS B CA 1
ATOM 2690 C C . HIS B 1 106 ? -3.469 28.562 -0.23 1 86.56 106 HIS B C 1
ATOM 2692 O O . HIS B 1 106 ? -4.441 27.812 -0.155 1 86.56 106 HIS B O 1
ATOM 2698 N N . GLU B 1 107 ? -2.492 28.406 -1.025 1 85.56 107 GLU B N 1
ATOM 2699 C CA . GLU B 1 107 ? -2.486 27.281 -1.965 1 85.56 107 GLU B CA 1
ATOM 2700 C C . GLU B 1 107 ? -2.395 25.953 -1.232 1 85.56 107 GLU B C 1
ATOM 2702 O O . GLU B 1 107 ? -3.113 25 -1.563 1 85.56 107 GLU B O 1
ATOM 2707 N N . LEU B 1 108 ? -1.551 25.859 -0.255 1 86.5 108 LEU B N 1
ATOM 2708 C CA . LEU B 1 108 ? -1.402 24.641 0.536 1 86.5 108 LEU B CA 1
ATOM 2709 C C . LEU B 1 108 ? -2.668 24.359 1.336 1 86.5 108 LEU B C 1
ATOM 2711 O O . LEU B 1 108 ? -3.082 23.203 1.461 1 86.5 108 LEU B O 1
ATOM 2715 N N . LEU B 1 109 ? -3.229 25.453 1.873 1 91.19 109 LEU B N 1
ATOM 2716 C CA . LEU B 1 109 ? -4.473 25.328 2.623 1 91.19 109 LEU B CA 1
ATOM 2717 C C . LEU B 1 109 ? -5.586 24.766 1.739 1 91.19 109 LEU B C 1
ATOM 2719 O O . LEU B 1 109 ? -6.246 23.797 2.105 1 91.19 109 LEU B O 1
ATOM 2723 N N . LEU B 1 110 ? -5.73 25.344 0.567 1 92.06 110 LEU B N 1
ATOM 2724 C CA . LEU B 1 110 ? -6.785 24.922 -0.349 1 92.06 110 LEU B CA 1
ATOM 2725 C C . LEU B 1 110 ? -6.574 23.469 -0.78 1 92.06 110 LEU B C 1
ATOM 2727 O O . LEU B 1 110 ? -7.531 22.703 -0.849 1 92.06 110 LEU B O 1
ATOM 2731 N N . ALA B 1 111 ? -5.359 23.109 -1.063 1 91.5 111 ALA B N 1
ATOM 2732 C CA . ALA B 1 111 ? -5.039 21.75 -1.47 1 91.5 111 ALA B CA 1
ATOM 2733 C C . ALA B 1 111 ? -5.324 20.75 -0.343 1 91.5 111 ALA B C 1
ATOM 2735 O O . ALA B 1 111 ? -5.879 19.672 -0.578 1 91.5 111 ALA B O 1
ATOM 2736 N N . ASP B 1 112 ? -4.938 21.109 0.856 1 93.81 112 ASP B N 1
ATOM 2737 C CA . ASP B 1 112 ? -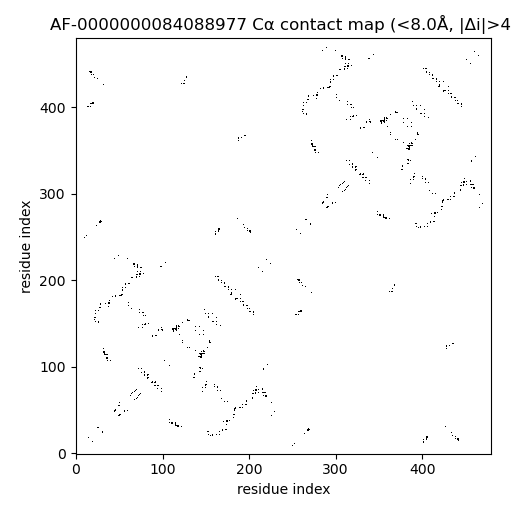5.152 20.266 2.031 1 93.81 112 ASP B CA 1
ATOM 2738 C C . ASP B 1 112 ? -6.641 20.047 2.285 1 93.81 112 ASP B C 1
ATOM 2740 O O . ASP B 1 112 ? -7.082 18.906 2.486 1 93.81 112 ASP B O 1
ATOM 2744 N N . LEU B 1 113 ? -7.402 21.125 2.215 1 96.38 113 LEU B N 1
ATOM 2745 C CA . LEU B 1 113 ? -8.836 21.047 2.457 1 96.38 113 LEU B CA 1
ATOM 2746 C C . LEU B 1 113 ? -9.539 20.281 1.346 1 96.38 113 LEU B C 1
ATOM 2748 O O . LEU B 1 113 ? -10.484 19.531 1.604 1 96.38 113 LEU B O 1
ATOM 2752 N N . ALA B 1 114 ? -9.07 20.453 0.106 1 95.5 114 ALA B N 1
ATOM 2753 C CA . ALA B 1 114 ? -9.648 19.719 -1.015 1 95.5 114 ALA B CA 1
ATOM 2754 C C . ALA B 1 114 ? -9.445 18.219 -0.845 1 95.5 114 ALA B C 1
ATOM 2756 O O . ALA B 1 114 ? -10.375 17.422 -1.054 1 95.5 114 ALA B O 1
ATOM 2757 N N . MET B 1 115 ? -8.305 17.812 -0.436 1 96.25 115 MET B N 1
ATOM 2758 C CA . MET B 1 115 ? -8 16.406 -0.22 1 96.25 115 MET B CA 1
ATOM 2759 C C . MET B 1 115 ? -8.781 15.852 0.967 1 96.25 115 MET B C 1
ATOM 2761 O O . MET B 1 115 ? -9.281 14.727 0.918 1 96.25 115 MET B O 1
ATOM 2765 N N . GLY B 1 116 ? -8.836 16.656 2.047 1 97.44 116 GLY B N 1
ATOM 2766 C CA . GLY B 1 116 ? -9.633 16.25 3.193 1 97.44 116 GLY B CA 1
ATOM 2767 C C . GLY B 1 116 ? -11.094 16.016 2.848 1 97.44 116 GLY B C 1
ATOM 2768 O O . GLY B 1 116 ? -11.656 14.977 3.215 1 97.44 116 GLY B O 1
ATOM 2769 N N . LYS B 1 117 ? -11.648 16.953 2.09 1 96.38 117 LYS B N 1
ATOM 2770 C CA . LYS B 1 117 ? -13.039 16.844 1.672 1 96.38 117 LYS B CA 1
ATOM 2771 C C . LYS B 1 117 ? -13.258 15.625 0.785 1 96.38 117 LYS B C 1
ATOM 2773 O O . LYS B 1 117 ? -14.273 14.93 0.915 1 96.38 117 LYS B O 1
ATOM 2778 N N . ALA B 1 118 ? -12.352 15.367 -0.124 1 96.56 118 ALA B N 1
ATOM 2779 C CA . ALA B 1 118 ? -12.453 14.211 -1.011 1 96.56 118 ALA B CA 1
ATOM 2780 C C . ALA B 1 118 ? -12.422 12.906 -0.216 1 96.56 118 ALA B C 1
ATOM 2782 O O . ALA B 1 118 ? -13.188 11.984 -0.504 1 96.56 118 ALA B O 1
ATOM 2783 N N . LEU B 1 119 ? -11.586 12.797 0.781 1 97.38 119 LEU B N 1
ATOM 2784 C CA . LEU B 1 119 ? -11.469 11.586 1.582 1 97.38 119 LEU B CA 1
ATOM 2785 C C . LEU B 1 119 ? -12.727 11.375 2.426 1 97.38 119 LEU B C 1
ATOM 2787 O O . LEU B 1 119 ? -13.195 10.242 2.57 1 97.38 119 LEU B O 1
ATOM 2791 N N . VAL B 1 120 ? -13.273 12.453 2.973 1 97.31 120 VAL B N 1
ATOM 2792 C CA . VAL B 1 120 ? -14.508 12.375 3.746 1 97.31 120 VAL B CA 1
ATOM 2793 C C . VAL B 1 120 ? -15.656 11.914 2.846 1 97.31 120 VAL B C 1
ATOM 2795 O O . VAL B 1 120 ? -16.469 11.086 3.248 1 97.31 120 VAL B O 1
ATOM 2798 N N . ARG B 1 121 ? -15.695 12.477 1.65 1 96.19 121 ARG B N 1
ATOM 2799 C CA . ARG B 1 121 ? -16.719 12.062 0.693 1 96.19 121 ARG B CA 1
ATOM 2800 C C . ARG B 1 121 ? -16.625 10.57 0.402 1 96.19 121 ARG B C 1
ATOM 2802 O O . ARG B 1 121 ? -17.625 9.867 0.389 1 96.19 121 ARG B O 1
ATOM 2809 N N . LEU B 1 122 ? -15.461 10.094 0.167 1 96.75 122 LEU B N 1
ATOM 2810 C CA . LEU B 1 122 ? -15.242 8.672 -0.054 1 96.75 122 LEU B CA 1
ATOM 2811 C C . LEU B 1 122 ? -15.688 7.855 1.157 1 96.75 122 LEU B C 1
ATOM 2813 O O . LEU B 1 122 ? -16.406 6.867 1.016 1 96.75 122 LEU B O 1
ATOM 2817 N N . LEU B 1 123 ? -15.281 8.297 2.344 1 97.19 123 LEU B N 1
ATOM 2818 C CA . LEU B 1 123 ? -15.609 7.594 3.582 1 97.19 123 LEU B CA 1
ATOM 2819 C C . LEU B 1 123 ? -17.109 7.426 3.732 1 97.19 123 LEU B C 1
ATOM 2821 O O . LEU B 1 123 ? -17.594 6.344 4.078 1 97.19 123 LEU B O 1
ATOM 2825 N N . ARG B 1 124 ? -17.812 8.422 3.4 1 96.19 124 ARG B N 1
ATOM 2826 C CA . ARG B 1 124 ? -19.266 8.422 3.539 1 96.19 124 ARG B CA 1
ATOM 2827 C C . ARG B 1 124 ? -19.906 7.441 2.562 1 96.19 124 ARG B C 1
ATOM 2829 O O . ARG B 1 124 ? -21.031 6.98 2.785 1 96.19 124 ARG B O 1
ATOM 2836 N N . GLN B 1 125 ? -19.188 7.117 1.562 1 95.75 125 GLN B N 1
ATOM 2837 C CA . GLN B 1 125 ? -19.766 6.289 0.502 1 95.75 125 GLN B CA 1
ATOM 2838 C C . GLN B 1 125 ? -19.281 4.844 0.62 1 95.75 125 GLN B C 1
ATOM 2840 O O . GLN B 1 125 ? -19.625 4 -0.209 1 95.75 125 GLN B O 1
ATOM 2845 N N . LEU B 1 126 ? -18.5 4.527 1.611 1 95.75 126 LEU B N 1
ATOM 2846 C CA . LEU B 1 126 ? -18.062 3.152 1.834 1 95.75 126 LEU B CA 1
ATOM 2847 C C . LEU B 1 126 ? -19.156 2.336 2.506 1 95.75 126 LEU B C 1
ATOM 2849 O O . LEU B 1 126 ? -19.625 2.691 3.59 1 95.75 126 LEU B O 1
ATOM 2853 N N . ASN B 1 127 ? -19.5 1.234 1.928 1 94.44 127 ASN B N 1
ATOM 2854 C CA . ASN B 1 127 ? -20.594 0.398 2.418 1 94.44 127 ASN B CA 1
ATOM 2855 C C . ASN B 1 127 ? -20.203 -0.342 3.693 1 94.44 127 ASN B C 1
ATOM 2857 O O . ASN B 1 127 ? -21.047 -0.614 4.543 1 94.44 127 ASN B O 1
ATOM 2861 N N . SER B 1 128 ? -18.984 -0.639 3.84 1 93.44 128 SER B N 1
ATOM 2862 C CA . SER B 1 128 ? -18.516 -1.521 4.902 1 93.44 128 SER B CA 1
ATOM 2863 C C . SER B 1 128 ? -18.141 -0.73 6.152 1 93.44 128 SER B C 1
ATOM 2865 O O . SER B 1 128 ? -17.766 -1.312 7.172 1 93.44 128 SER B O 1
ATOM 2867 N N . ILE B 1 129 ? -18.188 0.591 6.09 1 95.06 129 ILE B N 1
ATOM 2868 C CA . ILE B 1 129 ? -17.766 1.436 7.203 1 95.06 129 ILE B CA 1
ATOM 2869 C C . ILE B 1 129 ? -18.938 2.305 7.664 1 95.06 129 ILE B C 1
ATOM 2871 O O . ILE B 1 129 ? -19.531 3.025 6.867 1 95.06 129 ILE B O 1
ATOM 2875 N N . ASP B 1 130 ? -19.266 2.248 8.898 1 95.06 130 ASP B N 1
ATOM 2876 C CA . ASP B 1 130 ? -20.281 3.119 9.484 1 95.06 130 ASP B CA 1
ATOM 2877 C C . ASP B 1 130 ? -19.641 4.367 10.094 1 95.06 130 ASP B C 1
ATOM 2879 O O . ASP B 1 130 ? -19.109 4.32 11.195 1 95.06 130 ASP B O 1
ATOM 2883 N N . SER B 1 131 ? -19.766 5.453 9.406 1 95.94 131 SER B N 1
ATOM 2884 C CA . SER B 1 131 ? -19.141 6.695 9.844 1 95.94 131 SER B CA 1
ATOM 2885 C C . SER B 1 131 ? -20.156 7.633 10.477 1 95.94 131 SER B C 1
ATOM 2887 O O . SER B 1 131 ? -19.844 8.781 10.797 1 95.94 131 SER B O 1
ATOM 2889 N N . GLN B 1 132 ? -21.391 7.246 10.727 1 94.94 132 GLN B N 1
ATOM 2890 C CA . GLN B 1 132 ? -22.484 8.102 11.172 1 94.94 132 GLN B CA 1
ATOM 2891 C C . GLN B 1 132 ? -22.188 8.703 12.547 1 94.94 132 GLN B C 1
ATOM 2893 O O . GLN B 1 132 ? -22.484 9.875 12.789 1 94.94 132 GLN B O 1
ATOM 2898 N N . ALA B 1 133 ? -21.625 7.926 13.422 1 95.12 133 ALA B N 1
ATOM 2899 C CA . ALA B 1 133 ? -21.344 8.383 14.781 1 95.12 133 ALA B CA 1
ATOM 2900 C C . ALA B 1 133 ? -20.328 9.516 14.781 1 95.12 133 ALA B C 1
ATOM 2902 O O . ALA B 1 133 ? -20.188 10.242 15.773 1 95.12 133 ALA B O 1
ATOM 2903 N N . TYR B 1 134 ? -19.656 9.703 13.688 1 96.75 134 TYR B N 1
ATOM 2904 C CA . TYR B 1 134 ? -18.594 10.688 13.625 1 96.75 134 TYR B CA 1
ATOM 2905 C C . TYR B 1 134 ? -19 11.883 12.766 1 96.75 134 TYR B C 1
ATOM 2907 O O . TYR B 1 134 ? -18.172 12.719 12.414 1 96.75 134 TYR B O 1
ATOM 2915 N N . GLU B 1 135 ? -20.266 12 12.43 1 94.75 135 GLU B N 1
ATOM 2916 C CA . GLU B 1 135 ? -20.797 13.07 11.602 1 94.75 135 GLU B CA 1
ATOM 2917 C C . GLU B 1 135 ? -20.531 14.438 12.227 1 94.75 135 GLU B C 1
ATOM 2919 O O . GLU B 1 135 ? -20.281 15.414 11.516 1 94.75 135 GLU B O 1
ATOM 2924 N N . PRO B 1 136 ? -20.531 14.594 13.523 1 94.06 136 PRO B N 1
ATOM 2925 C CA . PRO B 1 136 ? -20.234 15.898 14.125 1 94.06 136 PRO B CA 1
ATOM 2926 C C . PRO B 1 136 ? -18.875 16.453 13.719 1 94.06 136 PRO B C 1
ATOM 2928 O O . PRO B 1 136 ? -18.672 17.656 13.672 1 94.06 136 PRO B O 1
ATOM 2931 N N . ILE B 1 137 ? -17.922 15.547 13.438 1 94.38 137 ILE B N 1
ATOM 2932 C CA . ILE B 1 137 ? -16.609 16.047 13.031 1 94.38 137 ILE B CA 1
ATOM 2933 C C . ILE B 1 137 ? -16.469 15.969 11.508 1 94.38 137 ILE B C 1
ATOM 2935 O O . ILE B 1 137 ? -15.766 16.781 10.906 1 94.38 137 ILE B O 1
ATOM 2939 N N . LEU B 1 138 ? -17.219 15.141 10.828 1 94.56 138 LEU B N 1
ATOM 2940 C CA . LEU B 1 138 ? -17.141 14.977 9.383 1 94.56 138 LEU B CA 1
ATOM 2941 C C . LEU B 1 138 ? -17.906 16.094 8.672 1 94.56 138 LEU B C 1
ATOM 2943 O O . LEU B 1 138 ? -17.609 16.406 7.516 1 94.56 138 LEU B O 1
ATOM 2947 N N . ALA B 1 139 ? -18.844 16.703 9.367 1 90.12 139 ALA B N 1
ATOM 2948 C CA . ALA B 1 139 ? -19.688 17.734 8.773 1 90.12 139 ALA B CA 1
ATOM 2949 C C . ALA B 1 139 ? -19.016 19.094 8.812 1 90.12 139 ALA B C 1
ATOM 2951 O O . ALA B 1 139 ? -19.531 20.062 8.25 1 90.12 139 ALA B O 1
ATOM 2952 N N . SER B 1 140 ? -17.891 19.141 9.453 1 87.06 140 SER B N 1
ATOM 2953 C CA . SER B 1 140 ? -17.156 20.391 9.484 1 87.06 140 SER B CA 1
ATOM 2954 C C . SER B 1 140 ? -16.922 20.938 8.078 1 87.06 140 SER B C 1
ATOM 2956 O O . SER B 1 140 ? -16.656 20.172 7.148 1 87.06 140 SER B O 1
ATOM 2958 N N . THR B 1 141 ? -17 22.203 7.879 1 86.31 141 THR B N 1
ATOM 2959 C CA . THR B 1 141 ? -16.828 22.859 6.59 1 86.31 141 THR B CA 1
ATOM 2960 C C . THR B 1 141 ? -15.383 22.734 6.105 1 86.31 141 THR B C 1
ATOM 2962 O O . THR B 1 141 ? -15.133 22.734 4.898 1 86.31 141 THR B O 1
ATOM 2965 N N . GLU B 1 142 ? -14.516 22.734 7.066 1 96.38 142 GLU B N 1
ATOM 2966 C CA . GLU B 1 142 ? -13.102 22.609 6.734 1 96.38 142 GLU B CA 1
ATOM 2967 C C . GLU B 1 142 ? -12.453 21.453 7.484 1 96.38 142 GLU B C 1
ATOM 2969 O O . GLU B 1 142 ? -12.445 21.422 8.719 1 96.38 142 GLU B O 1
ATOM 2974 N N . ILE B 1 143 ? -11.984 20.484 6.781 1 97.69 143 ILE B N 1
ATOM 2975 C CA . ILE B 1 143 ? -11.281 19.344 7.379 1 97.69 143 ILE B CA 1
ATOM 2976 C C . ILE B 1 143 ? -9.969 19.109 6.637 1 97.69 143 ILE B C 1
ATOM 2978 O O . ILE B 1 143 ? -9.953 19 5.41 1 97.69 143 ILE B O 1
ATOM 2982 N N . SER B 1 144 ? -8.883 19.125 7.402 1 97.38 144 SER B N 1
ATOM 2983 C CA . SER B 1 144 ? -7.566 18.859 6.824 1 97.38 144 SER B CA 1
ATOM 2984 C C . SER B 1 144 ? -7.449 17.406 6.371 1 97.38 144 SER B C 1
ATOM 2986 O O . SER B 1 144 ? -8.117 16.531 6.91 1 97.38 144 SER B O 1
ATOM 2988 N N . PHE B 1 145 ? -6.641 17.156 5.449 1 97.5 145 PHE B N 1
ATOM 2989 C CA . PHE B 1 145 ? -6.395 15.797 4.988 1 97.5 145 PHE B CA 1
ATOM 2990 C C . PHE B 1 145 ? -5.902 14.922 6.133 1 97.5 145 PHE B C 1
ATOM 2992 O O . PHE B 1 145 ? -6.293 13.758 6.242 1 97.5 145 PHE B O 1
ATOM 2999 N N . VAL B 1 146 ? -5.055 15.438 7.008 1 98 146 VAL B N 1
ATOM 3000 C CA . VAL B 1 146 ? -4.531 14.688 8.148 1 98 146 VAL B CA 1
ATOM 3001 C C . VAL B 1 146 ? -5.684 14.234 9.039 1 98 146 VAL B C 1
ATOM 3003 O O . VAL B 1 146 ? -5.715 13.078 9.484 1 98 146 VAL B O 1
ATOM 3006 N N . SER B 1 147 ? -6.586 15.141 9.289 1 98.69 147 SER B N 1
ATOM 3007 C CA . SER B 1 147 ? -7.738 14.828 10.125 1 98.69 147 SER B CA 1
ATOM 3008 C C . SER B 1 147 ? -8.625 13.773 9.469 1 98.69 147 SER B C 1
ATOM 3010 O O . SER B 1 147 ? -9.07 12.828 10.125 1 98.69 147 SER B O 1
ATOM 3012 N N . ALA B 1 148 ? -8.906 13.953 8.172 1 98.31 148 ALA B N 1
ATOM 3013 C CA . ALA B 1 148 ? -9.695 12.961 7.441 1 98.31 148 ALA B CA 1
ATOM 3014 C C . ALA B 1 148 ? -9 11.602 7.43 1 98.31 148 ALA B C 1
ATOM 3016 O O . ALA B 1 148 ? -9.641 10.57 7.605 1 98.31 148 ALA B O 1
ATOM 3017 N N . PHE B 1 149 ? -7.695 11.625 7.207 1 98.62 149 PHE B N 1
ATOM 3018 C CA . PHE B 1 149 ? -6.887 10.406 7.227 1 98.62 149 PHE B CA 1
ATOM 3019 C C . PHE B 1 149 ? -6.984 9.719 8.578 1 98.62 149 PHE B C 1
ATOM 3021 O O . PHE B 1 149 ? -7.137 8.492 8.648 1 98.62 149 PHE B O 1
ATOM 3028 N N . ALA B 1 150 ? -6.922 10.492 9.648 1 98.88 150 ALA B N 1
ATOM 3029 C CA . ALA B 1 150 ? -6.996 9.953 11.008 1 98.88 150 ALA B CA 1
ATOM 3030 C C . ALA B 1 150 ? -8.328 9.242 11.242 1 98.88 150 ALA B C 1
ATOM 3032 O O . ALA B 1 150 ? -8.359 8.141 11.789 1 98.88 150 ALA B O 1
ATOM 3033 N N . ILE B 1 151 ? -9.406 9.867 10.836 1 98.44 151 ILE B N 1
ATOM 3034 C CA . ILE B 1 151 ? -10.719 9.273 11.055 1 98.44 151 ILE B CA 1
ATOM 3035 C C . ILE B 1 151 ? -10.836 7.984 10.242 1 98.44 151 ILE B C 1
ATOM 3037 O O . ILE B 1 151 ? -11.352 6.977 10.742 1 98.44 151 ILE B O 1
ATOM 3041 N N . CYS B 1 152 ? -10.383 7.984 9 1 98.5 152 CYS B N 1
ATOM 3042 C CA . CYS B 1 152 ? -10.43 6.785 8.172 1 98.5 152 CYS B CA 1
ATOM 3043 C C . CYS B 1 152 ? -9.617 5.656 8.797 1 98.5 152 CYS B C 1
ATOM 3045 O O . CYS B 1 152 ? -10.125 4.543 8.953 1 98.5 152 CYS B O 1
ATOM 3047 N N . ALA B 1 153 ? -8.406 5.984 9.164 1 98.69 153 ALA B N 1
ATOM 3048 C CA . ALA B 1 153 ? -7.547 4.973 9.773 1 98.69 153 ALA B CA 1
ATOM 3049 C C . ALA B 1 153 ? -8.172 4.402 11.039 1 98.69 153 ALA B C 1
ATOM 3051 O O . ALA B 1 153 ? -8.117 3.193 11.273 1 98.69 153 ALA B O 1
ATOM 3052 N N . TYR B 1 154 ? -8.758 5.27 11.852 1 98.56 154 TYR B N 1
ATOM 3053 C CA . TYR B 1 154 ? -9.398 4.863 13.094 1 98.56 154 TYR B CA 1
ATOM 3054 C C . TYR B 1 154 ? -10.586 3.938 12.82 1 98.56 154 TYR B C 1
ATOM 3056 O O . TYR B 1 154 ? -10.711 2.885 13.445 1 98.56 154 TYR B O 1
ATOM 3064 N N . LEU B 1 155 ? -11.406 4.293 11.859 1 98.06 155 LEU B N 1
ATOM 3065 C CA . LEU B 1 155 ? -12.586 3.508 11.523 1 98.06 155 LEU B CA 1
ATOM 3066 C C . LEU B 1 155 ? -12.195 2.199 10.844 1 98.06 155 LEU B C 1
ATOM 3068 O O . LEU B 1 155 ? -12.938 1.214 10.914 1 98.06 155 LEU B O 1
ATOM 3072 N N . PHE B 1 156 ? -11.031 2.188 10.156 1 97.56 156 PHE B N 1
ATOM 3073 C CA . PHE B 1 156 ? -10.492 0.97 9.562 1 97.56 156 PHE B CA 1
ATOM 3074 C C . PHE B 1 156 ? -9.867 0.081 10.625 1 97.56 156 PHE B C 1
ATOM 3076 O O . PHE B 1 156 ? -9.352 -0.997 10.32 1 97.56 156 PHE B O 1
ATOM 3083 N N . GLU B 1 157 ? -9.828 0.546 11.844 1 97.12 157 GLU B N 1
ATOM 3084 C CA . GLU B 1 157 ? -9.352 -0.163 13.023 1 97.12 157 GLU B CA 1
ATOM 3085 C C . GLU B 1 157 ? -7.84 -0.369 12.969 1 97.12 157 GLU B C 1
ATOM 3087 O O . GLU B 1 157 ? -7.328 -1.401 13.414 1 97.12 157 GLU B O 1
ATOM 3092 N N . LEU B 1 158 ? -7.168 0.551 12.406 1 97.56 158 LEU B N 1
ATOM 3093 C CA . LEU B 1 158 ? -5.711 0.557 12.453 1 97.56 158 LEU B CA 1
ATOM 3094 C C . LEU B 1 158 ? -5.211 1.131 13.773 1 97.56 158 LEU B C 1
ATOM 3096 O O . LEU B 1 158 ? -5.836 2.033 14.344 1 97.56 158 LEU B O 1
ATOM 3100 N N . ASP B 1 159 ? -4.098 0.602 14.289 1 97.19 159 ASP B N 1
ATOM 3101 C CA . ASP B 1 159 ? -3.512 1.213 15.484 1 97.19 159 ASP B CA 1
ATOM 3102 C C . ASP B 1 159 ? -2.775 2.504 15.133 1 97.19 159 ASP B C 1
ATOM 3104 O O . ASP B 1 159 ? -2.549 2.793 13.953 1 97.19 159 ASP B O 1
ATOM 3108 N N . LEU B 1 160 ? -2.471 3.293 16.094 1 97.94 160 LEU B N 1
ATOM 3109 C CA . LEU B 1 160 ? -1.868 4.609 15.906 1 97.94 160 LEU B CA 1
ATOM 3110 C C . LEU B 1 160 ? -0.569 4.504 15.109 1 97.94 160 LEU B C 1
ATOM 3112 O O . LEU B 1 160 ? -0.35 5.266 14.164 1 97.94 160 LEU B O 1
ATOM 3116 N N . LEU B 1 161 ? 0.265 3.592 15.445 1 97.56 161 LEU B N 1
ATOM 3117 C CA . LEU B 1 161 ? 1.562 3.457 14.797 1 97.56 161 LEU B CA 1
ATOM 3118 C C . LEU B 1 161 ? 1.396 3.119 13.312 1 97.56 161 LEU B C 1
ATOM 3120 O O . LEU B 1 161 ? 2.104 3.664 12.469 1 97.56 161 LEU B O 1
ATOM 3124 N N . SER B 1 162 ? 0.447 2.193 13 1 97.81 162 SER B N 1
ATOM 3125 C CA . SER B 1 162 ? 0.15 1.866 11.609 1 97.81 162 SER B CA 1
ATOM 3126 C C . SER B 1 162 ? -0.347 3.09 10.844 1 97.81 162 SER B C 1
ATOM 3128 O O . SER B 1 162 ? 0.042 3.314 9.695 1 97.81 162 SER B O 1
ATOM 3130 N N . ALA B 1 163 ? -1.168 3.875 11.516 1 98.5 163 ALA B N 1
ATOM 3131 C CA . ALA B 1 163 ? -1.692 5.086 10.891 1 98.5 163 ALA B CA 1
ATOM 3132 C C . ALA B 1 163 ? -0.578 6.098 10.633 1 98.5 163 ALA B C 1
ATOM 3134 O O . ALA B 1 163 ? -0.495 6.676 9.547 1 98.5 163 ALA B O 1
ATOM 3135 N N . GLN B 1 164 ? 0.303 6.254 11.586 1 98.62 164 GLN B N 1
ATOM 3136 C CA . GLN B 1 164 ? 1.408 7.195 11.438 1 98.62 164 GLN B CA 1
ATOM 3137 C C . GLN B 1 164 ? 2.387 6.738 10.359 1 98.62 164 GLN B C 1
ATOM 3139 O O . GLN B 1 164 ? 2.832 7.543 9.539 1 98.62 164 GLN B O 1
ATOM 3144 N N . SER B 1 165 ? 2.682 5.465 10.359 1 98.31 165 SER B N 1
ATOM 3145 C CA . SER B 1 165 ? 3.562 4.898 9.344 1 98.31 165 SER B CA 1
ATOM 3146 C C . SER B 1 165 ? 2.961 5.047 7.949 1 98.31 165 SER B C 1
ATOM 3148 O O . SER B 1 165 ? 3.664 5.387 6.996 1 98.31 165 SER B O 1
ATOM 3150 N N . GLY B 1 166 ? 1.665 4.762 7.863 1 98.44 166 GLY B N 1
ATOM 3151 C CA . GLY B 1 166 ? 0.965 4.918 6.598 1 98.44 166 GLY B CA 1
ATOM 3152 C C . GLY B 1 166 ? 0.948 6.348 6.098 1 98.44 166 GLY B C 1
ATOM 3153 O O . GLY B 1 166 ? 1.116 6.598 4.898 1 98.44 166 GLY B O 1
ATOM 3154 N N . TYR B 1 167 ? 0.751 7.281 6.984 1 98.31 167 TYR B N 1
ATOM 3155 C CA . TYR B 1 167 ? 0.757 8.688 6.59 1 98.31 167 TYR B CA 1
ATOM 3156 C C . TYR B 1 167 ? 2.131 9.102 6.078 1 98.31 167 TYR B C 1
ATOM 3158 O O . TYR B 1 167 ? 2.238 9.805 5.066 1 98.31 167 TYR B O 1
ATOM 3166 N N . CYS B 1 168 ? 3.186 8.648 6.785 1 97.5 168 CYS B N 1
ATOM 3167 C CA . CYS B 1 168 ? 4.543 8.898 6.312 1 97.5 168 CYS B CA 1
ATOM 3168 C C . CYS B 1 168 ? 4.738 8.352 4.902 1 97.5 168 CYS B C 1
ATOM 3170 O O . CYS B 1 168 ? 5.27 9.047 4.031 1 97.5 168 CYS B O 1
ATOM 3172 N N . TRP B 1 169 ? 4.281 7.16 4.707 1 97.69 169 TRP B N 1
ATOM 3173 C CA . TRP B 1 169 ? 4.375 6.555 3.385 1 97.69 169 TRP B CA 1
ATOM 3174 C C . TRP B 1 169 ? 3.643 7.395 2.346 1 97.69 169 TRP B C 1
ATOM 3176 O O . TRP B 1 169 ? 4.176 7.66 1.265 1 97.69 169 TRP B O 1
ATOM 3186 N N . THR B 1 170 ? 2.422 7.77 2.676 1 97.06 170 THR B N 1
ATOM 3187 C CA . THR B 1 170 ? 1.605 8.547 1.748 1 97.06 170 THR B CA 1
ATOM 3188 C C . THR B 1 170 ? 2.322 9.828 1.337 1 97.06 170 THR B C 1
ATOM 3190 O O . THR B 1 170 ? 2.355 10.172 0.154 1 97.06 170 THR B O 1
ATOM 3193 N N . TYR B 1 171 ? 2.896 10.484 2.305 1 95.69 171 TYR B N 1
ATOM 3194 C CA . TYR B 1 171 ? 3.666 11.695 2.02 1 95.69 171 TYR B CA 1
ATOM 3195 C C . TYR B 1 171 ? 4.863 11.383 1.133 1 95.69 171 TYR B C 1
ATOM 3197 O O . TYR B 1 171 ? 5.066 12.023 0.102 1 95.69 171 TYR B O 1
ATOM 3205 N N . ILE B 1 172 ? 5.676 10.367 1.493 1 96.12 172 ILE B N 1
ATOM 3206 C CA . ILE B 1 172 ? 6.91 10.008 0.8 1 96.12 172 ILE B CA 1
ATOM 3207 C C . ILE B 1 172 ? 6.59 9.578 -0.631 1 96.12 172 ILE B C 1
ATOM 3209 O O . ILE B 1 172 ? 7.23 10.039 -1.58 1 96.12 172 ILE B O 1
ATOM 3213 N N . ASP B 1 173 ? 5.641 8.719 -0.763 1 96.31 173 ASP B N 1
ATOM 3214 C CA . ASP B 1 173 ? 5.258 8.203 -2.074 1 96.31 173 ASP B CA 1
ATOM 3215 C C . ASP B 1 173 ? 4.844 9.336 -3.01 1 96.31 173 ASP B C 1
ATOM 3217 O O . ASP B 1 173 ? 5.242 9.359 -4.176 1 96.31 173 ASP B O 1
ATOM 3221 N N . ASN B 1 174 ? 4.094 10.297 -2.492 1 94.31 174 ASN B N 1
ATOM 3222 C CA . ASN B 1 174 ? 3.658 11.43 -3.299 1 94.31 174 ASN B CA 1
ATOM 3223 C C . ASN B 1 174 ? 4.832 12.328 -3.682 1 94.31 174 ASN B C 1
ATOM 3225 O O . ASN B 1 174 ? 4.91 12.812 -4.812 1 94.31 174 ASN B O 1
ATOM 3229 N N . GLN B 1 175 ? 5.734 12.562 -2.734 1 93.38 175 GLN B N 1
ATOM 3230 C CA . GLN B 1 175 ? 6.91 13.375 -3.012 1 93.38 175 GLN B CA 1
ATOM 3231 C C . GLN B 1 175 ? 7.789 12.734 -4.082 1 93.38 175 GLN B C 1
ATOM 3233 O O . GLN B 1 175 ? 8.258 13.414 -4.996 1 93.38 175 GLN B O 1
ATOM 3238 N N . VAL B 1 176 ? 7.996 11.438 -3.98 1 94.62 176 VAL B N 1
ATOM 3239 C CA . VAL B 1 176 ? 8.852 10.727 -4.926 1 94.62 176 VAL B CA 1
ATOM 3240 C C . VAL B 1 176 ? 8.188 10.703 -6.305 1 94.62 176 VAL B C 1
ATOM 3242 O O . VAL B 1 176 ? 8.852 10.883 -7.324 1 94.62 176 VAL B O 1
ATOM 3245 N N . ALA B 1 177 ? 6.879 10.492 -6.336 1 93.12 177 ALA B N 1
ATOM 3246 C CA . ALA B 1 177 ? 6.152 10.547 -7.602 1 93.12 177 ALA B CA 1
ATOM 3247 C C . ALA B 1 177 ? 6.309 11.914 -8.258 1 93.12 17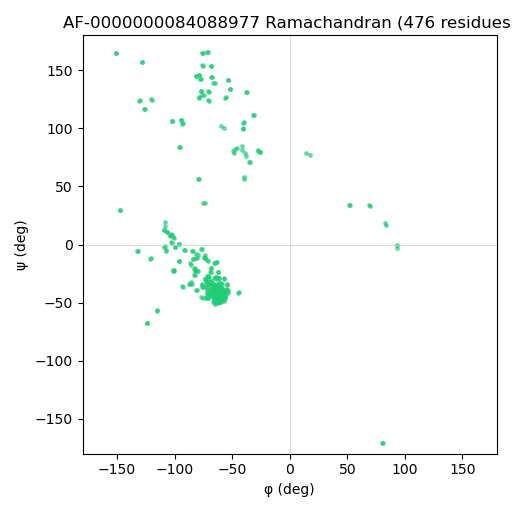7 ALA B C 1
ATOM 3249 O O . ALA B 1 177 ? 6.559 12 -9.469 1 93.12 177 ALA B O 1
ATOM 3250 N N . ALA B 1 178 ? 6.203 12.969 -7.473 1 90.69 178 ALA B N 1
ATOM 3251 C CA . ALA B 1 178 ? 6.371 14.328 -8 1 90.69 178 ALA B CA 1
ATOM 3252 C C . ALA B 1 178 ? 7.797 14.547 -8.492 1 90.69 178 ALA B C 1
ATOM 3254 O O . ALA B 1 178 ? 8.008 15.133 -9.562 1 90.69 178 ALA B O 1
ATOM 3255 N N . ALA B 1 179 ? 8.734 14.086 -7.715 1 90.88 179 ALA B N 1
ATOM 3256 C CA . ALA B 1 179 ? 10.141 14.227 -8.094 1 90.88 179 ALA B CA 1
ATOM 3257 C C . ALA B 1 179 ? 10.43 13.508 -9.398 1 90.88 179 ALA B C 1
ATOM 3259 O O . ALA B 1 179 ? 11.211 13.992 -10.227 1 90.88 179 ALA B O 1
ATOM 3260 N N . THR B 1 180 ? 9.836 12.344 -9.602 1 92.75 180 THR B N 1
ATOM 3261 C CA . THR B 1 180 ? 10.039 11.562 -10.812 1 92.75 180 THR B CA 1
ATOM 3262 C C . THR B 1 180 ? 9.57 12.344 -12.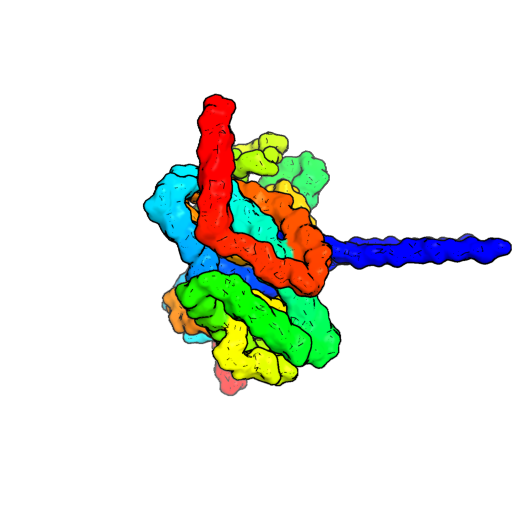039 1 92.75 180 THR B C 1
ATOM 3264 O O . THR B 1 180 ? 10.148 12.227 -13.117 1 92.75 180 THR B O 1
ATOM 3267 N N . LYS B 1 181 ? 8.633 13.195 -11.891 1 90.38 181 LYS B N 1
ATOM 3268 C CA . LYS B 1 181 ? 8.094 13.984 -12.984 1 90.38 181 LYS B CA 1
ATOM 3269 C C . LYS B 1 181 ? 8.891 15.266 -13.188 1 90.38 181 LYS B C 1
ATOM 3271 O O . LYS B 1 181 ? 9.148 15.68 -14.32 1 90.38 181 LYS B O 1
ATOM 3276 N N . LEU B 1 182 ? 9.398 15.828 -12.125 1 89.06 182 LEU B N 1
ATOM 3277 C CA . LEU B 1 182 ? 9.977 17.172 -12.164 1 89.06 182 LEU B CA 1
ATOM 3278 C C . LEU B 1 182 ? 11.484 17.109 -12.414 1 89.06 182 LEU B C 1
ATOM 3280 O O . LEU B 1 182 ? 12.062 18.031 -12.992 1 89.06 182 LEU B O 1
ATOM 3284 N N . ILE B 1 183 ? 12.328 16.141 -11.922 1 87.31 183 ILE B N 1
ATOM 3285 C CA . ILE B 1 183 ? 13.773 15.938 -12.031 1 87.31 183 ILE B CA 1
ATOM 3286 C C . ILE B 1 183 ? 14.062 14.758 -12.953 1 87.31 183 ILE B C 1
ATOM 3288 O O . ILE B 1 183 ? 15.219 14.469 -13.258 1 87.31 183 ILE B O 1
ATOM 3292 N N . PRO B 1 184 ? 13.18 14.344 -13.688 1 85.94 184 PRO B N 1
ATOM 3293 C CA . PRO B 1 184 ? 12.969 13.078 -14.391 1 85.94 184 PRO B CA 1
ATOM 3294 C C . PRO B 1 184 ? 13.828 11.945 -13.836 1 85.94 184 PRO B C 1
ATOM 3296 O O . PRO B 1 184 ? 14.852 11.594 -14.43 1 85.94 184 PRO B O 1
ATOM 3299 N N . LEU B 1 185 ? 13.547 11.359 -12.789 1 91.56 185 LEU B N 1
ATOM 3300 C CA . LEU B 1 185 ? 14.164 10.172 -12.195 1 91.56 185 LEU B CA 1
ATOM 3301 C C . LEU B 1 185 ? 13.703 8.906 -12.922 1 91.56 185 LEU B C 1
ATOM 3303 O O . LEU B 1 185 ? 12.539 8.797 -13.305 1 91.56 185 LEU B O 1
ATOM 3307 N N . GLY B 1 186 ? 14.695 7.98 -13.055 1 93.38 186 GLY B N 1
ATOM 3308 C CA . GLY B 1 186 ? 14.32 6.66 -13.539 1 93.38 186 GLY B CA 1
ATOM 3309 C C . GLY B 1 186 ? 13.531 5.852 -12.523 1 93.38 186 GLY B C 1
ATOM 3310 O O . GLY B 1 186 ? 13.5 6.195 -11.344 1 93.38 186 GLY B O 1
ATOM 3311 N N . GLN B 1 187 ? 12.938 4.82 -12.953 1 92.62 187 GLN B N 1
ATOM 3312 C CA . GLN B 1 187 ? 12.094 3.975 -12.117 1 92.62 187 GLN B CA 1
ATOM 3313 C C . GLN B 1 187 ? 12.891 3.357 -10.977 1 92.62 187 GLN B C 1
ATOM 3315 O O . GLN B 1 187 ? 12.414 3.307 -9.836 1 92.62 187 GLN B O 1
ATOM 3320 N N . THR B 1 188 ? 14.031 2.906 -11.281 1 94.62 188 THR B N 1
ATOM 3321 C CA . THR B 1 188 ? 14.883 2.307 -10.258 1 94.62 188 THR B CA 1
ATOM 3322 C C . THR B 1 188 ? 15.312 3.352 -9.227 1 94.62 188 THR B C 1
ATOM 3324 O O . THR B 1 188 ? 15.344 3.074 -8.031 1 94.62 188 THR B O 1
ATOM 3327 N N . GLN B 1 189 ? 15.617 4.5 -9.688 1 95.88 189 GLN B N 1
ATOM 3328 C CA . GLN B 1 189 ? 15.984 5.59 -8.797 1 95.88 189 GLN B CA 1
ATOM 3329 C C . GLN B 1 189 ? 14.844 5.945 -7.852 1 95.88 189 GLN B C 1
ATOM 3331 O O . GLN B 1 189 ? 15.062 6.176 -6.66 1 95.88 189 GLN B O 1
ATOM 3336 N N . ALA B 1 190 ? 13.656 5.957 -8.359 1 96.19 190 ALA B N 1
ATOM 3337 C CA . ALA B 1 190 ? 12.477 6.254 -7.551 1 96.19 190 ALA B CA 1
ATOM 3338 C C . ALA B 1 190 ? 12.289 5.211 -6.453 1 96.19 190 ALA B C 1
ATOM 3340 O O . ALA B 1 190 ? 12.016 5.555 -5.301 1 96.19 190 ALA B O 1
ATOM 3341 N N . GLN B 1 191 ? 12.484 3.939 -6.816 1 97.06 191 GLN B N 1
ATOM 3342 C CA . GLN B 1 191 ? 12.336 2.863 -5.844 1 97.06 191 GLN B CA 1
ATOM 3343 C C . GLN B 1 191 ? 13.406 2.957 -4.758 1 97.06 191 GLN B C 1
ATOM 3345 O O . GLN B 1 191 ? 13.117 2.773 -3.574 1 97.06 191 GLN B O 1
ATOM 3350 N N . ASN B 1 192 ? 14.617 3.236 -5.148 1 97.69 192 ASN B N 1
ATOM 3351 C CA . ASN B 1 192 ? 15.695 3.393 -4.18 1 97.69 192 ASN B CA 1
ATOM 3352 C C . ASN B 1 192 ? 15.453 4.582 -3.254 1 97.69 192 ASN B C 1
ATOM 3354 O O . ASN B 1 192 ? 15.781 4.527 -2.066 1 97.69 192 ASN B O 1
ATOM 3358 N N . LEU B 1 193 ? 14.906 5.629 -3.838 1 96.81 193 LEU B N 1
ATOM 3359 C CA . LEU B 1 193 ? 14.547 6.789 -3.029 1 96.81 193 LEU B CA 1
ATOM 3360 C C . LEU B 1 193 ? 13.492 6.426 -1.991 1 96.81 193 LEU B C 1
ATOM 3362 O O . LEU B 1 193 ? 13.586 6.836 -0.833 1 96.81 193 LEU B O 1
ATOM 3366 N N . LEU B 1 194 ? 12.477 5.652 -2.393 1 97.62 194 LEU B N 1
ATOM 3367 C CA . LEU B 1 194 ? 11.453 5.188 -1.463 1 97.62 194 LEU B CA 1
ATOM 3368 C C . LEU B 1 194 ? 12.078 4.375 -0.333 1 97.62 194 LEU B C 1
ATOM 3370 O O . LEU B 1 194 ? 11.758 4.59 0.839 1 97.62 194 LEU B O 1
ATOM 3374 N N . PHE B 1 195 ? 12.953 3.473 -0.658 1 97.19 195 PHE B N 1
ATOM 3375 C CA . PHE B 1 195 ? 13.633 2.652 0.334 1 97.19 195 PHE B CA 1
ATOM 3376 C C . PHE B 1 195 ? 14.406 3.523 1.319 1 97.19 195 PHE B C 1
ATOM 3378 O O . PHE B 1 195 ? 14.297 3.344 2.533 1 97.19 195 PHE B O 1
ATOM 3385 N N . GLU B 1 196 ? 15.102 4.465 0.808 1 97 196 GLU B N 1
ATOM 3386 C CA . GLU B 1 196 ? 15.953 5.328 1.626 1 97 196 GLU B CA 1
ATOM 3387 C C . GLU B 1 196 ? 15.117 6.188 2.57 1 97 196 GLU B C 1
ATOM 3389 O O . GLU B 1 196 ? 15.391 6.238 3.771 1 97 196 GLU B O 1
ATOM 3394 N N . LEU B 1 197 ? 14.141 6.801 2.061 1 96.94 197 LEU B N 1
ATOM 3395 C CA . LEU B 1 197 ? 13.359 7.773 2.814 1 96.94 197 LEU B CA 1
ATOM 3396 C C . LEU B 1 197 ? 12.539 7.086 3.9 1 96.94 197 LEU B C 1
ATOM 3398 O O . LEU B 1 197 ? 12.289 7.668 4.961 1 96.94 197 LEU B O 1
ATOM 3402 N N . THR B 1 198 ? 12.109 5.844 3.658 1 97.38 198 THR B N 1
ATOM 3403 C CA . THR B 1 198 ? 11.258 5.16 4.625 1 97.38 198 THR B CA 1
ATOM 3404 C C . THR B 1 198 ? 12.094 4.562 5.754 1 97.38 198 THR B C 1
ATOM 3406 O O . THR B 1 198 ? 11.555 4.18 6.797 1 97.38 198 THR B O 1
ATOM 3409 N N . GLU B 1 199 ? 13.398 4.504 5.625 1 95.12 199 GLU B N 1
ATOM 3410 C CA . GLU B 1 199 ? 14.281 3.959 6.652 1 95.12 199 GLU B CA 1
ATOM 3411 C C . GLU B 1 199 ? 14.188 4.766 7.945 1 95.12 199 GLU B C 1
ATOM 3413 O O . GLU B 1 199 ? 14.375 4.223 9.039 1 95.12 199 GLU B O 1
ATOM 3418 N N . ASN B 1 200 ? 13.789 6.004 7.883 1 92.38 200 ASN B N 1
ATOM 3419 C CA . ASN B 1 200 ? 13.781 6.863 9.062 1 92.38 200 ASN B CA 1
ATOM 3420 C C . ASN B 1 200 ? 12.367 7.059 9.602 1 92.38 200 ASN B C 1
ATOM 3422 O O . ASN B 1 200 ? 12.156 7.844 10.523 1 92.38 200 ASN B O 1
ATOM 3426 N N . THR B 1 201 ? 11.445 6.336 9.062 1 96.81 201 THR B N 1
ATOM 3427 C CA . THR B 1 201 ? 10.047 6.535 9.414 1 96.81 201 THR B CA 1
ATOM 3428 C C . THR B 1 201 ? 9.828 6.305 10.906 1 96.81 201 THR B C 1
ATOM 3430 O O . THR B 1 201 ? 9.156 7.094 11.578 1 96.81 201 THR B O 1
ATOM 3433 N N . GLN B 1 202 ? 10.445 5.273 11.469 1 96.19 202 GLN B N 1
ATOM 3434 C CA . GLN B 1 202 ? 10.289 4.977 12.883 1 96.19 202 GLN B CA 1
ATOM 3435 C C . GLN B 1 202 ? 10.789 6.129 13.75 1 96.19 202 GLN B C 1
ATOM 3437 O O . GLN B 1 202 ? 10.117 6.543 14.695 1 96.19 202 GLN B O 1
ATOM 3442 N N . LEU B 1 203 ? 11.945 6.609 13.438 1 96.25 203 LEU B N 1
ATOM 3443 C CA . LEU B 1 203 ? 12.531 7.707 14.195 1 96.25 203 LEU B CA 1
ATOM 3444 C C . LEU B 1 203 ? 11.68 8.961 14.094 1 96.25 203 LEU B C 1
ATOM 3446 O O . LEU B 1 203 ? 11.492 9.68 15.078 1 96.25 203 LEU B O 1
ATOM 3450 N N . ILE B 1 204 ? 11.164 9.25 12.914 1 96.69 204 ILE B N 1
ATOM 3451 C CA . ILE B 1 204 ? 10.336 10.414 12.664 1 96.69 204 ILE B CA 1
ATOM 3452 C C . ILE B 1 204 ? 9.062 10.336 13.508 1 96.69 204 ILE B C 1
ATOM 3454 O O . ILE B 1 204 ? 8.648 11.328 14.109 1 96.69 204 ILE B O 1
ATOM 3458 N N . ILE B 1 205 ? 8.477 9.156 13.547 1 98 205 ILE B N 1
ATOM 3459 C CA . ILE B 1 205 ? 7.258 8.938 14.32 1 98 205 ILE B CA 1
ATOM 3460 C C . ILE B 1 205 ? 7.555 9.117 15.812 1 98 205 ILE B C 1
ATOM 3462 O O . ILE B 1 205 ? 6.805 9.781 16.531 1 98 205 ILE B O 1
ATOM 3466 N N . GLU B 1 206 ? 8.656 8.555 16.297 1 97.25 206 GLU B N 1
ATOM 3467 C CA . GLU B 1 206 ? 9.047 8.672 17.703 1 97.25 206 GLU B CA 1
ATOM 3468 C C . GLU B 1 206 ? 9.258 10.133 18.094 1 97.25 206 GLU B C 1
ATOM 3470 O O . GLU B 1 206 ? 8.805 10.57 19.156 1 97.25 206 GLU B O 1
ATOM 3475 N N . LYS B 1 207 ? 9.898 10.836 17.25 1 95.31 207 LYS B N 1
ATOM 3476 C CA . LYS B 1 207 ? 10.109 12.266 17.484 1 95.31 207 LYS B CA 1
ATOM 3477 C C . LYS B 1 207 ? 8.781 13.008 17.562 1 95.31 207 LYS B C 1
ATOM 3479 O O . LYS B 1 207 ? 8.586 13.844 18.453 1 95.31 207 LYS B O 1
ATOM 3484 N N . SER B 1 208 ? 7.945 12.742 16.609 1 97.12 208 SER B N 1
ATOM 3485 C CA . SER B 1 208 ? 6.652 13.422 16.562 1 97.12 208 SER B CA 1
ATOM 3486 C C . SER B 1 208 ? 5.84 13.156 17.828 1 97.12 208 SER B C 1
ATOM 3488 O O . SER B 1 208 ? 5.137 14.047 18.312 1 97.12 208 SER B O 1
ATOM 3490 N N . ASN B 1 209 ? 5.918 11.93 18.359 1 97.25 209 ASN B N 1
ATOM 3491 C CA . ASN B 1 209 ? 5.117 11.516 19.516 1 97.25 209 ASN B CA 1
ATOM 3492 C C . ASN B 1 209 ? 5.625 12.141 20.812 1 97.25 209 ASN B C 1
ATOM 3494 O O . ASN B 1 209 ? 4.926 12.133 21.828 1 97.25 209 ASN B O 1
ATOM 3498 N N . CYS B 1 210 ? 6.781 12.734 20.75 1 96.56 210 CYS B N 1
ATOM 3499 C CA . CYS B 1 210 ? 7.383 13.32 21.938 1 96.56 210 CYS B CA 1
ATOM 3500 C C . CYS B 1 210 ? 7.164 14.828 21.984 1 96.56 210 CYS B C 1
ATOM 3502 O O . CYS B 1 210 ? 7.523 15.484 22.969 1 96.56 210 CYS B O 1
ATOM 3504 N N . ILE B 1 211 ? 6.566 15.352 21.047 1 95.81 211 ILE B N 1
ATOM 3505 C CA . ILE B 1 211 ? 6.352 16.797 20.984 1 95.81 211 ILE B CA 1
ATOM 3506 C C . ILE B 1 211 ? 5.223 17.188 21.938 1 95.81 211 ILE B C 1
ATOM 3508 O O . ILE B 1 211 ? 4.145 16.594 21.906 1 95.81 211 ILE B O 1
ATOM 3512 N N . ALA B 1 212 ? 5.469 18.188 22.719 1 95.44 212 ALA B N 1
ATOM 3513 C CA . ALA B 1 212 ? 4.457 18.688 23.641 1 95.44 212 ALA B CA 1
ATOM 3514 C C . ALA B 1 212 ? 3.391 19.5 22.906 1 95.44 212 ALA B C 1
ATOM 3516 O O . ALA B 1 212 ? 3.66 20.094 21.859 1 95.44 212 ALA B O 1
ATOM 3517 N N . ASP B 1 213 ? 2.203 19.547 23.469 1 93.56 213 ASP B N 1
ATOM 3518 C CA . ASP B 1 213 ? 1.073 20.219 22.844 1 93.56 213 ASP B CA 1
ATOM 3519 C C . ASP B 1 213 ? 1.422 21.656 22.484 1 93.56 213 ASP B C 1
ATOM 3521 O O . ASP B 1 213 ? 1.115 22.125 21.375 1 93.56 213 ASP B O 1
ATOM 3525 N N . ASP B 1 214 ? 2.16 22.312 23.344 1 92.31 214 ASP B N 1
ATOM 3526 C CA . ASP B 1 214 ? 2.459 23.734 23.172 1 92.31 214 ASP B CA 1
ATOM 3527 C C . ASP B 1 214 ? 3.496 23.953 22.062 1 92.31 214 ASP B C 1
ATOM 3529 O O . ASP B 1 214 ? 3.676 25.062 21.578 1 92.31 214 ASP B O 1
ATOM 3533 N N . ASP B 1 215 ? 4.082 22.859 21.641 1 92.06 215 ASP B N 1
ATOM 3534 C CA . ASP B 1 215 ? 5.168 22.984 20.672 1 92.06 215 ASP B CA 1
ATOM 3535 C C . ASP B 1 215 ? 4.727 22.5 19.297 1 92.06 215 ASP B C 1
ATOM 3537 O O . ASP B 1 215 ? 5.492 22.578 18.328 1 92.06 215 ASP B O 1
ATOM 3541 N N . VAL B 1 216 ? 3.525 22.047 19.188 1 91.56 216 VAL B N 1
ATOM 3542 C CA . VAL B 1 216 ? 3.037 21.516 17.922 1 91.56 216 VAL B CA 1
ATOM 3543 C C . VAL B 1 216 ? 2.846 22.656 16.922 1 91.56 216 VAL B C 1
ATOM 3545 O O . VAL B 1 216 ? 2.271 23.703 17.266 1 91.56 216 VAL B O 1
ATOM 3548 N N . GLY B 1 217 ? 3.334 22.5 15.727 1 82.69 217 GLY B N 1
ATOM 3549 C CA . GLY B 1 217 ? 3.141 23.469 14.664 1 82.69 217 GLY B CA 1
ATOM 3550 C C . GLY B 1 217 ? 4.27 24.484 14.555 1 82.69 217 GLY B C 1
ATOM 3551 O O . GLY B 1 217 ? 4.207 25.422 13.758 1 82.69 217 GLY B O 1
ATOM 3552 N N . THR B 1 218 ? 5.234 24.422 15.422 1 70.81 218 THR B N 1
ATOM 3553 C CA . THR B 1 218 ? 6.355 25.344 15.398 1 70.81 218 THR B CA 1
ATOM 3554 C C . THR B 1 218 ? 7.301 25.031 14.242 1 70.81 218 THR B C 1
ATOM 3556 O O . THR B 1 218 ? 8.516 25.203 14.367 1 70.81 218 THR B O 1
ATOM 3559 N N . SER B 1 219 ? 6.699 24.594 13.109 1 66.69 219 SER B N 1
ATOM 3560 C CA . SER B 1 219 ? 7.527 24.281 11.953 1 66.69 219 SER B CA 1
ATOM 3561 C C . SER B 1 219 ? 7.945 25.547 11.219 1 66.69 219 SER B C 1
ATOM 3563 O O . SER B 1 219 ? 7.301 26.594 11.352 1 66.69 219 SER B O 1
ATOM 3565 N N . LEU B 1 220 ? 9.18 25.562 10.625 1 62.09 220 LEU B N 1
ATOM 3566 C CA . LEU B 1 220 ? 9.602 26.688 9.797 1 62.09 220 LEU B CA 1
ATOM 3567 C C . LEU B 1 220 ? 8.758 26.766 8.531 1 62.09 220 LEU B C 1
ATOM 3569 O O . LEU B 1 220 ? 8.375 25.734 7.961 1 62.09 220 LEU B O 1
ATOM 3573 N N . PRO B 1 221 ? 8.445 28 8.227 1 63.38 221 PRO B N 1
ATOM 3574 C CA . PRO B 1 221 ? 7.84 28.141 6.902 1 63.38 221 PRO B CA 1
ATOM 3575 C C . PRO B 1 221 ? 8.672 27.484 5.801 1 63.38 221 PRO B C 1
ATOM 3577 O O . PRO B 1 221 ? 9.898 27.5 5.859 1 63.38 221 PRO B O 1
ATOM 3580 N N . HIS B 1 222 ? 8.039 26.766 4.965 1 63.16 222 HIS B N 1
ATOM 3581 C CA . HIS B 1 222 ? 8.688 26 3.914 1 63.16 222 HIS B CA 1
ATOM 3582 C C . HIS B 1 222 ? 9.766 26.812 3.211 1 63.16 222 HIS B C 1
ATOM 3584 O O . HIS B 1 222 ? 10.859 26.312 2.945 1 63.16 222 HIS B O 1
ATOM 3590 N N . LEU B 1 223 ? 9.359 28.062 3.018 1 59.38 223 LEU B N 1
ATOM 3591 C CA . LEU B 1 223 ? 10.328 28.906 2.318 1 59.38 223 LEU B CA 1
ATOM 3592 C C . LEU B 1 223 ? 11.586 29.094 3.154 1 59.38 223 LEU B C 1
ATOM 3594 O O . LEU B 1 223 ? 12.703 29.078 2.623 1 59.38 223 LEU B O 1
ATOM 3598 N N . ALA B 1 224 ? 11.297 29.312 4.379 1 64.94 224 ALA B N 1
ATOM 3599 C CA . ALA B 1 224 ? 12.453 29.484 5.266 1 64.94 224 ALA B CA 1
ATOM 3600 C C . ALA B 1 224 ? 13.258 28.203 5.375 1 64.94 224 ALA B C 1
ATOM 3602 O O . ALA B 1 224 ? 14.492 28.219 5.379 1 64.94 224 ALA B O 1
ATOM 3603 N N . MET B 1 225 ? 12.609 27.156 5.348 1 69.19 225 MET B N 1
ATOM 3604 C CA . MET B 1 225 ? 13.25 25.844 5.391 1 69.19 225 MET B CA 1
ATOM 3605 C C . MET B 1 225 ? 14.047 25.594 4.113 1 69.19 225 MET B C 1
ATOM 3607 O O . MET B 1 225 ? 15.172 25.094 4.168 1 69.19 225 MET B O 1
ATOM 3611 N N . ALA B 1 226 ? 13.422 25.922 3.086 1 67.94 226 ALA B N 1
ATOM 3612 C CA . ALA B 1 226 ? 14.078 25.75 1.791 1 67.94 226 ALA B CA 1
ATOM 3613 C C . ALA B 1 226 ? 15.359 26.578 1.706 1 67.94 226 ALA B C 1
ATOM 3615 O O . ALA B 1 226 ? 16.391 26.094 1.233 1 67.94 226 ALA B O 1
ATOM 3616 N N . SER B 1 227 ? 15.195 27.766 2.18 1 64.81 227 SER B N 1
ATOM 3617 C CA . SER B 1 227 ? 16.359 28.641 2.164 1 64.81 227 SER B CA 1
ATOM 3618 C C . SER B 1 227 ? 17.453 28.109 3.084 1 64.81 227 SER B C 1
ATOM 3620 O O . SER B 1 227 ? 18.641 28.094 2.709 1 64.81 227 SER B O 1
ATOM 3622 N N . ALA B 1 228 ? 17.031 27.641 4.184 1 68.12 228 ALA B N 1
ATOM 3623 C CA . ALA B 1 228 ? 17.984 27.109 5.145 1 68.12 228 ALA B CA 1
ATOM 3624 C C . ALA B 1 228 ? 18.641 25.828 4.617 1 68.12 228 ALA B C 1
ATOM 3626 O O . ALA B 1 228 ? 19.844 25.641 4.754 1 68.12 228 ALA B O 1
ATOM 3627 N N . TRP B 1 229 ? 17.953 25.047 4.062 1 69.31 229 TRP B N 1
ATOM 3628 C CA . TRP B 1 229 ? 18.438 23.812 3.461 1 69.31 229 TRP B CA 1
ATOM 3629 C C . TRP B 1 229 ? 19.438 24.094 2.348 1 69.31 229 TRP B C 1
ATOM 3631 O O . TRP B 1 229 ? 20.5 23.484 2.289 1 69.31 229 TRP B O 1
ATOM 3641 N N . HIS B 1 230 ? 19.109 25 1.525 1 70.25 230 HIS B N 1
ATOM 3642 C CA . HIS B 1 230 ? 19.969 25.359 0.404 1 70.25 230 HIS B CA 1
ATOM 3643 C C . HIS B 1 230 ? 21.312 25.875 0.888 1 70.25 230 HIS B C 1
ATOM 3645 O O . HIS B 1 230 ? 22.359 25.484 0.348 1 70.25 230 HIS B O 1
ATOM 3651 N N . GLU B 1 231 ? 21.219 26.656 1.854 1 69.5 231 GLU B N 1
ATOM 3652 C CA . GLU B 1 231 ? 22.453 27.219 2.408 1 69.5 231 GLU B 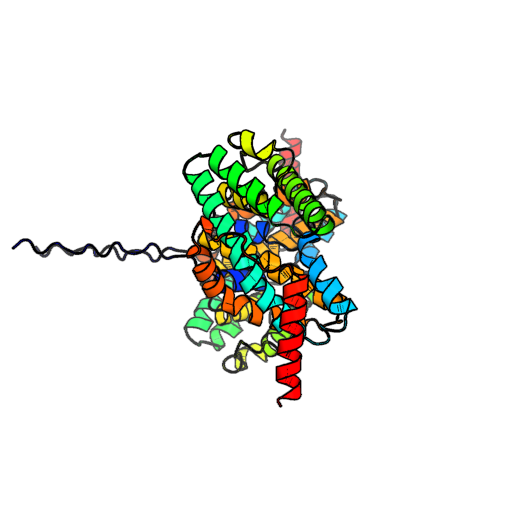CA 1
ATOM 3653 C C . GLU B 1 231 ? 23.328 26.125 3.002 1 69.5 231 GLU B C 1
ATOM 3655 O O . GLU B 1 231 ? 24.562 26.156 2.861 1 69.5 231 GLU B O 1
ATOM 3660 N N . THR B 1 232 ? 22.609 25.172 3.543 1 67.25 232 THR B N 1
ATOM 3661 C CA . THR B 1 232 ? 23.344 24.078 4.172 1 67.25 232 THR B CA 1
ATOM 3662 C C . THR B 1 232 ? 23.906 23.125 3.117 1 67.25 232 THR B C 1
ATOM 3664 O O . THR B 1 232 ? 25.047 22.656 3.246 1 67.25 232 THR B O 1
ATOM 3667 N N . GLN B 1 233 ? 23.125 22.797 2.191 1 65.25 233 GLN B N 1
ATOM 3668 C CA . GLN B 1 233 ? 23.594 21.922 1.122 1 65.25 233 GLN B CA 1
ATOM 3669 C C . GLN B 1 233 ? 24.734 22.562 0.34 1 65.25 233 GLN B C 1
ATOM 3671 O O . GLN B 1 233 ? 25.688 21.891 -0.035 1 65.25 233 GLN B O 1
ATOM 3676 N N . TYR B 1 234 ? 24.531 23.844 0.076 1 56.16 234 TYR B N 1
ATOM 3677 C CA . TYR B 1 234 ? 25.578 24.594 -0.589 1 56.16 234 TYR B CA 1
ATOM 3678 C C . TYR B 1 234 ? 26.859 24.594 0.243 1 56.16 234 TYR B C 1
ATOM 3680 O O . TYR B 1 234 ? 27.953 24.453 -0.297 1 56.16 234 TYR B O 1
ATOM 3688 N N . SER B 1 235 ? 26.609 24.734 1.461 1 55.47 235 SER B N 1
ATOM 3689 C CA . SER B 1 235 ? 27.797 24.734 2.307 1 55.47 235 SER B CA 1
ATOM 3690 C C . SER B 1 235 ? 28.484 23.375 2.303 1 55.47 235 SER B C 1
ATOM 3692 O O . SER B 1 235 ? 29.703 23.281 2.375 1 55.47 235 SER B O 1
ATOM 3694 N N . ARG B 1 236 ? 27.688 22.391 2.238 1 54.47 236 ARG B N 1
ATOM 3695 C CA . ARG B 1 236 ? 28.266 21.047 2.182 1 54.47 236 ARG B CA 1
ATOM 3696 C C . ARG B 1 236 ? 28.969 20.812 0.847 1 54.47 236 ARG B C 1
ATOM 3698 O O . ARG B 1 236 ? 29.984 20.125 0.789 1 54.47 236 ARG B O 1
ATOM 3705 N N . LEU B 1 237 ? 28.391 21.203 -0.191 1 48.28 237 LEU B N 1
ATOM 3706 C CA . LEU B 1 237 ? 28.984 21.078 -1.511 1 48.28 237 LEU B CA 1
ATOM 3707 C C . LEU B 1 237 ? 30.234 21.938 -1.626 1 48.28 237 LEU B C 1
ATOM 3709 O O . LEU B 1 237 ? 31.219 21.547 -2.264 1 48.28 237 LEU B O 1
ATOM 3713 N N . PHE B 1 238 ? 30.297 23.109 -1.092 1 46.5 238 PHE B N 1
ATOM 3714 C CA . PHE B 1 238 ? 31.453 23.984 -1.195 1 46.5 238 PHE B CA 1
ATOM 3715 C C . PHE B 1 238 ? 32.469 23.656 -0.1 1 46.5 238 PHE B C 1
ATOM 3717 O O . PHE B 1 238 ? 33.594 24.203 -0.095 1 46.5 238 PHE B O 1
ATOM 3724 N N . ARG B 1 239 ? 31.984 22.984 0.841 1 42.56 239 ARG B N 1
ATOM 3725 C CA . ARG B 1 239 ? 33 22.562 1.794 1 42.56 239 ARG B CA 1
ATOM 3726 C C . ARG B 1 239 ? 33.719 21.312 1.304 1 42.56 239 ARG B C 1
ATOM 3728 O O . ARG B 1 239 ? 34.688 20.859 1.93 1 42.56 239 ARG B O 1
ATOM 3735 N N . SER B 1 240 ? 33.188 20.562 0.416 1 37.62 240 SER B N 1
ATOM 3736 C CA . SER B 1 240 ? 34.062 19.5 -0.102 1 37.62 240 SER B CA 1
ATOM 3737 C C . SER B 1 240 ? 35.062 20.062 -1.098 1 37.62 240 SER B C 1
ATOM 3739 O O . SER B 1 240 ? 34.812 21.062 -1.771 1 37.62 240 SER B O 1
#

Solvent-accessible surface area (backbone atoms only — not comparable to full-atom values): 26204 Å² total; per-residue (Å²): 132,86,79,76,76,74,71,70,71,76,74,68,67,68,82,54,44,53,47,52,48,45,50,46,52,74,45,34,88,76,40,86,41,72,58,66,53,55,35,56,68,54,52,52,39,39,72,72,62,63,38,70,44,73,67,41,43,50,52,52,52,50,48,44,43,58,44,39,39,15,35,31,56,48,30,45,41,54,50,41,48,51,17,59,76,65,70,33,62,66,58,32,49,52,51,38,52,49,55,53,68,56,42,86,41,71,67,47,38,52,31,26,32,51,27,8,50,36,45,46,53,49,51,73,63,32,83,91,50,87,58,70,90,46,39,85,66,68,66,46,94,73,40,33,33,60,53,37,49,42,52,50,35,51,75,57,64,45,53,68,63,53,44,52,36,38,50,52,42,42,50,50,53,40,38,47,55,46,42,34,69,74,54,62,50,53,71,66,55,47,52,39,49,52,55,59,63,43,69,48,45,53,60,38,51,55,54,14,71,65,57,49,80,91,56,53,49,76,40,67,53,64,67,57,42,51,52,51,48,48,55,48,51,49,46,52,60,68,65,97,133,85,78,73,76,74,69,69,70,75,72,68,64,67,82,52,44,52,46,54,48,46,50,46,51,73,45,33,88,77,41,86,41,73,57,66,53,56,35,55,70,54,53,52,38,41,73,72,61,63,37,70,46,74,68,42,44,50,53,53,52,50,49,42,43,56,44,39,39,16,37,30,56,47,31,46,40,54,53,41,49,50,17,59,76,64,71,31,61,66,57,31,50,52,50,38,51,50,54,55,71,56,41,86,41,70,67,47,37,52,33,26,34,52,27,8,49,37,45,46,54,50,51,74,64,32,81,90,51,88,58,70,91,47,39,84,67,66,66,46,92,73,41,33,33,63,52,37,50,42,52,50,34,50,75,59,64,45,53,70,63,54,44,51,37,41,50,50,43,42,51,50,54,40,38,46,55,46,42,34,69,75,54,63,51,52,72,65,54,46,52,39,48,51,56,58,64,43,70,48,46,53,58,37,51,55,53,14,73,67,58,49,81,93,54,54,49,75,39,67,53,63,66,57,44,51,52,52,47,49,55,48,52,48,46,53,59,67,66,96

Foldseek 3Di:
DPPPPPPVPPPDPDDDVLLVVLLCQLLPPPQPLDLQLQCVLVLVCLVVVQQQDLVSLLLLLLLCLQQPCLQALLLLLVQLLVCVVVVNLVSNVVSQVVNLVLQDDPSSSVSQQSSLLSLLVVQVVDPVFDCPSVCVNSVDPGGGNSSSLSSSSVRSVHDSLSSQLSVQLSSQLSSLVSSCVSNVDDPVSSVVSSVVNSVCSVVSSVSSNPDDPVRGSVGDDSVVSSVVSSVVVVCVVVVD/DPPPPPPVPPPDPDDDVLLVVLLCQLLPPPQPLDLQLQCPLVLVCLVVVQQQDLVSLLLLLLLCLQQPCLQALLLLLVQLLVCVVVVNLVSNVVSQVVNLVLQDDPSSSVSQQSSLLSLLVVQVVDPVFDCPSVCVNSVDPGGGNSSSLSSSSVRSVHDSLSSQLSVQLSSQLSSLVSSCVSNVDDPVSSVVSSVVNSVCSVVSSVSSNPDDPVRGSVGDDSVVSSVVSSVVVVCVVVVD

Radius of gyration: 23.93 Å; Cα contacts (8 Å, |Δi|>4): 575; chains: 2; bounding box: 69×65×76 Å

Organism: NCBI:txid716813

InterPro domains:
  IPR002639 Urease accessory protein UreF [MF_01385] (19-240)
  IPR002639 Urease accessory protein UreF [PF01730] (52-197)
  IPR002639 Urease accessory protein UreF [PIRSF009467] (20-240)
  IPR038277 UreF domain superfamily [G3DSA:1.10.4190.10] (19-219)